Protein 7TWC (pdb70)

Solvent-accessible surface area: 18135 Å² total

Secondary structure (DSSP, 8-state):
------GGGHHHHHHHHHHHHHHH-TTHHHHHHHHHHHHHHH--HHHHHHTT--SS-EEEHHHHHTT---HHHHHHHHHHTEEEEETSS-HHHHHHHHHHHHHHHHHTTHHHHHHHHS-SSHHHHHHHHS-SEE-----HHHHHHHH----HHHHHHHHTSB-EETTEESSEEEEE------EEEE-TT----SPSSEESS-STHHHH-HHHHHHTHHHHTS-GGG--TTB-TTGGG-----STT-----SEEEEE-SS-B-TTBS-EEE---TT--HHHHHTTSTTS-TT-STT-BTTB-EE--TTT-TT----EEPPPB-TT-EEEEETT--EEE-S-B-SSS-EE----B-EE-HHHHHHHHHHHHHHHHTPPPTTS-TT-GGGG-TT---GGG--HHHHHHTT--

Sequence (409 aa):
NAASLHIDDIPAAIKAVKQQQLRQQALPDYQQQVFQAVEENIRQQVEIRRNLAEGKNPVPQLHADDIINGKVTEEQKAQIKQRGCCCAILGVFPQEEKATAWNREIGDYLDRNNFVERLKNAAEDNYFGTLAASKPQIYGIYWSTPQVEARQDKKRQAVQIFLNNLWQTESNGKQHFDANRVVTYADRTRRRPPKSSSSLLGGLLSSPPHVDGGSIERWLDENFRHVYRHVFSGQWQKYDPFAAEGRPEVREFPSPAVCSFRTFQGWTALTPQRTHAGTLNVIPIANAAYILLRALQDDVADDDLCGAAPGRRALSASEQWHPLLEAISPIPDLEAGDTVFWHCDVIHSVENEHNGEFDSNVYYIAAAPWCEKNAAYLPRQLASSFIDGRSPPDFAADDFEVDFIGRATIKNLTEIGKQQLGIT

Nearest PDB structures (foldseek):
  7twe-assembly1_A  TM=9.782E-01  e=2.354E-68  Yersinia pestis CO92
  7twe-assembly2_B  TM=9.770E-01  e=1.922E-66  Yersinia pestis CO92
  2dbi-assembly1_A  TM=9.529E-01  e=2.460E-41  Escherichia coli
  2dbn-assembly1_A  TM=9.485E-01  e=2.741E-40  Escherichia coli
  2csg-assembly1_A  TM=9.355E-01  e=4.896E-39  Salmonella enterica subsp. enterica serovar Typhimurium str. LT2

InterPro domains:
  IPR010856 Gig2-like [PF07350] (8-412)
  IPR010856 Gig2-like [PTHR30613] (7-414)
  IPR027443 Isopenicillin N synthase-like superfamily [G3DSA:2.60.120.330] (1-415)

Structure (mmCIF, N/CA/C/O backbone):
data_7TWC
#
_entry.id   7TWC
#
_cell.length_a   115.964
_cell.length_b   54.699
_cell.length_c   93.163
_cell.angle_alpha   90.000
_cell.angle_beta   124.172
_cell.angle_gamma   90.000
#
_symmetry.space_group_name_H-M   'C 1 2 1'
#
loop_
_entity.id
_entity.type
_entity.pdbx_description
1 polymer 'DUF1479 domain-containing protein'
2 non-polymer '3-CYCLOHEXYL-1-PROPYLSULFONIC ACID'
3 non-polymer 'MAGNESIUM ION'
4 non-polymer 'PHOSPHATE ION'
5 non-polymer 'SULFATE ION'
6 non-polymer GLYCEROL
7 water water
#
loop_
_atom_site.group_PDB
_atom_site.id
_atom_site.type_symbol
_atom_site.label_atom_id
_atom_site.label_alt_id
_atom_site.label_comp_id
_atom_site.label_asym_id
_atom_site.label_entity_id
_atom_site.label_seq_id
_atom_site.pdbx_PDB_ins_code
_atom_site.Cartn_x
_atom_site.Cartn_y
_atom_site.Cartn_z
_atom_site.occupancy
_atom_site.B_iso_or_equiv
_atom_site.auth_seq_id
_atom_site.auth_comp_id
_atom_site.auth_asym_id
_atom_site.auth_atom_id
_atom_site.pdbx_PDB_model_num
ATOM 1 N N . ASN A 1 2 ? 16.04483 14.89190 -2.13559 1.000 59.58707 0 ASN A N 1
ATOM 2 C CA . ASN A 1 2 ? 15.44683 13.65683 -1.64950 1.000 58.51978 0 ASN A CA 1
ATOM 3 C C . ASN A 1 2 ? 14.61885 13.01058 -2.77331 1.000 46.87114 0 ASN A C 1
ATOM 4 O O . ASN A 1 2 ? 13.53226 13.48331 -3.09810 1.000 44.48885 0 ASN A O 1
ATOM 9 N N . ALA A 1 3 ? 15.14778 11.92621 -3.35833 1.000 41.39618 1 ALA A N 1
ATOM 10 C CA . ALA A 1 3 ? 14.41656 11.19324 -4.38769 1.000 33.56290 1 ALA A CA 1
ATOM 11 C C . ALA A 1 3 ? 13.06881 10.66721 -3.88700 1.000 40.03028 1 ALA A C 1
ATOM 12 O O . ALA A 1 3 ? 12.11913 10.60637 -4.66311 1.000 26.55671 1 ALA A O 1
ATOM 22 N N . ALA A 1 5 ? 11.22751 12.19447 -1.89806 1.000 25.77513 3 ALA A N 1
ATOM 23 C CA . ALA A 1 5 ? 10.37874 13.37518 -1.78699 1.000 34.47315 3 ALA A CA 1
ATOM 24 C C . ALA A 1 5 ? 9.73917 13.75830 -3.10998 1.000 42.03563 3 ALA A C 1
ATOM 25 O O . ALA A 1 5 ? 8.75185 14.50195 -3.11550 1.000 41.23569 3 ALA A O 1
ATOM 27 N N . SER A 1 6 ? 10.28095 13.28015 -4.22687 1.000 30.98077 4 SER A N 1
ATOM 28 C CA . SER A 1 6 ? 9.74820 13.61872 -5.53508 1.000 37.46528 4 SER A CA 1
ATOM 29 C C . SER A 1 6 ? 9.04887 12.43663 -6.17888 1.000 27.19669 4 SER A C 1
ATOM 30 O O . SER A 1 6 ? 8.51165 12.56783 -7.28162 1.000 34.44717 4 SER A O 1
ATOM 33 N N . LEU A 1 7 ? 9.01633 11.29146 -5.51584 1.000 23.62467 5 LEU A N 1
ATOM 34 C CA . LEU A 1 7 ? 8.33194 10.12706 -6.06458 1.000 23.22956 5 LEU A CA 1
ATOM 35 C C . LEU A 1 7 ? 6.83160 10.25526 -5.81722 1.000 29.76967 5 LEU A C 1
ATOM 36 O O . LEU A 1 7 ? 6.38849 10.34758 -4.66258 1.000 27.73182 5 LEU A O 1
ATOM 41 N N . HIS A 1 8 ? 6.05174 10.28071 -6.89540 1.000 25.04867 6 HIS A N 1
ATOM 42 C CA . HIS A 1 8 ? 4.60966 10.40799 -6.75311 1.000 26.96171 6 HIS A CA 1
ATOM 43 C C . HIS A 1 8 ? 4.01738 9.10004 -6.24872 1.000 20.71590 6 HIS A C 1
ATOM 44 O O . HIS A 1 8 ? 4.49304 8.00877 -6.59038 1.000 19.98322 6 HIS A O 1
ATOM 51 N N . ILE A 1 9 ? 2.98155 9.22113 -5.41630 1.000 20.82912 7 ILE A N 1
ATOM 52 C CA . ILE A 1 9 ? 2.40726 8.03700 -4.77520 1.000 20.18240 7 ILE A CA 1
ATOM 53 C C . ILE A 1 9 ? 1.92620 7.03113 -5.81498 1.000 20.39141 7 ILE A C 1
ATOM 54 O O . ILE A 1 9 ? 2.04559 5.81491 -5.61469 1.000 22.07288 7 ILE A O 1
ATOM 59 N N . ASP A 1 10 ? 1.43040 7.50550 -6.95979 1.000 21.56375 8 ASP A N 1
ATOM 60 C CA . ASP A 1 10 ? 0.94594 6.57639 -7.96899 1.000 22.34760 8 ASP A CA 1
ATOM 61 C C . ASP A 1 10 ? 2.05719 5.99448 -8.82987 1.000 22.15205 8 ASP A C 1
ATOM 62 O O . ASP A 1 10 ? 1.77809 5.09650 -9.61783 1.000 24.05687 8 ASP A O 1
ATOM 67 N N . ASP A 1 11 ? 3.30739 6.46034 -8.69385 1.000 21.83375 9 ASP A N 1
ATOM 68 C CA . ASP A 1 11 ? 4.42055 5.85184 -9.41371 1.000 23.99191 9 ASP A CA 1
ATOM 69 C C . ASP A 1 11 ? 5.13315 4.79360 -8.59802 1.000 21.47385 9 ASP A C 1
ATOM 70 O O . ASP A 1 11 ? 6.10519 4.19803 -9.08313 1.000 23.43931 9 ASP A O 1
ATOM 75 N N . ILE A 1 12 ? 4.69501 4.55554 -7.36417 1.000 19.88558 10 ILE A N 1
ATOM 76 C CA . ILE A 1 12 ? 5.38984 3.59000 -6.51538 1.000 18.55250 10 ILE A CA 1
ATOM 77 C C . ILE A 1 12 ? 5.41783 2.18979 -7.12944 1.000 18.43220 10 ILE A C 1
ATOM 78 O O . ILE A 1 12 ? 6.48678 1.55313 -7.10370 1.000 18.80563 10 ILE A O 1
ATOM 83 N N . PRO A 1 13 ? 4.30724 1.64459 -7.65483 1.000 19.80310 11 PRO A N 1
ATOM 84 C CA . PRO A 1 13 ? 4.39202 0.29151 -8.22872 1.000 21.60138 11 PRO A CA 1
ATOM 85 C C . PRO A 1 13 ? 5.42393 0.19703 -9.32796 1.000 19.56441 11 PRO A C 1
ATOM 86 O O . PRO A 1 13 ? 6.19163 -0.76522 -9.36703 1.000 20.17661 11 PRO A O 1
ATOM 90 N N . ALA A 1 14 ? 5.47673 1.19434 -10.22248 1.000 21.53622 12 ALA A N 1
ATOM 91 C CA . ALA A 1 14 ? 6.46801 1.15523 -11.29222 1.000 22.97208 12 ALA A CA 1
ATOM 92 C C . ALA A 1 14 ? 7.87791 1.24976 -10.71762 1.000 20.53119 12 ALA A C 1
ATOM 93 O O . ALA A 1 14 ? 8.80137 0.59891 -11.21616 1.000 21.21439 12 ALA A O 1
ATOM 95 N N . ALA A 1 15 ? 8.05029 2.02877 -9.64438 1.000 18.76328 13 ALA A N 1
ATOM 96 C CA . ALA A 1 15 ? 9.34792 2.15823 -9.00626 1.000 19.00324 13 ALA A CA 1
ATOM 97 C C . ALA A 1 15 ? 9.78735 0.82907 -8.40574 1.000 18.33560 13 ALA A C 1
ATOM 98 O O . ALA A 1 15 ? 10.93328 0.39927 -8.57338 1.000 16.92113 13 ALA A O 1
ATOM 100 N N . ILE A 1 16 ? 8.87045 0.15861 -7.72008 1.000 16.45968 14 ILE A N 1
ATOM 101 C CA . ILE A 1 16 ? 9.18152 -1.12844 -7.11350 1.000 17.24285 14 ILE A CA 1
ATOM 102 C C . ILE A 1 16 ? 9.57027 -2.13510 -8.18393 1.000 18.47990 14 ILE A C 1
ATOM 103 O O . ILE A 1 16 ? 10.56838 -2.85483 -8.05416 1.000 19.28554 14 ILE A O 1
ATOM 108 N N . LYS A 1 17 ? 8.78406 -2.20541 -9.25847 1.000 18.88491 15 LYS A N 1
ATOM 109 C CA . LYS A 1 17 ? 9.10974 -3.13450 -10.33237 1.000 19.16389 15 LYS A CA 1
ATOM 110 C C . LYS A 1 17 ? 10.51110 -2.87775 -10.87197 1.000 25.66222 15 LYS A C 1
ATOM 111 O O . LYS A 1 17 ? 11.27860 -3.81949 -11.08629 1.000 21.14058 15 LYS A O 1
ATOM 117 N N . ALA A 1 18 ? 10.86402 -1.60468 -11.12182 1.000 21.64071 16 ALA A N 1
ATOM 118 C CA . ALA A 1 18 ? 12.19839 -1.31903 -11.65950 1.000 21.71831 16 ALA A CA 1
ATOM 119 C C . ALA A 1 18 ? 13.29245 -1.64939 -10.64581 1.000 20.34205 16 ALA A C 1
ATOM 120 O O . ALA A 1 18 ? 14.34395 -2.20310 -11.00765 1.000 21.62849 16 ALA A O 1
ATOM 122 N N . VAL A 1 19 ? 13.07151 -1.33299 -9.37496 1.000 19.60073 17 VAL A N 1
ATOM 123 C CA . VAL A 1 19 ? 14.12286 -1.57054 -8.39641 1.000 17.98384 17 VAL A CA 1
ATOM 124 C C . VAL A 1 19 ? 14.25428 -3.06588 -8.08743 1.000 20.72999 17 VAL A C 1
ATOM 125 O O . VAL A 1 19 ? 15.36818 -3.56545 -7.91841 1.000 19.25351 17 VAL A O 1
ATOM 129 N N . LYS A 1 20 ? 13.13635 -3.80670 -8.01295 1.000 18.42840 18 LYS A N 1
ATOM 130 C CA . LYS A 1 20 ? 13.23714 -5.24994 -7.76058 1.000 21.16274 18 LYS A CA 1
ATOM 131 C C . LYS A 1 20 ? 14.03460 -5.95611 -8.85870 1.000 20.87340 18 LYS A C 1
ATOM 132 O O . LYS A 1 20 ? 14.84326 -6.84750 -8.56556 1.000 21.64103 18 LYS A O 1
ATOM 138 N N A GLN A 1 21 ? 13.79758 -5.58648 -10.12672 0.494 23.25381 19 GLN A N 1
ATOM 139 N N B GLN A 1 21 ? 13.83037 -5.58013 -10.12898 0.506 23.26214 19 GLN A N 1
ATOM 140 C CA A GLN A 1 21 ? 14.58938 -6.11954 -11.23493 0.494 23.60560 19 GLN A CA 1
ATOM 141 C CA B GLN A 1 21 ? 14.61838 -6.20155 -11.19367 0.506 23.55306 19 GLN A CA 1
ATOM 142 C C A GLN A 1 21 ? 16.07208 -5.88745 -10.99828 0.494 24.91686 19 GLN A C 1
ATOM 143 C C B GLN A 1 21 ? 16.10068 -5.88661 -11.03310 0.506 24.92210 19 GLN A C 1
ATOM 144 O O A GLN A 1 21 ? 16.89686 -6.79650 -11.14617 0.494 25.79407 19 GLN A O 1
ATOM 145 O O B GLN A 1 21 ? 16.95831 -6.75102 -11.25378 0.506 25.75517 19 GLN A O 1
ATOM 156 N N . GLN A 1 22 ? 16.42551 -4.65645 -10.63728 1.000 19.33281 20 GLN A N 1
ATOM 157 C CA . GLN A 1 22 ? 17.82412 -4.31014 -10.41583 1.000 20.16964 20 GLN A CA 1
ATOM 158 C C . GLN A 1 22 ? 18.41849 -5.13241 -9.27061 1.000 18.72360 20 GLN A C 1
ATOM 159 O O . GLN A 1 22 ? 19.56389 -5.59990 -9.36198 1.000 22.37927 20 GLN A O 1
ATOM 165 N N . LEU A 1 23 ? 17.65045 -5.32282 -8.18767 1.000 19.43527 21 LEU A N 1
ATOM 166 C CA . LEU A 1 23 ? 18.16712 -6.03738 -7.01191 1.000 16.63657 21 LEU A CA 1
ATOM 167 C C . LEU A 1 23 ? 18.30689 -7.52963 -7.28770 1.000 23.65620 21 LEU A C 1
ATOM 168 O O . LEU A 1 23 ? 19.27141 -8.16231 -6.83425 1.000 19.59253 21 LEU A O 1
ATOM 173 N N . ARG A 1 24 ? 17.33694 -8.11848 -7.99395 1.000 17.28128 22 ARG A N 1
ATOM 174 C CA . ARG A 1 24 ? 17.47827 -9.52705 -8.36613 1.000 18.16266 22 ARG A CA 1
ATOM 175 C C . ARG A 1 24 ? 18.60205 -9.72319 -9.37693 1.000 26.68204 22 ARG A C 1
ATOM 176 O O . ARG A 1 24 ? 19.23419 -10.78772 -9.39331 1.000 24.12001 22 ARG A O 1
ATOM 184 N N A GLN A 1 25 ? 18.88333 -8.70819 -10.20379 0.471 22.42284 23 GLN A N 1
ATOM 185 N N B GLN A 1 25 ? 18.86755 -8.72487 -10.23168 0.529 22.42824 23 GLN A N 1
ATOM 186 C CA A GLN A 1 25 ? 19.97569 -8.80676 -11.17018 0.471 24.88208 23 GLN A CA 1
ATOM 187 C CA B GLN A 1 25 ? 19.99790 -8.83811 -11.15492 0.529 24.84931 23 GLN A CA 1
ATOM 188 C C A GLN A 1 25 ? 21.33990 -8.64918 -10.50598 0.471 26.40060 23 GLN A C 1
ATOM 189 C C B GLN A 1 25 ? 21.31994 -8.77578 -10.39955 0.529 26.45523 23 GLN A C 1
ATOM 190 O O A GLN A 1 25 ? 22.31568 -9.24272 -10.97183 0.471 23.20787 23 GLN A O 1
ATOM 191 O O B GLN A 1 25 ? 22.23742 -9.55444 -10.67932 0.529 22.80967 23 GLN A O 1
ATOM 202 N N . ALA A 1 26 ? 21.42993 -7.87281 -9.41763 1.000 22.73498 24 ALA A N 1
ATOM 203 C CA . ALA A 1 26 ? 22.67612 -7.75942 -8.65970 1.000 26.47996 24 ALA A CA 1
ATOM 204 C C . ALA A 1 26 ? 22.87385 -8.91854 -7.68495 1.000 29.25053 24 ALA A C 1
ATOM 205 O O . ALA A 1 26 ? 24.00301 -9.17224 -7.25969 1.000 25.01262 24 ALA A O 1
ATOM 207 N N . LEU A 1 27 ? 21.80785 -9.62046 -7.30479 1.000 19.25680 25 LEU A N 1
ATOM 208 C CA . LEU A 1 27 ? 21.89478 -10.72220 -6.35013 1.000 20.47650 25 LEU A CA 1
ATOM 209 C C . LEU A 1 27 ? 21.17680 -11.89704 -6.98950 1.000 21.89907 25 LEU A C 1
ATOM 210 O O . LEU A 1 27 ? 20.05544 -12.25818 -6.59758 1.000 20.13274 25 LEU A O 1
ATOM 215 N N . PRO A 1 28 ? 21.76538 -12.47437 -8.03963 1.000 22.04479 26 PRO A N 1
ATOM 216 C CA . PRO A 1 28 ? 21.04727 -13.51944 -8.78020 1.000 23.68836 26 PRO A CA 1
ATOM 217 C C . PRO A 1 28 ? 20.75028 -14.74203 -7.92856 1.000 23.90412 26 PRO A C 1
ATOM 218 O O . PRO A 1 28 ? 19.78923 -15.46431 -8.21473 1.000 23.76616 26 PRO A O 1
ATOM 222 N N . ASP A 1 29 ? 21.52129 -14.98314 -6.87194 1.000 23.88461 27 ASP A N 1
ATOM 223 C CA . ASP A 1 29 ? 21.21251 -16.07855 -5.95978 1.000 21.33990 27 ASP A CA 1
ATOM 224 C C . ASP A 1 29 ? 20.31718 -15.63376 -4.80112 1.000 20.30849 27 ASP A C 1
ATOM 225 O O . ASP A 1 29 ? 20.41853 -16.18062 -3.69112 1.000 20.76474 27 ASP A O 1
ATOM 230 N N . TYR A 1 30 ? 19.39686 -14.69269 -5.05859 1.000 17.56659 28 TYR A N 1
ATOM 231 C CA . TYR A 1 30 ? 18.51678 -14.18389 -4.00572 1.000 15.20201 28 TYR A CA 1
ATOM 232 C C . TYR A 1 30 ? 17.80330 -15.30676 -3.26316 1.000 20.00364 28 TYR A C 1
ATOM 233 O O . TYR A 1 30 ? 17.55338 -15.18807 -2.05768 1.000 19.36488 28 TYR A O 1
ATOM 242 N N . GLN A 1 31 ? 17.51234 -16.43090 -3.93062 1.000 16.22536 29 GLN A N 1
ATOM 243 C CA . GLN A 1 31 ? 16.80548 -17.50400 -3.21834 1.000 19.50142 29 GLN A CA 1
ATOM 244 C C . GLN A 1 31 ? 17.71062 -18.22957 -2.21447 1.000 21.27004 29 GLN A C 1
ATOM 245 O O . GLN A 1 31 ? 17.31511 -18.49050 -1.07577 1.000 20.29955 29 GLN A O 1
ATOM 251 N N A GLN A 1 32 ? 18.92089 -18.57010 -2.63075 0.649 22.17302 30 GLN A N 1
ATOM 252 N N B GLN A 1 32 ? 18.91833 -18.60717 -2.64241 0.351 22.18625 30 GLN A N 1
ATOM 253 C CA A GLN A 1 32 ? 19.83372 -19.30794 -1.76920 0.649 19.65870 30 GLN A CA 1
ATOM 254 C CA B GLN A 1 32 ? 19.84778 -19.30786 -1.75665 0.351 19.78248 30 GLN A CA 1
ATOM 255 C C A GLN A 1 32 ? 20.28116 -18.44050 -0.58822 0.649 21.41192 30 GLN A C 1
ATOM 256 C C B GLN A 1 32 ? 20.23807 -18.42935 -0.57329 0.351 21.42314 30 GLN A C 1
ATOM 257 O O A GLN A 1 32 ? 20.42142 -18.92488 0.54496 0.649 20.36582 30 GLN A O 1
ATOM 258 O O B GLN A 1 32 ? 20.31008 -18.89788 0.57111 0.351 20.35141 30 GLN A O 1
ATOM 269 N N . VAL A 1 33 ? 20.48526 -17.14620 -0.83075 1.000 18.44564 31 VAL A N 1
ATOM 270 C CA . VAL A 1 33 ? 20.82296 -16.21685 0.24496 1.000 19.21659 31 VAL A CA 1
ATOM 271 C C . VAL A 1 33 ? 19.66695 -16.10012 1.23599 1.000 20.47361 31 VAL A C 1
ATOM 272 O O . VAL A 1 33 ? 19.86894 -16.14335 2.45212 1.000 17.51140 31 VAL A O 1
ATOM 276 N N . PHE A 1 34 ? 18.43921 -15.95574 0.72903 1.000 19.03497 32 PHE A N 1
ATOM 277 C CA . PHE A 1 34 ? 17.27016 -15.93243 1.60290 1.000 17.05199 32 PHE A CA 1
ATOM 278 C C . PHE A 1 34 ? 17.19285 -17.18491 2.47696 1.000 19.78399 32 PHE A C 1
ATOM 279 O O . PHE A 1 34 ? 16.90888 -17.09418 3.68137 1.000 16.26170 32 PHE A O 1
ATOM 287 N N . GLN A 1 35 ? 17.40358 -18.37361 1.88233 1.000 15.01876 33 GLN A N 1
ATOM 288 C CA . GLN A 1 35 ? 17.30801 -19.59931 2.67547 1.000 18.90400 33 GLN A CA 1
ATOM 289 C C . GLN A 1 35 ? 18.39181 -19.65871 3.75244 1.000 20.26263 33 GLN A C 1
ATOM 290 O O . GLN A 1 35 ? 18.14460 -20.15500 4.85809 1.000 19.34125 33 GLN A O 1
ATOM 296 N N . ALA A 1 36 ? 19.59841 -19.16864 3.44899 1.000 19.66059 34 ALA A N 1
ATOM 297 C CA . ALA A 1 36 ? 20.64822 -19.07163 4.45904 1.000 15.97759 34 ALA A CA 1
ATOM 298 C C . ALA A 1 36 ? 20.22849 -18.13259 5.59021 1.000 19.99214 34 ALA A C 1
ATOM 299 O O . ALA A 1 36 ? 20.38623 -18.45362 6.77479 1.000 19.99289 34 ALA A O 1
ATOM 301 N N . VAL A 1 37 ? 19.67718 -16.97438 5.24198 1.000 15.91946 35 VAL A N 1
ATOM 302 C CA . VAL A 1 37 ? 19.21485 -16.03888 6.27797 1.000 16.69883 35 VAL A CA 1
ATOM 303 C C . VAL A 1 37 ? 18.06038 -16.64180 7.05820 1.000 15.64478 35 VAL A C 1
ATOM 304 O O . VAL A 1 37 ? 17.98487 -16.50708 8.28602 1.000 17.67426 35 VAL A O 1
ATOM 308 N N . GLU A 1 38 ? 17.18059 -17.37101 6.36813 1.000 15.88718 36 GLU A N 1
ATOM 309 C CA . GLU A 1 38 ? 16.04358 -17.99275 7.03285 1.000 19.46413 36 GLU A CA 1
ATOM 310 C C . GLU A 1 38 ? 16.49604 -18.99211 8.08837 1.000 18.97246 36 GLU A C 1
ATOM 311 O O . GLU A 1 38 ? 15.86126 -19.11456 9.13985 1.000 15.85378 36 GLU A O 1
ATOM 317 N N . GLU A 1 39 ? 17.56397 -19.74938 7.80111 1.000 21.36849 37 GLU A N 1
ATOM 318 C CA . GLU A 1 39 ? 18.08478 -20.70056 8.77728 1.000 18.51756 37 GLU A CA 1
ATOM 319 C C . GLU A 1 39 ? 18.61855 -19.98580 10.02323 1.000 22.92700 37 GLU A C 1
ATOM 320 O O . GLU A 1 39 ? 18.37807 -20.42253 11.16353 1.000 19.77291 37 GLU A O 1
ATOM 326 N N . ASN A 1 40 ? 19.37132 -18.90639 9.82078 1.000 15.31514 38 ASN A N 1
ATOM 327 C CA . ASN A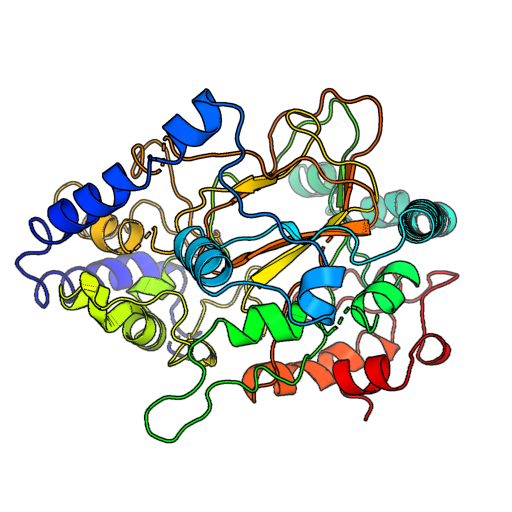 1 40 ? 19.82137 -18.06369 10.93151 1.000 18.71857 38 ASN A CA 1
ATOM 328 C C . ASN A 1 40 ? 18.64246 -17.51683 11.74970 1.000 21.66014 38 ASN A C 1
ATOM 329 O O . ASN A 1 40 ? 18.69419 -17.49365 12.98790 1.000 20.71889 38 ASN A O 1
ATOM 334 N N . ILE A 1 41 ? 17.60071 -17.01765 11.07965 1.000 15.98522 39 ILE A N 1
ATOM 335 C CA . ILE A 1 41 ? 16.39474 -16.56178 11.78375 1.000 12.63751 39 ILE A CA 1
ATOM 336 C C . ILE A 1 41 ? 15.76507 -17.71767 12.55636 1.000 17.08822 39 ILE A C 1
ATOM 337 O O . ILE A 1 41 ? 15.35732 -17.56031 13.70796 1.000 14.07362 39 ILE A O 1
ATOM 342 N N . ARG A 1 42 ? 15.68421 -18.90310 11.94522 1.000 15.59564 40 ARG A N 1
ATOM 343 C CA . ARG A 1 42 ? 14.99947 -20.01807 12.59576 1.000 16.65982 40 ARG A CA 1
ATOM 344 C C . ARG A 1 42 ? 15.69608 -20.41847 13.89264 1.000 16.99297 40 ARG A C 1
ATOM 345 O O . ARG A 1 42 ? 15.04263 -20.75999 14.89111 1.000 17.59861 40 ARG A O 1
ATOM 353 N N . GLN A 1 43 ? 17.02711 -20.38286 13.90449 1.000 17.11495 41 GLN A N 1
ATOM 354 C CA . GLN A 1 43 ? 17.73097 -20.69493 15.14074 1.000 20.53836 41 GLN A CA 1
ATOM 355 C C . GLN A 1 43 ? 17.38621 -19.69494 16.23741 1.000 14.82326 41 GLN A C 1
ATOM 356 O O . GLN A 1 43 ? 17.22026 -20.08442 17.39677 1.000 16.10426 41 GLN A O 1
ATOM 362 N N . GLN A 1 44 ? 17.28841 -18.40048 15.89641 1.000 14.86839 42 GLN A N 1
ATOM 363 C CA . GLN A 1 44 ? 16.93031 -17.40410 16.90304 1.000 13.29357 42 GLN A CA 1
ATOM 364 C C . GLN A 1 44 ? 15.49739 -17.60360 17.37035 1.000 19.13201 42 GLN A C 1
ATOM 365 O O . GLN A 1 44 ? 15.19156 -17.42136 18.55575 1.000 16.58636 42 GLN A O 1
ATOM 371 N N . VAL A 1 45 ? 14.59871 -17.92064 16.43364 1.000 13.72046 43 VAL A N 1
ATOM 372 C CA . VAL A 1 45 ? 13.20607 -18.19778 16.78371 1.000 13.84675 43 VAL A CA 1
ATOM 373 C C . VAL A 1 45 ? 13.11314 -19.34079 17.78049 1.000 16.17213 43 VAL A C 1
ATOM 374 O O . VAL A 1 45 ? 12.35594 -19.26222 18.75232 1.000 15.17998 43 VAL A O 1
ATOM 394 N N . GLU A 1 47 ? 15.32139 -20.42866 19.88525 1.000 16.74411 45 GLU A N 1
ATOM 395 C CA . GLU A 1 47 ? 15.84372 -20.01770 21.18819 1.000 19.91374 45 GLU A CA 1
ATOM 396 C C . GLU A 1 47 ? 14.81791 -19.16694 21.93326 1.000 14.98963 45 GLU A C 1
ATOM 397 O O . GLU A 1 47 ? 14.60553 -19.33935 23.14008 1.000 16.46393 45 GLU A O 1
ATOM 403 N N . ILE A 1 48 ? 14.19538 -18.22002 21.23530 1.000 14.52032 46 ILE A N 1
ATOM 404 C CA . ILE A 1 48 ? 13.17339 -17.38000 21.86092 1.000 13.74560 46 ILE A CA 1
ATOM 405 C C . ILE A 1 48 ? 12.01188 -18.24009 22.35610 1.000 16.91619 46 ILE A C 1
ATOM 406 O O . ILE A 1 48 ? 11.52723 -18.06344 23.48450 1.000 15.90756 46 ILE A O 1
ATOM 411 N N . ARG A 1 49 ? 11.57136 -19.21727 21.55000 1.000 14.67870 47 ARG A N 1
ATOM 412 C CA . ARG A 1 49 ? 10.45322 -20.05046 21.98794 1.000 17.35711 47 ARG A CA 1
ATOM 413 C C . ARG A 1 49 ? 10.85597 -20.92040 23.16803 1.000 21.25501 47 ARG A C 1
ATOM 414 O O . ARG A 1 49 ? 10.05750 -21.15081 24.08331 1.000 17.07432 47 ARG A O 1
ATOM 422 N N . ARG A 1 50 ? 12.08855 -21.40746 23.16611 1.000 16.94252 48 ARG A N 1
ATOM 423 C CA . ARG A 1 50 ? 12.53351 -22.21720 24.30648 1.000 18.26710 48 ARG A CA 1
ATOM 424 C C . ARG A 1 50 ? 12.59144 -21.36333 25.57075 1.000 22.17474 48 ARG A C 1
ATOM 425 O O . ARG A 1 50 ? 12.17920 -21.82231 26.64650 1.000 24.42147 48 ARG A O 1
ATOM 433 N N . ASN A 1 51 ? 13.06824 -20.11240 25.45225 1.000 20.38001 49 ASN A N 1
ATOM 434 C CA . ASN A 1 51 ? 13.08800 -19.18671 26.59761 1.000 18.32216 49 ASN A CA 1
ATOM 435 C C . ASN A 1 51 ? 11.70525 -19.06316 27.18640 1.000 18.52502 49 ASN A C 1
ATOM 436 O O . ASN A 1 51 ? 11.50655 -19.21941 28.39822 1.000 20.08049 49 ASN A O 1
ATOM 441 N N . LEU A 1 52 ? 10.73718 -18.73443 26.32246 1.000 18.35104 50 LEU A N 1
ATOM 442 C CA . LEU A 1 52 ? 9.34990 -18.58410 26.75330 1.000 16.82205 50 LEU A CA 1
ATOM 443 C C . LEU A 1 52 ? 8.84338 -19.86221 27.41133 1.000 20.97191 50 LEU A C 1
ATOM 444 O O . LEU A 1 52 ? 8.22416 -19.80908 28.47445 1.000 23.13388 50 LEU A O 1
ATOM 449 N N . ALA A 1 53 ? 9.14630 -21.02719 26.82455 1.000 21.96205 51 ALA A N 1
ATOM 450 C CA . ALA A 1 53 ? 8.67882 -22.28734 27.39848 1.000 23.12489 51 ALA A CA 1
ATOM 451 C C . ALA A 1 53 ? 9.27203 -22.54517 28.77738 1.000 28.03488 51 ALA A C 1
ATOM 452 O O . ALA A 1 53 ? 8.66736 -23.25589 29.58422 1.000 27.67564 51 ALA A O 1
ATOM 454 N N . GLU A 1 54 ? 10.45287 -22.00427 29.05515 1.000 23.83068 52 GLU A N 1
ATOM 455 C CA . GLU A 1 54 ? 11.10865 -22.13654 30.35372 1.000 25.63234 52 GLU A CA 1
ATOM 456 C C . GLU A 1 54 ? 10.62627 -21.10125 31.35648 1.000 28.05296 52 GLU A C 1
ATOM 457 O O . GLU A 1 54 ? 11.11786 -21.08096 32.48292 1.000 28.34442 52 GLU A O 1
ATOM 463 N N . GLY A 1 55 ? 9.70091 -20.23394 30.97578 1.000 24.51633 53 GLY A N 1
ATOM 464 C CA . GLY A 1 55 ? 9.32304 -19.15332 31.86327 1.000 25.17696 53 GLY A CA 1
ATOM 465 C C . GLY A 1 55 ? 10.27519 -17.97850 31.88832 1.000 30.31975 53 GLY A C 1
ATOM 466 O O . GLY A 1 55 ? 10.14383 -17.12379 32.76692 1.000 28.64631 53 GLY A O 1
ATOM 467 N N . LYS A 1 56 ? 11.21395 -17.88743 30.94114 1.000 22.89790 54 LYS A N 1
ATOM 468 C CA . LYS A 1 56 ? 12.16591 -16.79227 30.88385 1.000 20.27674 54 LYS A CA 1
ATOM 469 C C . LYS A 1 56 ? 11.73372 -15.82343 29.79360 1.000 23.56759 54 LYS A C 1
ATOM 470 O O . LYS A 1 56 ? 11.33279 -16.22639 28.70369 1.000 29.79739 54 LYS A O 1
ATOM 476 N N . ASN A 1 57 ? 11.83883 -14.57462 30.08323 1.000 16.91797 55 ASN A N 1
ATOM 477 C CA . ASN A 1 57 ? 11.47698 -13.67861 29.00625 1.000 14.79797 55 ASN A CA 1
ATOM 478 C C . ASN A 1 57 ? 12.68734 -13.46788 28.09046 1.000 14.27243 55 ASN A C 1
ATOM 479 O O . ASN A 1 57 ? 13.80979 -13.28861 28.57539 1.000 16.81941 55 ASN A O 1
ATOM 484 N N . PRO A 1 58 ? 12.50776 -13.48834 26.76771 1.000 14.52843 56 PRO A N 1
ATOM 485 C CA . PRO A 1 58 ? 13.65916 -13.35757 25.86140 1.000 15.85144 56 PRO A CA 1
ATOM 486 C C . PRO A 1 58 ? 14.21232 -11.95224 25.74332 1.000 13.99242 56 PRO A C 1
ATOM 487 O O . PRO A 1 58 ? 15.28152 -11.77673 25.12884 1.000 15.60251 56 PRO A O 1
ATOM 491 N N . VAL A 1 59 ? 13.53700 -10.96015 26.30373 1.000 12.08107 57 VAL A N 1
ATOM 492 C CA . VAL A 1 59 ? 14.00751 -9.57420 26.26093 1.000 13.09699 57 VAL A CA 1
ATOM 493 C C . VAL A 1 59 ? 14.99908 -9.40102 27.40551 1.000 16.46543 57 VAL A C 1
ATOM 494 O O . VAL A 1 59 ? 14.61589 -9.63362 28.55838 1.000 14.38991 57 VAL A O 1
ATOM 498 N N . PRO A 1 60 ? 16.26390 -9.03826 27.14646 1.000 15.42368 58 PRO A N 1
ATOM 499 C CA . PRO A 1 60 ? 17.22757 -8.87580 28.24699 1.000 15.73023 58 PRO A CA 1
ATOM 500 C C . PRO A 1 60 ? 16.73061 -7.84406 29.24933 1.000 18.40681 58 PRO A C 1
ATOM 501 O O . PRO A 1 60 ? 16.05140 -6.88035 28.89127 1.000 15.02228 58 PRO A O 1
ATOM 505 N N . GLN A 1 61 ? 17.10796 -8.02251 30.51287 1.000 15.60562 59 GLN A N 1
ATOM 506 C CA . GLN A 1 61 ? 16.73960 -7.04869 31.52899 1.000 14.43506 59 GLN A CA 1
ATOM 507 C C . GLN A 1 61 ? 17.99843 -6.60559 32.24340 1.000 20.00928 59 GLN A C 1
ATOM 508 O O . GLN A 1 61 ? 18.85503 -7.43396 32.57283 1.000 18.62387 59 GLN A O 1
ATOM 514 N N . LEU A 1 62 ? 18.09765 -5.30098 32.48863 1.000 14.37048 60 LEU A N 1
ATOM 515 C CA . LEU A 1 62 ? 19.20772 -4.71277 33.22416 1.000 13.27455 60 LEU A CA 1
ATOM 516 C C . LEU A 1 62 ? 18.62856 -3.77659 34.26864 1.000 19.27691 60 LEU A C 1
ATOM 517 O O . LEU A 1 62 ? 17.54142 -3.23823 34.07456 1.000 14.54443 60 LEU A O 1
ATOM 522 N N . HIS A 1 63 ? 19.36245 -3.56851 35.36017 1.000 15.57628 61 HIS A N 1
ATOM 523 C CA . HIS A 1 63 ? 19.02723 -2.53311 36.33679 1.000 16.95610 61 HIS A CA 1
ATOM 524 C C . HIS A 1 63 ? 19.76438 -1.25048 35.98018 1.000 18.30924 61 HIS A C 1
ATOM 525 O O . HIS A 1 63 ? 20.95563 -1.27928 35.65969 1.000 18.29286 61 HIS A O 1
ATOM 532 N N . ALA A 1 64 ? 19.04608 -0.11940 36.04207 1.000 14.41823 62 ALA A N 1
ATOM 533 C CA . ALA A 1 64 ? 19.66157 1.17166 35.76177 1.000 15.39869 62 ALA A CA 1
ATOM 534 C C . ALA A 1 64 ? 20.88567 1.40631 36.65406 1.000 15.55387 62 ALA A C 1
ATOM 535 O O . ALA A 1 64 ? 21.87893 2.00474 36.21762 1.000 19.71209 62 ALA A O 1
ATOM 537 N N . ASP A 1 65 ? 20.81053 0.98351 37.92275 1.000 17.02502 63 ASP A N 1
ATOM 538 C CA . ASP A 1 65 ? 21.94100 1.12580 38.83270 1.000 17.50466 63 ASP A CA 1
ATOM 539 C C . ASP A 1 65 ? 23.18039 0.43345 38.28197 1.000 21.92673 63 ASP A C 1
ATOM 540 O O . ASP A 1 65 ? 24.30746 0.91993 38.46099 1.000 21.60034 63 ASP A O 1
ATOM 545 N N . ASP A 1 66 ? 22.99325 -0.70860 37.60316 1.000 20.10669 64 ASP A N 1
ATOM 546 C CA . ASP A 1 66 ? 24.14767 -1.42976 37.08550 1.000 21.06831 64 ASP A CA 1
ATOM 547 C C . ASP A 1 66 ? 24.73216 -0.71723 35.87734 1.000 23.42799 64 ASP A C 1
ATOM 548 O O . ASP A 1 66 ? 25.94938 -0.68576 35.71297 1.000 22.32846 64 ASP A O 1
ATOM 553 N N . ILE A 1 67 ? 23.88392 -0.10845 35.03834 1.000 15.62832 65 ILE A N 1
ATOM 554 C CA . ILE A 1 67 ? 24.39017 0.75498 33.97336 1.000 19.67404 65 ILE A CA 1
ATOM 555 C C . ILE A 1 67 ? 25.15990 1.93622 34.55776 1.000 24.42135 65 ILE A C 1
ATOM 556 O O . ILE A 1 67 ? 26.31372 2.20891 34.18102 1.000 25.26482 65 ILE A O 1
ATOM 561 N N . ILE A 1 68 ? 24.53468 2.65664 35.49319 1.000 18.18092 66 ILE A N 1
ATOM 562 C CA . ILE A 1 68 ? 25.16823 3.84842 36.07049 1.000 20.81870 66 ILE A CA 1
ATOM 563 C C . ILE A 1 68 ? 26.47917 3.49824 36.75901 1.000 26.00827 66 ILE A C 1
ATOM 564 O O . ILE A 1 68 ? 27.45592 4.25368 36.68885 1.000 25.85661 66 ILE A O 1
ATOM 569 N N . ASN A 1 69 ? 26.53400 2.35855 37.43453 1.000 22.08939 67 ASN A N 1
ATOM 570 C CA . ASN A 1 69 ? 27.74371 1.97886 38.15695 1.000 28.30862 67 ASN A CA 1
ATOM 571 C C . ASN A 1 69 ? 28.73981 1.21585 37.29038 1.000 27.20755 67 ASN A C 1
ATOM 572 O O . ASN A 1 69 ? 29.73841 0.72953 37.81857 1.000 28.04780 67 ASN A O 1
ATOM 577 N N . GLY A 1 70 ? 28.48201 1.06763 35.99532 1.000 26.90714 68 GLY A N 1
ATOM 578 C CA . GLY A 1 70 ? 29.45522 0.42827 35.12132 1.000 24.35663 68 GLY A CA 1
ATOM 579 C C . GLY A 1 70 ? 29.60114 -1.07008 35.26974 1.000 30.12169 68 GLY A C 1
ATOM 580 O O . GLY A 1 70 ? 30.67403 -1.60996 34.97745 1.000 30.22946 68 GLY A O 1
ATOM 581 N N . LYS A 1 71 ? 28.54810 -1.76981 35.69181 1.000 26.19913 69 LYS A N 1
ATOM 582 C CA . LYS A 1 71 ? 28.62706 -3.20499 35.98549 1.000 26.53211 69 LYS A CA 1
ATOM 583 C C . LYS A 1 71 ? 28.15646 -4.09755 34.84227 1.000 23.94035 69 LYS A C 1
ATOM 584 O O . LYS A 1 71 ? 28.11656 -5.31112 35.01091 1.000 26.66472 69 LYS A O 1
ATOM 590 N N . VAL A 1 72 ? 27.72086 -3.54324 33.71864 1.000 17.41744 70 VAL A N 1
ATOM 591 C CA . VAL A 1 72 ? 27.12831 -4.39759 32.69020 1.000 20.82563 70 VAL A CA 1
ATOM 592 C C . VAL A 1 72 ? 28.22925 -5.21065 32.01365 1.000 24.22633 70 VAL A C 1
ATOM 593 O O . VAL A 1 72 ? 29.24938 -4.66001 31.59594 1.000 24.91872 70 VAL A O 1
ATOM 597 N N . THR A 1 73 ? 28.01158 -6.51646 31.86611 1.000 22.59414 71 THR A N 1
ATOM 598 C CA . THR A 1 73 ? 29.01222 -7.39138 31.26724 1.000 28.58462 71 THR A CA 1
ATOM 599 C C . THR A 1 73 ? 28.97577 -7.33470 29.73511 1.000 24.69522 71 THR A C 1
ATOM 600 O O . THR A 1 73 ? 27.98831 -6.93556 29.11251 1.000 19.03469 71 THR A O 1
ATOM 604 N N . GLU A 1 74 ? 30.07439 -7.78320 29.12504 1.000 26.87847 72 GLU A N 1
ATOM 605 C CA . GLU A 1 74 ? 30.12460 -7.89196 27.67046 1.000 25.42184 72 GLU A CA 1
ATOM 606 C C . GLU A 1 74 ? 29.09711 -8.89254 27.14877 1.000 21.61333 72 GLU A C 1
ATOM 607 O O . GLU A 1 74 ? 28.51782 -8.68063 26.07942 1.000 23.94475 72 GLU A O 1
ATOM 613 N N . GLU A 1 75 ? 28.83340 -9.96029 27.90806 1.000 22.68167 73 GLU A N 1
ATOM 614 C CA . GLU A 1 75 ? 27.82349 -10.93433 27.51137 1.000 26.51863 73 GLU A CA 1
ATOM 615 C C . GLU A 1 75 ? 26.43019 -10.31796 27.51092 1.000 23.53817 73 GLU A C 1
ATOM 616 O O . GLU A 1 75 ? 25.62431 -10.57680 26.60124 1.000 21.08154 73 GLU A O 1
ATOM 622 N N . GLN A 1 76 ? 26.12244 -9.50742 28.52602 1.000 19.29552 74 GLN A N 1
ATOM 623 C CA . GLN A 1 76 ? 24.84747 -8.80220 28.53345 1.000 21.08242 74 GLN A CA 1
ATOM 624 C C . GLN A 1 76 ? 24.73660 -7.84388 27.34655 1.000 22.16435 74 GLN A C 1
ATOM 625 O O . GLN A 1 76 ? 23.68270 -7.75932 26.68529 1.000 17.35795 74 GLN A O 1
ATOM 631 N N . LYS A 1 77 ? 25.80475 -7.10026 27.06207 1.000 19.14688 75 LYS A N 1
ATOM 632 C CA . LYS A 1 77 ? 25.76453 -6.23038 25.89129 1.000 16.67574 75 LYS A CA 1
ATOM 633 C C . LYS A 1 77 ? 25.53862 -7.04005 24.62145 1.000 19.67349 75 LYS A C 1
ATOM 634 O O . LYS A 1 77 ? 24.75070 -6.64279 23.74357 1.000 17.29820 75 LYS A O 1
ATOM 640 N N . ALA A 1 78 ? 26.17735 -8.20674 24.52907 1.000 18.56832 76 ALA A N 1
ATOM 641 C CA . ALA A 1 78 ? 26.00198 -9.03369 23.34670 1.000 19.20064 76 ALA A CA 1
ATOM 642 C C . ALA A 1 78 ? 24.55849 -9.50062 23.21356 1.000 20.62210 76 ALA A C 1
ATOM 643 O O . ALA A 1 78 ? 24.02816 -9.58541 22.09858 1.000 17.18388 76 ALA A O 1
ATOM 645 N N . GLN A 1 79 ? 23.94619 -9.89301 24.32632 1.000 15.12835 77 GLN A N 1
ATOM 646 C CA . GLN A 1 79 ? 22.55711 -10.34016 24.28429 1.000 25.05502 77 GLN A CA 1
ATOM 647 C C . GLN A 1 79 ? 21.64977 -9.21768 23.82349 1.000 17.45178 77 GLN A C 1
ATOM 648 O O . GLN A 1 79 ? 20.75110 -9.44107 23.01144 1.000 13.17397 77 GLN A O 1
ATOM 654 N N . ILE A 1 80 ? 21.87663 -8.00035 24.32388 1.000 14.01294 78 ILE A N 1
ATOM 655 C CA . ILE A 1 80 ? 21.05042 -6.87115 23.88996 1.000 13.23985 78 ILE A CA 1
ATOM 656 C C . ILE A 1 80 ? 21.19099 -6.66432 22.39491 1.000 14.16084 78 ILE A C 1
ATOM 657 O O . ILE A 1 80 ? 20.20192 -6.41492 21.69092 1.000 17.39566 78 ILE A O 1
ATOM 662 N N . LYS A 1 81 ? 22.42614 -6.75158 21.87750 1.000 12.05644 79 LYS A N 1
ATOM 663 C CA . LYS A 1 81 ? 22.61298 -6.51884 20.45607 1.000 14.06165 79 LYS A CA 1
ATOM 664 C C . LYS A 1 81 ? 21.97394 -7.62556 19.62051 1.000 17.28950 79 LYS A C 1
ATOM 665 O O . LYS A 1 81 ? 21.50589 -7.36476 18.51131 1.000 15.23623 79 LYS A O 1
ATOM 671 N N . GLN A 1 82 ? 21.96063 -8.86251 20.11762 1.000 15.23103 80 GLN A N 1
ATOM 672 C CA . GLN A 1 82 ? 21.31553 -9.93496 19.36982 1.000 13.59395 80 GLN A CA 1
ATOM 673 C C . GLN A 1 82 ? 19.79308 -9.79417 19.40493 1.000 14.49045 80 GLN A C 1
ATOM 674 O O . GLN A 1 82 ? 19.12155 -9.96596 18.37695 1.000 16.97658 80 GLN A O 1
ATOM 680 N N . ARG A 1 83 ? 19.23219 -9.50118 20.58408 1.000 12.85626 81 ARG A N 1
ATOM 681 C CA . ARG A 1 83 ? 17.78332 -9.46064 20.74256 1.000 12.32771 81 ARG A CA 1
ATOM 682 C C . ARG A 1 83 ? 17.21240 -8.12125 20.28094 1.000 13.69336 81 ARG A C 1
ATOM 683 O O . ARG A 1 83 ? 16.01547 -8.02993 20.00297 1.000 16.33331 81 ARG A O 1
ATOM 691 N N . GLY A 1 84 ? 18.04948 -7.10208 20.18749 1.000 12.43745 82 GLY A N 1
ATOM 692 C CA . GLY A 1 84 ? 17.60368 -5.79316 19.72696 1.000 13.68451 82 GLY A CA 1
ATOM 693 C C . GLY A 1 84 ? 16.76035 -5.02572 20.72416 1.000 14.89440 82 GLY A C 1
ATOM 694 O O . GLY A 1 84 ? 16.08671 -4.06996 20.34732 1.000 14.02764 82 GLY A O 1
ATOM 695 N N . CYS A 1 85 ? 16.77634 -5.39513 21.99963 1.000 11.03154 83 CYS A N 1
ATOM 696 C CA . CYS A 1 85 ? 15.91727 -4.68501 22.93048 1.000 12.80802 83 CYS A CA 1
ATOM 697 C C . CYS A 1 85 ? 16.41752 -4.95381 24.33804 1.000 15.97717 83 CYS A C 1
ATOM 698 O O . CYS A 1 85 ? 17.28820 -5.80651 24.55350 1.000 16.31767 83 CYS A O 1
ATOM 701 N N A CYS A 1 86 ? 15.88675 -4.18812 25.30068 0.746 10.98359 84 CYS A N 1
ATOM 702 N N B CYS A 1 86 ? 15.82875 -4.24920 25.29630 0.254 11.12374 84 CYS A N 1
ATOM 703 C CA A CYS A 1 86 ? 16.31446 -4.31899 26.70130 0.746 13.61666 84 CYS A CA 1
ATOM 704 C CA B CYS A 1 86 ? 16.17814 -4.50221 26.68438 0.254 13.73149 84 CYS A CA 1
ATOM 705 C C A CYS A 1 86 ? 15.29765 -3.63304 27.60136 0.746 13.14095 84 CYS A C 1
ATOM 706 C C B CYS A 1 86 ? 15.26429 -3.69268 27.57646 0.254 13.13208 84 CYS A C 1
ATOM 707 O O A CYS A 1 86 ? 14.89521 -2.50136 27.30832 0.746 13.54229 84 CYS A O 1
ATOM 708 O O B CYS A 1 86 ? 14.91471 -2.55225 27.25731 0.254 13.55507 84 CYS A O 1
ATOM 713 N N . ALA A 1 87 ? 14.90658 -4.28403 28.69663 1.000 11.20540 85 ALA A N 1
ATOM 714 C CA . ALA A 1 87 ? 14.13973 -3.60071 29.71591 1.000 12.23019 85 ALA A CA 1
ATOM 715 C C . ALA A 1 87 ? 15.15854 -3.08263 30.72472 1.000 13.92444 85 ALA A C 1
ATOM 716 O O . ALA A 1 87 ? 16.09341 -3.80045 31.08733 1.000 15.04975 85 ALA A O 1
ATOM 718 N N . ILE A 1 88 ? 15.03082 -1.82465 31.10978 1.000 13.44051 86 ILE A N 1
ATOM 719 C CA . ILE A 1 88 ? 15.94772 -1.21280 32.06989 1.000 11.27175 86 ILE A CA 1
ATOM 720 C C . ILE A 1 88 ? 15.11706 -0.81398 33.28507 1.000 15.00126 86 ILE A C 1
ATOM 721 O O . ILE A 1 88 ? 14.24384 0.05315 33.19313 1.000 14.62023 86 ILE A O 1
ATOM 726 N N . LEU A 1 89 ? 15.34850 -1.50471 34.41007 1.000 15.61380 87 LEU A N 1
ATOM 727 C CA . LEU A 1 89 ? 14.51646 -1.38359 35.58892 1.000 16.23807 87 LEU A CA 1
ATOM 728 C C . LEU A 1 89 ? 15.04619 -0.27932 36.48607 1.000 17.06954 87 LEU A C 1
ATOM 729 O O . LEU A 1 89 ? 16.26488 -0.08922 36.59905 1.000 20.07725 87 LEU A O 1
ATOM 734 N N . GLY A 1 90 ? 14.12442 0.44385 37.13093 1.000 13.32552 88 GLY A N 1
ATOM 735 C CA . GLY A 1 90 ? 14.52501 1.36958 38.16745 1.000 18.75709 88 GLY A CA 1
ATOM 736 C C . GLY A 1 90 ? 15.16497 2.64130 37.66702 1.000 13.49327 88 GLY A C 1
ATOM 737 O O . GLY A 1 90 ? 15.86021 3.31997 38.43532 1.000 17.01824 88 GLY A O 1
ATOM 738 N N . VAL A 1 91 ? 14.92681 3.01670 36.41171 1.000 13.35515 89 VAL A N 1
ATOM 739 C CA . VAL A 1 91 ? 15.37579 4.32761 35.94909 1.000 10.13922 89 VAL A CA 1
ATOM 740 C C . VAL A 1 91 ? 14.83293 5.42979 36.86330 1.000 19.00116 89 VAL A C 1
ATOM 741 O O . VAL A 1 91 ? 15.56376 6.34318 37.26636 1.000 14.58366 89 VAL A O 1
ATOM 745 N N . PHE A 1 92 ? 13.52441 5.38382 37.16948 1.000 12.20921 90 PHE A N 1
ATOM 746 C CA . PHE A 1 92 ? 12.89044 6.38584 38.02810 1.000 14.47999 90 PHE A CA 1
ATOM 747 C C . PHE A 1 92 ? 12.36867 5.71308 39.28104 1.000 16.15524 90 PHE A C 1
ATOM 748 O O . PHE A 1 92 ? 11.93461 4.55412 39.20112 1.000 16.76049 90 PHE A O 1
ATOM 756 N N . PRO A 1 93 ? 12.41130 6.38554 40.44452 1.000 16.51079 91 PRO A N 1
ATOM 757 C CA . PRO A 1 93 ? 11.83602 5.78971 41.65986 1.000 17.46611 91 PRO A CA 1
ATOM 758 C C . PRO A 1 93 ? 10.36984 5.50227 41.41340 1.000 15.29093 91 PRO A C 1
ATOM 759 O O . PRO A 1 93 ? 9.68146 6.28906 40.77813 1.000 15.99367 91 PRO A O 1
ATOM 763 N N . GLN A 1 94 ? 9.89065 4.38325 41.96394 1.000 15.09603 92 GLN A N 1
ATOM 764 C CA . GLN A 1 94 ? 8.50780 3.98157 41.72151 1.000 16.95859 92 GLN A CA 1
ATOM 765 C C . GLN A 1 94 ? 7.53062 5.05805 42.19160 1.000 18.05383 92 GLN A C 1
ATOM 766 O O . GLN A 1 94 ? 6.51408 5.33112 41.53358 1.000 17.64420 92 GLN A O 1
ATOM 772 N N A GLU A 1 95 ? 7.83363 5.69654 43.31571 0.445 16.69130 93 GLU A N 1
ATOM 773 N N B GLU A 1 95 ? 7.82360 5.68552 43.33152 0.555 16.66236 93 GLU A N 1
ATOM 774 C CA A GLU A 1 95 ? 6.92363 6.69035 43.87013 0.445 18.13596 93 GLU A CA 1
ATOM 775 C CA B GLU A 1 95 ? 6.92452 6.70323 43.87110 0.555 18.12968 93 GLU A CA 1
ATOM 776 C C A GLU A 1 95 ? 6.87303 7.95518 43.00655 0.445 16.45982 93 GLU A C 1
ATOM 777 C C B GLU A 1 95 ? 6.85896 7.93514 42.96575 0.555 16.42281 93 GLU A C 1
ATOM 778 O O A GLU A 1 95 ? 5.83387 8.62540 42.93221 0.445 16.39885 93 GLU A O 1
ATOM 779 O O B GLU A 1 95 ? 5.80557 8.57508 42.83699 0.555 16.36338 93 GLU A O 1
ATOM 790 N N . LYS A 1 96 ? 7.97802 8.29685 42.34780 1.000 15.43372 94 LYS A N 1
ATOM 791 C CA . LYS A 1 96 ? 7.97089 9.43349 41.43722 1.000 16.19063 94 LYS A CA 1
ATOM 792 C C . LYS A 1 96 ? 7.12851 9.13284 40.19823 1.000 13.88871 94 LYS A C 1
ATOM 793 O O . LYS A 1 96 ? 6.33784 9.98016 39.73503 1.000 15.63234 94 LYS A O 1
ATOM 799 N N . ALA A 1 97 ? 7.28723 7.93046 39.65197 1.000 11.34883 95 ALA A N 1
ATOM 800 C CA . ALA A 1 97 ? 6.56416 7.55972 38.44286 1.000 14.69975 95 ALA A CA 1
ATOM 801 C C . ALA A 1 97 ? 5.07812 7.45342 38.72849 1.000 15.44427 95 ALA A C 1
ATOM 802 O O . ALA A 1 97 ? 4.23873 7.79305 37.88203 1.000 14.63601 95 ALA A O 1
ATOM 804 N N . THR A 1 98 ? 4.72620 6.97055 39.91832 1.000 15.10202 96 THR A N 1
ATOM 805 C CA . THR A 1 98 ? 3.31766 6.88543 40.26415 1.000 15.33991 96 THR A CA 1
ATOM 806 C C . THR A 1 98 ? 2.70167 8.28345 40.43023 1.000 13.79932 96 THR A C 1
ATOM 807 O O . THR A 1 98 ? 1.54713 8.51621 40.02842 1.000 14.00565 96 THR A O 1
ATOM 811 N N . ALA A 1 99 ? 3.44718 9.21324 41.04856 1.000 12.10443 97 ALA A N 1
ATOM 812 C CA . ALA A 1 99 ? 3.00248 10.60997 41.10253 1.000 11.35064 97 ALA A CA 1
ATOM 813 C C . ALA A 1 99 ? 2.88740 11.20566 39.69859 1.000 18.01200 97 ALA A C 1
ATOM 814 O O . ALA A 1 99 ? 1.90239 11.88506 39.39489 1.000 12.23902 97 ALA A O 1
ATOM 816 N N . TRP A 1 100 ? 3.87931 10.95814 38.82169 1.000 10.36838 98 TRP A N 1
ATOM 817 C CA . TRP A 1 100 ? 3.76716 11.38633 37.42536 1.000 12.94148 98 TRP A CA 1
ATOM 818 C C . TRP A 1 100 ? 2.48604 10.87300 36.77278 1.000 16.90081 98 TRP A C 1
ATOM 819 O O . TRP A 1 100 ? 1.80253 11.59819 36.04049 1.000 13.85468 98 TRP A O 1
ATOM 830 N N . ASN A 1 101 ? 2.18073 9.59432 36.98230 1.000 10.54707 99 ASN A N 1
ATOM 831 C CA . ASN A 1 101 ? 0.96375 9.02608 36.40388 1.000 12.10758 99 ASN A CA 1
ATOM 832 C C . ASN A 1 101 ? -0.25787 9.84496 36.80722 1.000 15.02369 99 ASN A C 1
ATOM 833 O O . ASN A 1 101 ? -1.10384 10.19868 35.96537 1.000 13.57011 99 ASN A O 1
ATOM 838 N N . ARG A 1 102 ? -0.38009 10.13525 38.11060 1.000 13.13532 100 ARG A N 1
ATOM 839 C CA . ARG A 1 102 ? -1.54902 10.87450 38.58158 1.000 14.06267 100 ARG A CA 1
ATOM 840 C C . ARG A 1 102 ? -1.54018 12.30012 38.02266 1.000 16.71801 100 ARG A C 1
ATOM 841 O O . ARG A 1 102 ? -2.59139 12.84907 37.66455 1.000 14.97857 100 ARG A O 1
ATOM 849 N N . GLU A 1 103 ? -0.35567 12.88601 37.87964 1.000 11.45496 101 GLU A N 1
ATOM 850 C CA . GLU A 1 103 ? -0.24975 14.27365 37.42861 1.000 13.35550 101 GLU A CA 1
ATOM 851 C C . GLU A 1 103 ? -0.63270 14.41626 35.95074 1.000 13.77229 101 GLU A C 1
ATOM 852 O O . GLU A 1 103 ? -1.24723 15.41556 35.55648 1.000 14.73042 101 GLU A O 1
ATOM 858 N N . ILE A 1 104 ? -0.27479 13.43083 35.12671 1.000 13.59736 102 ILE A N 1
ATOM 859 C CA . ILE A 1 104 ? -0.71867 13.43657 33.73705 1.000 14.20648 102 ILE A CA 1
ATOM 860 C C . ILE A 1 104 ? -2.23555 13.30345 33.67917 1.000 13.34065 102 ILE A C 1
ATOM 861 O O . ILE A 1 104 ? -2.91566 14.03785 32.93870 1.000 15.60269 102 ILE A O 1
ATOM 866 N N . GLY A 1 105 ? -2.79755 12.38954 34.48093 1.000 11.98693 103 GLY A N 1
ATOM 867 C CA . GLY A 1 105 ? -4.24969 12.29070 34.57125 1.000 14.80010 103 GLY A CA 1
ATOM 868 C C . GLY A 1 105 ? -4.92103 13.60429 34.92873 1.000 18.45148 103 GLY A C 1
ATOM 869 O O . GLY A 1 105 ? -5.93734 13.98361 34.33725 1.000 15.19344 103 GLY A O 1
ATOM 870 N N . ASP A 1 106 ? -4.38026 14.30934 35.92744 1.000 15.10755 104 ASP A N 1
ATOM 871 C CA . ASP A 1 106 ? -4.95511 15.58814 36.36024 1.000 15.21336 104 ASP A CA 1
ATOM 872 C C . ASP A 1 106 ? -4.86225 16.63453 35.25754 1.000 15.85849 104 ASP A C 1
ATOM 873 O O . ASP A 1 106 ? -5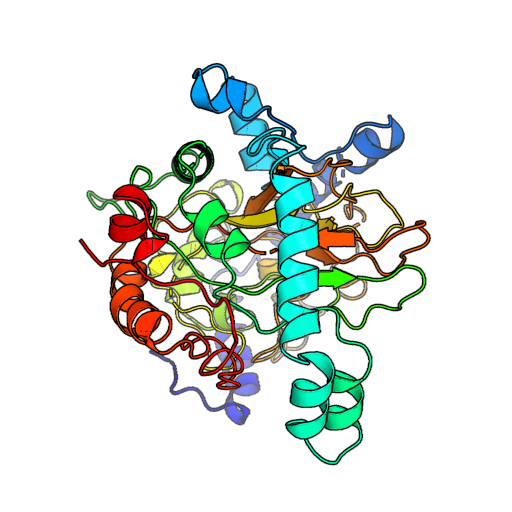.79094 17.42457 35.05869 1.000 16.22808 104 ASP A O 1
ATOM 878 N N . TYR A 1 107 ? -3.70247 16.69471 34.59356 1.000 14.13741 105 TYR A N 1
ATOM 879 C CA . TYR A 1 107 ? -3.45981 17.61564 33.49266 1.000 15.63031 105 TYR A CA 1
ATOM 880 C C . TYR A 1 107 ? -4.46691 17.39325 32.36678 1.000 17.61796 105 TYR A C 1
ATOM 881 O O . TYR A 1 107 ? -5.05299 18.34605 31.83712 1.000 16.04206 105 TYR A O 1
ATOM 890 N N . LEU A 1 108 ? -4.66002 16.13224 31.97720 1.000 16.47987 106 LEU A N 1
ATOM 891 C CA . LEU A 1 108 ? -5.66094 15.79788 30.96933 1.000 17.20116 106 LEU A CA 1
ATOM 892 C C . LEU A 1 108 ? -7.06665 16.15622 31.43850 1.000 21.25504 106 LEU A C 1
ATOM 893 O O . LEU A 1 108 ? -7.85379 16.75925 30.69452 1.000 19.62648 106 LEU A O 1
ATOM 898 N N . ASP A 1 109 ? -7.39775 15.80452 32.68630 1.000 14.97585 107 ASP A N 1
ATOM 899 C CA . ASP A 1 109 ? -8.75033 16.03794 33.20318 1.000 21.17717 107 ASP A CA 1
ATOM 900 C C . ASP A 1 109 ? -9.05953 17.52405 33.35251 1.000 24.91534 107 ASP A C 1
ATOM 901 O O . ASP A 1 109 ? -10.10812 18.00920 32.90108 1.000 19.16341 107 ASP A O 1
ATOM 906 N N . ARG A 1 110 ? -8.17901 18.25093 34.03917 1.000 15.85495 108 ARG A N 1
ATOM 907 C CA . ARG A 1 110 ? -8.42222 19.65597 34.31781 1.000 21.01516 108 ARG A CA 1
ATOM 908 C C . ARG A 1 110 ? -8.60649 20.46741 33.04136 1.000 16.83193 108 ARG A C 1
ATOM 909 O O . ARG A 1 110 ? -9.40807 21.40889 33.00694 1.000 20.03811 108 ARG A O 1
ATOM 917 N N . ASN A 1 111 ? -7.91184 20.08661 31.97067 1.000 15.95440 109 ASN A N 1
ATOM 918 C CA . ASN A 1 111 ? -7.94854 20.83272 30.73029 1.000 16.20407 109 ASN A CA 1
ATOM 919 C C . ASN A 1 111 ? -8.93359 20.24513 29.72654 1.000 23.58274 109 ASN A C 1
ATOM 920 O O . ASN A 1 111 ? -8.91031 20.63557 28.55345 1.000 20.52250 109 ASN A O 1
ATOM 925 N N . ASN A 1 112 ? -9.80966 19.33047 30.16419 1.000 19.27559 110 ASN A N 1
ATOM 926 C CA . ASN A 1 112 ? -10.89778 18.81319 29.31237 1.000 20.46563 110 ASN A CA 1
ATOM 927 C C . ASN A 1 112 ? -10.37294 18.22793 28.00188 1.000 21.43092 110 ASN A C 1
ATOM 928 O O . ASN A 1 112 ? -10.90193 18.49819 26.91884 1.000 22.42821 110 ASN A O 1
ATOM 933 N N . PHE A 1 113 ? -9.31368 17.42719 28.10020 1.000 17.09892 111 PHE A N 1
ATOM 934 C CA . PHE A 1 113 ? -8.67642 16.91607 26.88562 1.000 16.61032 111 PHE A CA 1
ATOM 935 C C . PHE A 1 113 ? -9.67566 16.17480 26.00169 1.000 28.77815 111 PHE A C 1
ATOM 936 O O . PHE A 1 113 ? -9.73388 16.39457 24.78574 1.000 24.85018 111 PHE A O 1
ATOM 944 N N . VAL A 1 114 ? -10.48940 15.30079 26.59218 1.000 21.59589 112 VAL A N 1
ATOM 945 C CA . VAL A 1 114 ? -11.35512 14.48081 25.74430 1.000 26.53693 112 VAL A CA 1
ATOM 946 C C . VAL A 1 114 ? -12.40816 15.34022 25.03989 1.000 31.83349 112 VAL A C 1
ATOM 947 O O . VAL A 1 114 ? -12.69082 15.13954 23.84717 1.000 27.93731 112 VAL A O 1
ATOM 951 N N . GLU A 1 115 ? -12.98128 16.33093 25.73475 1.000 24.57311 113 GLU A N 1
ATOM 952 C CA . GLU A 1 115 ? -13.92865 17.22671 25.06905 1.000 30.27434 113 GLU A CA 1
ATOM 953 C C . GLU A 1 115 ? -13.27026 18.01066 23.93580 1.000 34.58795 113 GLU A C 1
ATOM 954 O O . GLU A 1 115 ? -13.87525 18.20000 22.87022 1.000 28.74569 113 GLU A O 1
ATOM 960 N N . ARG A 1 116 ? -12.05461 18.51055 24.15479 1.000 25.02720 114 ARG A N 1
ATOM 961 C CA . ARG A 1 116 ? -11.33398 19.20246 23.08320 1.000 24.91373 114 ARG A CA 1
ATOM 962 C C . ARG A 1 116 ? -11.06368 18.27994 21.89412 1.000 31.32656 114 ARG A C 1
ATOM 963 O O . ARG A 1 116 ? -11.20147 18.69144 20.73297 1.000 29.75537 114 ARG A O 1
ATOM 971 N N . LEU A 1 117 ? -10.62950 17.04580 22.16065 1.000 22.01048 115 LEU A N 1
ATOM 972 C CA . LEU A 1 117 ? -10.41173 16.08477 21.07744 1.000 24.28341 115 LEU A CA 1
ATOM 973 C C . LEU A 1 117 ? -11.69418 15.85657 20.28197 1.000 31.60792 115 LEU A C 1
ATOM 974 O O . LEU A 1 117 ? -11.69499 15.91349 19.04469 1.000 35.74479 115 LEU A O 1
ATOM 979 N N . LYS A 1 118 ? -12.80173 15.59756 20.98266 1.000 28.98681 116 LYS A N 1
ATOM 980 C CA . LYS A 1 118 ? -14.09222 15.43791 20.31719 1.000 35.62081 116 LYS A CA 1
ATOM 981 C C . LYS A 1 118 ? -14.45502 16.67058 19.49462 1.000 37.59851 116 LYS A C 1
ATOM 982 O O . LYS A 1 118 ? -14.97862 16.55653 18.37636 1.000 30.07721 116 LYS A O 1
ATOM 988 N N . ASN A 1 119 ? -14.21551 17.85927 20.04263 1.000 36.89511 117 ASN A N 1
ATOM 989 C CA . ASN A 1 119 ? -14.62025 19.07216 19.33910 1.000 43.52922 117 ASN A CA 1
ATOM 990 C C . ASN A 1 119 ? -13.80364 19.28209 18.07406 1.000 44.74334 117 ASN A C 1
ATOM 991 O O . ASN A 1 119 ? -14.33407 19.78215 17.07946 1.000 42.98059 117 ASN A O 1
ATOM 996 N N . ALA A 1 120 ? -12.53171 18.88603 18.08023 1.000 37.79901 118 ALA A N 1
ATOM 997 C CA . ALA A 1 120 ? -11.67842 19.05927 16.91195 1.000 44.10266 118 ALA A CA 1
ATOM 998 C C . ALA A 1 120 ? -11.80417 17.93542 15.90256 1.000 49.25457 118 ALA A C 1
ATOM 999 O O . ALA A 1 120 ? -11.26532 18.06314 14.79693 1.000 47.15395 118 ALA A O 1
ATOM 1001 N N . ALA A 1 121 ? -12.45681 16.83506 16.25843 1.000 46.06140 119 ALA A N 1
ATOM 1002 C CA . ALA A 1 121 ? -12.51480 15.69713 15.35730 1.000 44.79635 119 ALA A CA 1
ATOM 1003 C C . ALA A 1 121 ? -13.33521 16.03347 14.11809 1.000 57.29026 119 ALA A C 1
ATOM 1004 O O . ALA A 1 121 ? -14.28938 16.82195 14.16895 1.000 43.85098 119 ALA A O 1
ATOM 1006 N N . GLU A 1 122 ? -12.94121 15.42412 12.99410 1.000 51.29411 120 GLU A N 1
ATOM 1007 C CA . GLU A 1 122 ? -13.74120 15.46443 11.77225 1.000 66.21171 120 GLU A CA 1
ATOM 1008 C C . GLU A 1 122 ? -15.16805 15.00524 12.04983 1.000 52.61573 120 GLU A C 1
ATOM 1009 O O . GLU A 1 122 ? -15.41416 14.16112 12.91637 1.000 66.58021 120 GLU A O 1
ATOM 1015 N N . ASP A 1 123 ? -16.12224 15.54990 11.29591 1.000 59.85926 121 ASP A N 1
ATOM 1016 C CA . ASP A 1 123 ? -17.50844 15.08888 11.40567 1.000 71.06847 121 ASP A CA 1
ATOM 1017 C C . ASP A 1 123 ? -17.76010 13.97607 10.38425 1.000 69.59797 121 ASP A C 1
ATOM 1018 O O . ASP A 1 123 ? -18.49433 14.12070 9.40458 1.000 72.80081 121 ASP A O 1
ATOM 1023 N N . ASN A 1 124 ? -17.11377 12.83844 10.63841 1.000 67.86498 122 ASN A N 1
ATOM 1024 C CA . ASN A 1 124 ? -17.34267 11.61952 9.87386 1.000 62.99610 122 ASN A CA 1
ATOM 1025 C C . ASN A 1 124 ? -16.99648 10.42265 10.75526 1.000 62.05414 122 ASN A C 1
ATOM 1026 O O . ASN A 1 124 ? -16.49992 10.56933 11.87806 1.000 49.54764 122 ASN A O 1
ATOM 1031 N N . TYR A 1 125 ? -17.24035 9.22489 10.21442 1.000 59.48689 123 TYR A N 1
ATOM 1032 C CA . TYR A 1 125 ? -17.05948 8.00104 10.98531 1.000 44.85714 123 TYR A CA 1
ATOM 1033 C C . TYR A 1 125 ? -15.61108 7.83402 11.45297 1.000 52.86326 123 TYR A C 1
ATOM 1034 O O . TYR A 1 125 ? -15.37227 7.43725 12.60082 1.000 48.43654 123 TYR A O 1
ATOM 1043 N N . PHE A 1 126 ? -14.62604 8.13241 10.59060 1.000 39.35517 124 PHE A N 1
ATOM 1044 C CA . PHE A 1 126 ? -13.23309 7.99048 11.02328 1.000 40.88810 124 PHE A CA 1
ATOM 1045 C C . PHE A 1 126 ? -12.85314 9.07672 12.01976 1.000 43.04089 124 PHE A C 1
ATOM 1046 O O . PHE A 1 126 ? -12.11137 8.81340 12.97430 1.000 43.03087 124 PHE A O 1
ATOM 1054 N N . GLY A 1 127 ? -13.37159 10.29439 11.83447 1.000 48.60767 125 GLY A N 1
ATOM 1055 C CA . GLY A 1 127 ? -13.12076 11.34285 12.81062 1.000 44.95217 125 GLY A CA 1
ATOM 1056 C C . GLY A 1 127 ? -13.68405 11.00189 14.17872 1.000 53.10880 125 GLY A C 1
ATOM 1057 O O . GLY A 1 127 ? -12.98042 11.06061 15.19188 1.000 50.22344 125 GLY A O 1
ATOM 1058 N N . THR A 1 128 ? -14.96475 10.62891 14.22397 1.000 52.10604 126 THR A N 1
ATOM 1059 C CA . THR A 1 128 ? -15.58397 10.24284 15.48942 1.000 51.20768 126 THR A CA 1
ATOM 1060 C C . THR A 1 128 ? -14.89232 9.03323 16.09789 1.000 53.94031 126 THR A C 1
ATOM 1061 O O . THR A 1 128 ? -14.61141 9.00885 17.30346 1.000 47.29867 126 THR A O 1
ATOM 1065 N N . LEU A 1 129 ? -14.60919 8.01808 15.27555 1.000 46.58843 127 LEU A N 1
ATOM 1066 C CA . LEU A 1 129 ? -13.92750 6.82505 15.76523 1.000 46.35245 127 LEU A CA 1
ATOM 1067 C C . LEU A 1 129 ? -12.64718 7.18578 16.51952 1.000 53.29353 127 LEU A C 1
ATOM 1068 O O . LEU A 1 129 ? -12.42659 6.72635 17.64786 1.000 58.33825 127 LEU A O 1
ATOM 1073 N N . ALA A 1 130 ? -11.80792 8.04772 15.92623 1.000 50.05266 128 ALA A N 1
ATOM 1074 C CA . ALA A 1 130 ? -10.50883 8.36027 16.52848 1.000 53.62960 128 ALA A CA 1
ATOM 1075 C C . ALA A 1 130 ? -10.64702 9.13344 17.83819 1.000 52.81740 128 ALA A C 1
ATOM 1076 O O . ALA A 1 130 ? -9.78727 9.01530 18.72266 1.000 50.42275 128 ALA A O 1
ATOM 1078 N N . ALA A 1 131 ? -11.71549 9.91056 17.99478 1.000 47.65267 129 ALA A N 1
ATOM 1079 C CA . ALA A 1 131 ? -11.87470 10.74902 19.17387 1.000 55.23103 129 ALA A CA 1
ATOM 1080 C C . ALA A 1 131 ? -12.71215 10.10801 20.27676 1.000 54.94469 129 ALA A C 1
ATOM 1081 O O . ALA A 1 131 ? -12.84975 10.70576 21.34955 1.000 53.20003 129 ALA A O 1
ATOM 1083 N N . SER A 1 132 ? -13.25887 8.90941 20.06251 1.000 41.66396 130 SER A N 1
ATOM 1084 C CA . SER A 1 132 ? -14.26005 8.40345 21.00145 1.000 58.29216 130 SER A CA 1
ATOM 1085 C C . SER A 1 132 ? -13.65053 8.05148 22.36211 1.000 64.50713 130 SER A C 1
ATOM 1086 O O . SER A 1 132 ? -13.97425 8.69469 23.36821 1.000 70.79809 130 SER A O 1
ATOM 1089 N N . LYS A 1 133 ? -12.77182 7.04858 22.41964 1.000 42.03525 131 LYS A N 1
ATOM 1090 C CA . LYS A 1 133 ? -12.11969 6.63937 23.66877 1.000 37.64025 131 LYS A CA 1
ATOM 1091 C C . LYS A 1 133 ? -10.61950 6.61008 23.42822 1.000 32.50162 131 LYS A C 1
ATOM 1092 O O . LYS A 1 133 ? -10.05076 5.54981 23.13455 1.000 32.26073 131 LYS A O 1
ATOM 1098 N N . PRO A 1 134 ? -9.95044 7.75882 23.50689 1.000 32.51338 132 PRO A N 1
ATOM 1099 C CA . PRO A 1 134 ? -8.54900 7.81142 23.07350 1.000 29.39690 132 PRO A CA 1
ATOM 1100 C C . PRO A 1 134 ? -7.66438 6.97462 23.98456 1.000 28.36219 132 PRO A C 1
ATOM 1101 O O . PRO A 1 134 ? -7.87083 6.89605 25.19630 1.000 27.71942 132 PRO A O 1
ATOM 1105 N N . GLN A 1 135 ? -6.69147 6.32558 23.37679 1.000 18.52880 133 GLN A N 1
ATOM 1106 C CA . GLN A 1 135 ? -5.62746 5.67719 24.10977 1.000 17.60255 133 GLN A CA 1
ATOM 1107 C C . GLN A 1 135 ? -4.29727 6.37921 23.95133 1.000 23.08654 133 GLN A C 1
ATOM 1108 O O . GLN A 1 135 ? -3.50264 6.37178 24.89467 1.000 20.22020 133 GLN A O 1
ATOM 1114 N N . ILE A 1 136 ? -4.03380 6.99660 22.79701 1.000 17.07698 134 ILE A N 1
ATOM 1115 C CA . ILE A 1 136 ? -2.79413 7.74122 22.60126 1.000 19.17261 134 ILE A CA 1
ATOM 1116 C C . ILE A 1 136 ? -3.13762 9.22248 22.66470 1.000 22.06147 134 ILE A C 1
ATOM 1117 O O . ILE A 1 136 ? -4.03134 9.69076 21.95563 1.000 24.87017 134 ILE A O 1
ATOM 1122 N N . TYR A 1 137 ? -2.46406 9.95225 23.54390 1.000 16.94384 135 TYR A N 1
ATOM 1123 C CA . TYR A 1 137 ? -2.82751 11.33533 23.83490 1.000 20.35684 135 TYR A CA 1
ATOM 1124 C C . TYR A 1 137 ? -1.80937 12.26322 23.19148 1.000 19.23034 135 TYR A C 1
ATOM 1125 O O . TYR A 1 137 ? -0.61085 12.16728 23.47000 1.000 18.78005 135 TYR A O 1
ATOM 1134 N N . GLY A 1 138 ? -2.30868 13.17475 22.36482 1.000 17.57848 136 GLY A N 1
ATOM 1135 C CA . GLY A 1 138 ? -1.50053 14.19971 21.74639 1.000 17.81236 136 GLY A CA 1
ATOM 1136 C C . GLY A 1 138 ? -1.15177 15.31953 22.70231 1.000 15.28134 136 GLY A C 1
ATOM 1137 O O . GLY A 1 138 ? -1.46408 16.47974 22.41845 1.000 16.10559 136 GLY A O 1
ATOM 1138 N N . ILE A 1 139 ? -0.52079 14.99461 23.83359 1.000 15.27794 137 ILE A N 1
ATOM 1139 C CA . ILE A 1 139 ? 0.09394 15.99138 24.71310 1.000 15.05222 137 ILE A CA 1
ATOM 1140 C C . ILE A 1 139 ? 1.57907 15.70333 24.77615 1.000 13.89451 137 ILE A C 1
ATOM 1141 O O . ILE A 1 139 ? 2.00584 14.53707 24.78002 1.000 14.52849 137 ILE A O 1
ATOM 1146 N N . TYR A 1 140 ? 2.36690 16.78050 24.80162 1.000 13.74040 138 TYR A N 1
ATOM 1147 C CA . TYR A 1 140 ? 3.81251 16.72098 24.66914 1.000 11.31980 138 TYR A CA 1
ATOM 1148 C C . TYR A 1 140 ? 4.54181 17.37904 25.81363 1.000 10.94642 138 TYR A C 1
ATOM 1149 O O . TYR A 1 140 ? 5.69985 17.03188 26.05795 1.000 13.29985 138 TYR A O 1
ATOM 1158 N N . TRP A 1 141 ? 3.88012 18.27570 26.55057 1.000 11.38062 139 TRP A N 1
ATOM 1159 C CA . TRP A 1 141 ? 4.55486 19.24280 27.39261 1.000 12.92891 139 TRP A CA 1
ATOM 1160 C C . TRP A 1 141 ? 4.00070 19.22216 28.81111 1.000 12.61088 139 TRP A C 1
ATOM 1161 O O . TRP A 1 141 ? 4.07370 20.24205 29.50827 1.000 14.30590 139 TRP A O 1
ATOM 1172 N N . SER A 1 142 ? 3.51547 18.06751 29.29427 1.000 11.70876 140 SER A N 1
ATOM 1173 C CA . SER A 1 142 ? 3.17580 17.95543 30.70268 1.000 11.42821 140 SER A CA 1
ATOM 1174 C C . SER A 1 142 ? 4.45822 17.98355 31.52882 1.000 15.61790 140 SER A C 1
ATOM 1175 O O . SER A 1 142 ? 5.54679 17.66707 31.04132 1.000 11.84515 140 SER A O 1
ATOM 1178 N N . THR A 1 143 ? 4.34744 18.44147 32.76977 1.000 11.13709 141 THR A N 1
ATOM 1179 C CA . THR A 1 143 ? 5.53572 18.43601 33.62555 1.000 10.00570 141 THR A CA 1
ATOM 1180 C C . THR A 1 143 ? 6.14161 17.04182 33.78248 1.000 15.39427 141 THR A C 1
ATOM 1181 O O . THR A 1 143 ? 7.37504 16.92415 33.69596 1.000 12.59636 141 THR A O 1
ATOM 1185 N N . PRO A 1 144 ? 5.37351 15.96433 33.91699 1.000 15.32092 142 PRO A N 1
ATOM 1186 C CA . PRO A 1 144 ? 6.02425 14.64531 34.00375 1.000 11.36873 142 PRO A CA 1
ATOM 1187 C C . PRO A 1 144 ? 6.82500 14.28749 32.76684 1.000 16.26565 142 PRO A C 1
ATOM 1188 O O . PRO A 1 144 ? 7.93042 13.73518 32.89774 1.000 12.55076 142 PRO A O 1
ATOM 1192 N N . GLN A 1 145 ? 6.31072 14.58744 31.56180 1.000 9.96350 143 GLN A N 1
ATOM 1193 C CA . GLN A 1 145 ? 7.08632 14.30960 30.35777 1.000 11.34834 143 GLN A CA 1
ATOM 1194 C C . GLN A 1 145 ? 8.38604 15.09486 30.35764 1.000 12.22882 143 GLN A C 1
ATOM 1195 O O . GLN A 1 145 ? 9.47142 14.56539 30.08262 1.000 12.78216 143 GLN A O 1
ATOM 1201 N N . VAL A 1 146 ? 8.29556 16.38664 30.64840 1.000 12.20927 144 VAL A N 1
ATOM 1202 C CA . VAL A 1 146 ? 9.49859 17.20569 30.56364 1.000 12.27804 144 VAL A CA 1
ATOM 1203 C C . VAL A 1 146 ? 10.51234 16.76399 31.61246 1.000 10.99129 144 VAL A C 1
ATOM 1204 O O . VAL A 1 146 ? 11.72115 16.73025 31.34415 1.000 14.77945 144 VAL A O 1
ATOM 1208 N N . GLU A 1 147 ? 10.04399 16.39016 32.80271 1.000 13.12548 145 GLU A N 1
ATOM 1209 C CA . GLU A 1 147 ? 10.98242 15.99279 33.86424 1.000 11.75069 145 GLU A CA 1
ATOM 1210 C C . GLU A 1 147 ? 11.61616 14.64079 33.56317 1.000 14.76578 145 GLU A C 1
ATOM 1211 O O . GLU A 1 147 ? 12.80931 14.43906 33.81717 1.000 17.75249 145 GLU A O 1
ATOM 1217 N N . ALA A 1 148 ? 10.83883 13.71730 33.00730 1.000 13.18867 146 ALA A N 1
ATOM 1218 C CA . ALA A 1 148 ? 11.36490 12.38272 32.73106 1.000 12.50383 146 ALA A CA 1
ATOM 1219 C C . ALA A 1 148 ? 12.42427 12.44265 31.64508 1.000 15.13611 146 ALA A C 1
ATOM 1220 O O . ALA A 1 148 ? 13.45342 11.75630 31.72453 1.000 14.78169 146 ALA A O 1
ATOM 1222 N N . ARG A 1 149 ? 12.19248 13.26297 30.62139 1.000 12.12612 147 ARG A N 1
ATOM 1223 C CA . ARG A 1 149 ? 13.14148 13.33332 29.51087 1.000 17.28792 147 ARG A CA 1
ATOM 1224 C C . ARG A 1 149 ? 14.50462 13.86161 29.94809 1.000 15.98665 147 ARG A C 1
ATOM 1225 O O . ARG A 1 149 ? 15.52225 13.52659 29.32671 1.000 16.86253 147 ARG A O 1
ATOM 1233 N N . GLN A 1 150 ? 14.55044 14.77193 30.92760 1.000 13.95119 148 GLN A N 1
ATOM 1234 C CA . GLN A 1 150 ? 15.81407 15.41048 31.31755 1.000 14.61442 148 GLN A CA 1
ATOM 1235 C C . GLN A 1 150 ? 16.49130 14.73102 32.49584 1.000 16.62236 148 GLN A C 1
ATOM 1236 O O . GLN A 1 150 ? 17.55721 15.17398 32.93410 1.000 17.24830 148 GLN A O 1
ATOM 1242 N N . ASP A 1 151 ? 15.90369 13.68342 33.02745 1.000 14.97066 149 ASP A N 1
ATOM 1243 C CA . ASP A 1 151 ? 16.43160 13.07618 34.23547 1.000 14.55030 149 ASP A CA 1
ATOM 1244 C C . ASP A 1 151 ? 17.84720 12.54476 33.98849 1.000 16.58693 149 ASP A C 1
ATOM 1245 O O . ASP A 1 151 ? 18.14762 12.02923 32.91088 1.000 14.21682 149 ASP A O 1
ATOM 1250 N N A LYS A 1 152 ? 18.71485 12.66295 34.98822 0.526 14.21909 150 LYS A N 1
ATOM 1251 N N B LYS A 1 152 ? 18.70671 12.67833 35.00630 0.474 14.23818 150 LYS A N 1
ATOM 1252 C CA A LYS A 1 152 ? 20.11298 12.29752 34.77266 0.526 18.44786 150 LYS A CA 1
ATOM 1253 C CA B LYS A 1 152 ? 20.11547 12.30029 34.87013 0.474 18.51866 150 LYS A CA 1
ATOM 1254 C C A LYS A 1 152 ? 20.33479 10.79304 34.75026 0.526 19.83602 150 LYS A C 1
ATOM 1255 C C B LYS A 1 152 ? 20.27470 10.79992 34.68839 0.474 19.79736 150 LYS A C 1
ATOM 1256 O O A LYS A 1 152 ? 21.32932 10.34115 34.17469 0.526 14.97297 150 LYS A O 1
ATOM 1257 O O B LYS A 1 152 ? 21.16403 10.34804 33.95830 0.474 15.45794 150 LYS A O 1
ATOM 1268 N N . ARG A 1 153 ? 19.46218 10.01011 35.39079 1.000 12.17977 151 ARG A N 1
ATOM 1269 C CA . ARG A 1 153 ? 19.54165 8.55628 35.23755 1.000 12.07307 151 ARG A CA 1
ATOM 1270 C C . ARG A 1 153 ? 19.05996 8.12643 33.85442 1.000 16.45496 151 ARG A C 1
ATOM 1271 O O . ARG A 1 153 ? 19.63786 7.22070 33.23529 1.000 15.77640 151 ARG A O 1
ATOM 1287 N N . GLN A 1 155 ? 19.27888 9.95466 31.18887 1.000 11.76971 153 GLN A N 1
ATOM 1288 C CA . GLN A 1 155 ? 20.38224 10.31700 30.29089 1.000 14.25764 153 GLN A CA 1
ATOM 1289 C C . GLN A 1 155 ? 21.47583 9.24419 30.27842 1.000 16.23138 153 GLN A C 1
ATOM 1290 O O . GLN A 1 155 ? 21.98323 8.86610 29.20710 1.000 13.32118 153 GLN A O 1
ATOM 1296 N N . ALA A 1 156 ? 21.85215 8.73474 31.46169 1.000 14.54092 154 ALA A N 1
ATOM 1297 C CA . ALA A 1 156 ? 22.92455 7.73790 31.51146 1.000 17.57902 154 ALA A CA 1
ATOM 1298 C C . ALA A 1 156 ? 22.49170 6.45204 30.81886 1.000 15.76314 154 ALA A C 1
ATOM 1299 O O . ALA A 1 156 ? 23.28437 5.81229 30.11619 1.000 16.29271 154 ALA A O 1
ATOM 1301 N N . VAL A 1 157 ? 21.21933 6.09658 30.95377 1.000 14.83502 155 VAL A N 1
ATOM 1302 C CA . VAL A 1 157 ? 20.69289 4.92112 30.27724 1.000 15.24010 155 VAL A CA 1
ATOM 1303 C C . VAL A 1 157 ? 20.73214 5.11567 28.77347 1.000 18.99626 155 VAL A C 1
ATOM 1304 O O . VAL A 1 157 ? 21.12703 4.21221 28.03222 1.000 16.30294 155 VAL A O 1
ATOM 1308 N N . GLN A 1 158 ? 20.35988 6.30603 28.29443 1.000 14.44635 156 GLN A N 1
ATOM 1309 C CA . GLN A 1 158 ? 20.37940 6.52389 26.84625 1.000 18.79479 156 GLN A CA 1
ATOM 1310 C C . GLN A 1 158 ? 21.79950 6.51867 26.30409 1.000 15.47382 156 GLN A C 1
ATOM 1311 O O . GLN A 1 158 ? 22.03768 6.00687 25.20769 1.000 14.95324 156 GLN A O 1
ATOM 1317 N N . ILE A 1 159 ? 22.74899 7.07566 27.06220 1.000 13.72683 157 ILE A N 1
ATOM 1318 C CA . ILE A 1 159 ? 24.13889 7.06611 26.62484 1.000 14.87501 157 ILE A CA 1
ATOM 1319 C C . ILE A 1 159 ? 24.64946 5.62840 26.55919 1.000 16.30791 157 ILE A C 1
ATOM 1320 O O . ILE A 1 159 ? 25.38319 5.24750 25.64100 1.000 16.36734 157 ILE A O 1
ATOM 1325 N N . PHE A 1 160 ? 24.25358 4.80493 27.53288 1.000 17.34532 158 PHE A N 1
ATOM 1326 C CA . PHE A 1 160 ? 24.62404 3.39249 27.50187 1.000 17.90932 158 PHE A CA 1
ATOM 1327 C C . PHE A 1 160 ? 24.07254 2.71979 26.24473 1.000 14.91466 158 PHE A C 1
ATOM 1328 O O . PHE A 1 160 ? 24.80557 2.02886 25.51776 1.000 17.67763 158 PHE A O 1
ATOM 1336 N N . LEU A 1 161 ? 22.77977 2.90190 25.97068 1.000 12.33092 159 LEU A N 1
ATOM 1337 C CA . LEU A 1 161 ? 22.18814 2.26475 24.78507 1.000 14.77444 159 LEU A CA 1
ATOM 1338 C C . LEU A 1 161 ? 22.87498 2.73722 23.51038 1.000 17.01339 159 LEU A C 1
ATOM 1339 O O . LEU A 1 161 ? 23.24186 1.92808 22.65535 1.000 15.70844 159 LEU A O 1
ATOM 1344 N N . ASN A 1 162 ? 23.11710 4.03630 23.39183 1.000 13.29386 160 ASN A N 1
ATOM 1345 C CA . ASN A 1 162 ? 23.70338 4.53661 22.15792 1.000 15.58293 160 ASN A CA 1
ATOM 1346 C C . ASN A 1 162 ? 25.12490 4.03981 21.96769 1.000 13.67999 160 ASN A C 1
ATOM 1347 O O . ASN A 1 162 ? 25.54674 3.84288 20.82224 1.000 14.31790 160 ASN A O 1
ATOM 1352 N N . ASN A 1 163 ? 25.86418 3.79407 23.06535 1.000 14.19894 161 ASN A N 1
ATOM 1353 C CA . ASN A 1 163 ? 27.23009 3.27378 22.95413 1.000 13.64071 161 ASN A CA 1
ATOM 1354 C C . ASN A 1 163 ? 27.28161 1.81026 22.52496 1.000 16.19250 161 ASN A C 1
ATOM 1355 O O . ASN A 1 163 ? 28.35863 1.31761 22.16547 1.000 15.46929 161 ASN A O 1
ATOM 1360 N N . LEU A 1 164 ? 26.15975 1.11962 22.49262 1.000 13.40134 162 LEU A N 1
ATOM 1361 C CA . LEU A 1 164 ? 26.15713 -0.22655 21.91107 1.000 13.36978 162 LEU A CA 1
ATOM 1362 C C . LEU A 1 164 ? 26.36000 -0.18694 20.40717 1.000 15.19360 162 LEU A C 1
ATOM 1363 O O . LEU A 1 164 ? 26.66606 -1.21479 19.80267 1.000 14.44608 162 LEU A O 1
ATOM 1368 N N . TRP A 1 165 ? 26.13887 0.95558 19.78239 1.000 13.11052 163 TRP A N 1
ATOM 1369 C CA . TRP A 1 165 ? 26.29218 1.07780 18.33849 1.000 15.27861 163 TRP A CA 1
ATOM 1370 C C . TRP A 1 165 ? 27.75668 1.25346 17.95026 1.000 17.83656 163 TRP A C 1
ATOM 1371 O O . TRP A 1 165 ? 28.57817 1.74679 18.72497 1.000 18.65773 163 TRP A O 1
ATOM 1382 N N . GLN A 1 166 ? 28.07586 0.88631 16.71227 1.000 14.89143 164 GLN A N 1
ATOM 1383 C CA . GLN A 1 166 ? 29.38414 1.21068 16.13975 1.000 15.95932 164 GLN A CA 1
ATOM 1384 C C . GLN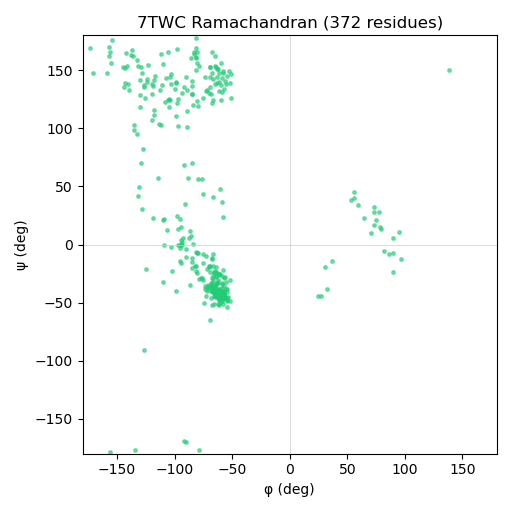 A 1 166 ? 29.20366 2.57476 15.49098 1.000 19.26282 164 GLN A C 1
ATOM 1385 O O . GLN A 1 166 ? 28.61655 2.67970 14.41360 1.000 19.11045 164 GLN A O 1
ATOM 1391 N N . THR A 1 167 ? 29.65312 3.63129 16.16494 1.000 16.33993 165 THR A N 1
ATOM 1392 C CA . THR A 1 167 ? 29.26610 4.97781 15.73746 1.000 17.07118 165 THR A CA 1
ATOM 1393 C C . THR A 1 167 ? 30.21544 5.57847 14.73417 1.000 20.59235 165 THR A C 1
ATOM 1394 O O . THR A 1 167 ? 29.88427 6.62229 14.15716 1.000 30.28110 165 THR A O 1
ATOM 1398 N N . GLU A 1 168 ? 31.36623 4.96494 14.51910 1.000 19.79662 166 GLU A N 1
ATOM 1399 C CA . GLU A 1 168 ? 32.40160 5.57104 13.69552 1.000 22.70323 166 GLU A CA 1
ATOM 1400 C C . GLU A 1 168 ? 32.82546 4.61584 12.60020 1.000 28.56292 166 GLU A C 1
ATOM 1401 O O . GLU A 1 168 ? 33.00022 3.41787 12.82985 1.000 25.66855 166 GLU A O 1
ATOM 1407 N N . SER A 1 169 ? 32.96036 5.15562 11.39623 1.000 22.67262 167 SER A N 1
ATOM 1408 C CA . SER A 1 169 ? 33.51922 4.39238 10.30425 1.000 22.00748 167 SER A CA 1
ATOM 1409 C C . SER A 1 169 ? 34.03108 5.40019 9.28180 1.000 28.13083 167 SER A C 1
ATOM 1410 O O . SER A 1 169 ? 33.49919 6.50907 9.17487 1.000 29.32321 167 SER A O 1
ATOM 1413 N N . ASN A 1 170 ? 35.10794 5.02195 8.58816 1.000 29.39837 168 ASN A N 1
ATOM 1414 C CA . ASN A 1 170 ? 35.72268 5.85288 7.54864 1.000 27.09107 168 ASN A CA 1
ATOM 1415 C C . ASN A 1 170 ? 36.19735 7.20791 8.06628 1.000 35.87055 168 ASN A C 1
ATOM 1416 O O . ASN A 1 170 ? 36.17588 8.19926 7.33940 1.000 37.84802 168 ASN A O 1
ATOM 1421 N N . GLY A 1 171 ? 36.67141 7.27526 9.30446 1.000 30.84782 169 GLY A N 1
ATOM 1422 C CA . GLY A 1 171 ? 37.12637 8.53673 9.85119 1.000 30.16640 169 GLY A CA 1
ATOM 1423 C C . GLY A 1 171 ? 36.02072 9.41365 10.37831 1.000 42.25790 169 GLY A C 1
ATOM 1424 O O . GLY A 1 171 ? 36.30978 10.44141 11.00589 1.000 37.99845 169 GLY A O 1
ATOM 1425 N N . LYS A 1 172 ? 34.76845 9.00786 10.19964 1.000 28.39079 170 LYS A N 1
ATOM 1426 C CA . LYS A 1 172 ? 33.60594 9.84097 10.44057 1.000 27.93031 170 LYS A CA 1
ATOM 1427 C C . LYS A 1 172 ? 32.82421 9.28980 11.62563 1.000 30.69587 170 LYS A C 1
ATOM 1428 O O . LYS A 1 172 ? 32.55336 8.08567 11.67729 1.000 27.24552 170 LYS A O 1
ATOM 1434 N N . GLN A 1 173 ? 32.43979 10.17437 12.55394 1.000 23.95517 171 GLN A N 1
ATOM 1435 C CA . GLN A 1 173 ? 31.53724 9.83267 13.65395 1.000 23.41964 171 GLN A CA 1
ATOM 1436 C C . GLN A 1 173 ? 30.11777 10.07720 13.15869 1.000 25.84614 171 GLN A C 1
ATOM 1437 O O . GLN A 1 173 ? 29.75146 11.21775 12.87007 1.000 26.41764 171 GLN A O 1
ATOM 1443 N N . HIS A 1 174 ? 29.31411 9.01711 13.04260 1.000 18.63910 172 HIS A N 1
ATOM 1444 C CA . HIS A 1 174 ? 27.97493 9.19834 12.46580 1.000 21.40020 172 HIS A CA 1
ATOM 1445 C C . HIS A 1 174 ? 26.98471 9.75352 13.48161 1.000 27.52783 172 HIS A C 1
ATOM 1446 O O . HIS A 1 174 ? 25.98160 10.37633 13.09807 1.000 20.22894 172 HIS A O 1
ATOM 1453 N N . PHE A 1 175 ? 27.23695 9.53680 14.76711 1.000 19.96569 173 PHE A N 1
ATOM 1454 C CA . PHE A 1 175 ? 26.54421 10.27612 15.81820 1.000 17.10034 173 PHE A CA 1
ATOM 1455 C C . PHE A 1 175 ? 27.42460 10.21440 17.05436 1.000 19.42856 173 PHE A C 1
ATOM 1456 O O . PHE A 1 175 ? 28.38578 9.44322 17.11265 1.000 21.80467 173 PHE A O 1
ATOM 1464 N N . ASP A 1 176 ? 27.15307 11.10841 17.99098 1.000 22.96904 174 ASP A N 1
ATOM 1465 C CA . ASP A 1 176 ? 27.92361 11.21034 19.23104 1.000 22.86535 174 ASP A CA 1
ATOM 1466 C C . ASP A 1 176 ? 27.12937 10.43836 20.28406 1.000 22.25601 174 ASP A C 1
ATOM 1467 O O . ASP A 1 176 ? 26.12145 10.92975 20.80064 1.000 22.31249 174 ASP A O 1
ATOM 1472 N N . ALA A 1 177 ? 27.56710 9.20355 20.58224 1.000 19.17376 175 ALA A N 1
ATOM 1473 C CA . ALA A 1 177 ? 26.82209 8.37819 21.52453 1.000 20.30088 175 ALA A CA 1
ATOM 1474 C C . ALA A 1 177 ? 26.80401 8.97194 22.92053 1.000 20.51453 175 ALA A C 1
ATOM 1475 O O . ALA A 1 177 ? 25.94184 8.60337 23.72071 1.000 21.37083 175 ALA A O 1
ATOM 1477 N N . ASN A 1 178 ? 27.72483 9.87677 23.22703 1.000 19.21920 176 ASN A N 1
ATOM 1478 C CA . ASN A 1 178 ? 27.84284 10.43103 24.57256 1.000 22.38996 176 ASN A CA 1
ATOM 1479 C C . ASN A 1 178 ? 27.05050 11.71045 24.76559 1.000 22.79778 176 ASN A C 1
ATOM 1480 O O . ASN A 1 178 ? 27.14600 12.32487 25.83453 1.000 20.78708 176 ASN A O 1
ATOM 1485 N N . ARG A 1 179 ? 26.26689 12.12106 23.77674 1.000 22.90690 177 ARG A N 1
ATOM 1486 C CA . ARG A 1 179 ? 25.44470 13.31656 23.88414 1.000 20.25498 177 ARG A CA 1
ATOM 1487 C C . ARG A 1 179 ? 24.02671 12.95656 23.46068 1.000 25.53747 177 ARG A C 1
ATOM 1488 O O . ARG A 1 179 ? 23.82488 12.36118 22.39932 1.000 24.20408 177 ARG A O 1
ATOM 1496 N N . VAL A 1 180 ? 23.06133 13.29308 24.30327 1.000 15.65750 178 VAL A N 1
ATOM 1497 C CA . VAL A 1 180 ? 21.64913 12.96123 24.09834 1.000 17.95160 178 VAL A CA 1
ATOM 1498 C C . VAL A 1 180 ? 20.92300 14.21727 23.64529 1.000 17.24209 178 VAL A C 1
ATOM 1499 O O . VAL A 1 180 ? 21.25387 15.32188 24.10385 1.000 16.21347 178 VAL A O 1
ATOM 1503 N N . VAL A 1 181 ? 19.94167 14.07347 22.74976 1.000 14.34874 179 VAL A N 1
ATOM 1504 C CA . VAL A 1 181 ? 19.00207 15.16641 22.50553 1.000 15.13456 179 VAL A CA 1
ATOM 1505 C C . VAL A 1 181 ? 17.58839 14.64185 22.75794 1.000 20.25747 179 VAL A C 1
ATOM 1506 O O . VAL A 1 181 ? 17.30877 13.44179 22.63864 1.000 16.78104 179 VAL A O 1
ATOM 1510 N N . THR A 1 182 ? 16.69213 15.55309 23.10370 1.000 12.51972 180 THR A N 1
ATOM 1511 C CA . THR A 1 182 ? 15.33350 15.17213 23.49758 1.000 13.21949 180 THR A CA 1
ATOM 1512 C C . THR A 1 182 ? 14.43149 15.12086 22.27405 1.000 15.90726 180 THR A C 1
ATOM 1513 O O . THR A 1 182 ? 14.44902 16.03922 21.44299 1.000 14.97348 180 THR A O 1
ATOM 1517 N N . TYR A 1 183 ? 13.64882 14.04727 22.15274 1.000 11.91607 181 TYR A N 1
ATOM 1518 C CA . TYR A 1 183 ? 12.61436 13.95893 21.10997 1.000 14.70414 181 TYR A CA 1
ATOM 1519 C C . TYR A 1 183 ? 11.23419 13.94952 21.77754 1.000 15.55174 181 TYR A C 1
ATOM 1520 O O . TYR A 1 183 ? 10.82247 12.93981 22.36689 1.000 13.97974 181 TYR A O 1
ATOM 1529 N N . ALA A 1 184 ? 10.52290 15.07499 21.72312 1.000 11.37204 182 ALA A N 1
ATOM 1530 C CA . ALA A 1 184 ? 9.23599 15.12105 22.41239 1.000 10.47512 182 ALA A CA 1
ATOM 1531 C C . ALA A 1 184 ? 8.25350 14.20836 21.69278 1.000 12.96354 182 ALA A C 1
ATOM 1532 O O . ALA A 1 184 ? 8.21610 14.15875 20.45775 1.000 13.49500 182 ALA A O 1
ATOM 1534 N N . ASP A 1 185 ? 7.39917 13.55738 22.46974 1.000 9.76744 183 ASP A N 1
ATOM 1535 C CA . ASP A 1 185 ? 6.49819 12.53205 21.95333 1.000 10.44939 183 ASP A CA 1
ATOM 1536 C C . ASP A 1 185 ? 5.29457 12.43482 22.90304 1.000 13.41931 183 ASP A C 1
ATOM 1537 O O . ASP A 1 185 ? 5.19488 13.16011 23.90080 1.000 13.41330 183 ASP A O 1
ATOM 1542 N N . ARG A 1 186 ? 4.37950 11.50531 22.58704 1.000 10.20467 184 ARG A N 1
ATOM 1543 C CA . ARG A 1 186 ? 3.05651 11.44322 23.20121 1.000 10.97639 184 ARG A CA 1
ATOM 1544 C C . ARG A 1 186 ? 3.07936 10.55655 24.44159 1.000 13.99234 184 ARG A C 1
ATOM 1545 O O . ARG A 1 186 ? 4.13531 10.16149 24.93964 1.000 13.57407 184 ARG A O 1
ATOM 1553 N N . THR A 1 187 ? 1.89296 10.26116 24.96716 1.000 11.81174 185 THR A N 1
ATOM 1554 C CA . THR A 1 187 ? 1.75790 9.38089 26.11371 1.000 12.05576 185 THR A CA 1
ATOM 1555 C C . THR A 1 187 ? 0.51302 8.53531 25.87983 1.000 14.79035 185 THR A C 1
ATOM 1556 O O . THR A 1 187 ? -0.40414 8.94644 25.15417 1.000 14.81965 185 THR A O 1
ATOM 1560 N N . ARG A 1 188 ? 0.48214 7.34440 26.48004 1.000 11.50081 186 ARG A N 1
ATOM 1561 C CA . ARG A 1 188 ? -0.59005 6.37943 26.24036 1.000 11.79372 186 ARG A CA 1
ATOM 1562 C C . ARG A 1 188 ? -1.24567 6.00069 27.56256 1.000 15.14199 186 ARG A C 1
ATOM 1563 O O . ARG A 1 188 ? -0.55904 5.85236 28.58337 1.000 18.55378 186 ARG A O 1
ATOM 1571 N N . ARG A 1 189 ? -2.57334 5.87086 27.55450 1.000 13.36483 187 ARG A N 1
ATOM 1572 C CA . ARG A 1 189 ? -3.34873 5.41356 28.70153 1.000 14.73856 187 ARG A CA 1
ATOM 1573 C C . ARG A 1 189 ? -4.35314 4.39495 28.18343 1.000 20.55812 187 ARG A C 1
ATOM 1574 O O . ARG A 1 189 ? -5.34501 4.76651 27.54920 1.000 19.84225 187 ARG A O 1
ATOM 1582 N N . ARG A 1 190 ? -4.09159 3.11088 28.40061 1.000 15.01990 188 ARG A N 1
ATOM 1583 C CA . ARG A 1 190 ? -4.98919 2.10774 27.84889 1.000 15.51717 188 ARG A CA 1
ATOM 1584 C C . ARG A 1 190 ? -5.87331 1.51976 28.93312 1.000 19.86567 188 ARG A C 1
ATOM 1585 O O . ARG A 1 190 ? -5.33978 0.87824 29.85131 1.000 17.28021 188 ARG A O 1
ATOM 1593 N N . PRO A 1 191 ? -7.19643 1.66058 28.85762 1.000 19.06262 189 PRO A N 1
ATOM 1594 C CA . PRO A 1 191 ? -8.07485 1.12916 29.92268 1.000 18.94788 189 PRO A CA 1
ATOM 1595 C C . PRO A 1 191 ? -8.27642 -0.36996 29.78665 1.000 18.42502 189 PRO A C 1
ATOM 1596 O O . PRO A 1 191 ? -8.19829 -0.93946 28.68534 1.000 19.76454 189 PRO A O 1
ATOM 1600 N N . PRO A 1 192 ? -8.55060 -1.04349 30.89381 1.000 18.72846 190 PRO A N 1
ATOM 1601 C CA . PRO A 1 192 ? -8.94217 -2.45517 30.82930 1.000 15.91949 190 PRO A CA 1
ATOM 1602 C C . PRO A 1 192 ? -10.13102 -2.65448 29.89952 1.000 26.97363 190 PRO A C 1
ATOM 1603 O O . PRO A 1 192 ? -11.02224 -1.80439 29.81056 1.000 19.25273 190 PRO A O 1
ATOM 1607 N N . LYS A 1 193 ? -10.13422 -3.79984 29.21106 1.000 21.96148 191 LYS A N 1
ATOM 1608 C CA . LYS A 1 193 ? -11.22728 -4.28539 28.36667 1.000 25.65411 191 LYS A CA 1
ATOM 1609 C C . LYS A 1 193 ? -11.37089 -3.46193 27.10302 1.000 32.63142 191 LYS A C 1
ATOM 1610 O O . LYS A 1 193 ? -12.35493 -3.61407 26.38554 1.000 34.65534 191 LYS A O 1
ATOM 1616 N N . SER A 1 194 ? -10.42066 -2.57967 26.82113 1.000 25.20709 192 SER A N 1
ATOM 1617 C CA . SER A 1 194 ? -10.44953 -1.83504 25.58416 1.000 28.77396 192 SER A CA 1
ATOM 1618 C C . SER A 1 194 ? -9.87563 -2.71090 24.49192 1.000 33.63648 192 SER A C 1
ATOM 1619 O O . SER A 1 194 ? -9.02727 -3.57101 24.74180 1.000 41.13475 192 SER A O 1
ATOM 1622 N N . SER A 1 195 ? -10.35842 -2.49955 23.27919 1.000 42.08162 193 SER A N 1
ATOM 1623 C CA . SER A 1 195 ? -9.74912 -3.15007 22.13535 1.000 39.80061 193 SER A CA 1
ATOM 1624 C C . SER A 1 195 ? -8.58938 -2.29706 21.66430 1.000 39.73601 193 SER A C 1
ATOM 1625 O O . SER A 1 195 ? -8.41315 -1.15674 22.09151 1.000 37.07508 193 SER A O 1
ATOM 1628 N N A SER A 1 196 ? -7.77477 -2.86366 20.79448 0.508 42.26124 194 SER A N 1
ATOM 1629 N N B SER A 1 196 ? -7.77564 -2.86754 20.77883 0.492 42.26003 194 SER A N 1
ATOM 1630 C CA A SER A 1 196 ? -6.71695 -2.10699 20.15773 0.508 36.30807 194 SER A CA 1
ATOM 1631 C CA B SER A 1 196 ? -6.56742 -2.24440 20.25172 0.492 35.93085 194 SER A CA 1
ATOM 1632 C C A SER A 1 196 ? -7.02597 -1.98291 18.67373 0.508 34.26000 194 SER A C 1
ATOM 1633 C C B SER A 1 196 ? -6.76704 -1.86771 18.77952 0.492 34.54748 194 SER A C 1
ATOM 1634 O O A SER A 1 196 ? -7.40601 -2.96669 18.02742 0.508 29.90601 194 SER A O 1
ATOM 1635 O O B SER A 1 196 ? -7.85352 -2.03269 18.21248 0.492 33.10601 194 SER A O 1
ATOM 1640 N N A LEU A 1 197 ? -6.92829 -0.75970 18.16359 0.508 32.88218 195 LEU A N 1
ATOM 1641 N N B LEU A 1 197 ? -5.69928 -1.35257 18.15093 0.492 32.88112 195 LEU A N 1
ATOM 1642 C CA A LEU A 1 197 ? -6.73421 -0.50317 16.74498 0.508 31.15562 195 LEU A CA 1
ATOM 1643 C CA B LEU A 1 197 ? -5.78762 -0.99141 16.73718 0.492 31.87600 195 LEU A CA 1
ATOM 1644 C C A LEU A 1 197 ? -5.28706 -0.13318 16.46224 0.508 34.17254 195 LEU A C 1
ATOM 1645 C C B LEU A 1 197 ? -5.65878 -2.19681 15.80828 0.492 32.08510 195 LEU A C 1
ATOM 1646 O O A LEU A 1 197 ? -4.98372 0.38797 15.37963 0.508 27.92472 195 LEU A O 1
ATOM 1647 O O B LEU A 1 197 ? -6.02914 -2.08714 14.63249 0.492 28.76596 195 LEU A O 1
ATOM 1656 N N A GLY A 1 198 ? -4.39949 -0.35694 17.44131 0.508 32.11128 196 GLY A N 1
ATOM 1657 N N B GLY A 1 198 ? -5.12868 -3.32221 16.29871 0.492 30.45586 196 GLY A N 1
ATOM 1658 C CA A GLY A 1 198 ? -2.97597 -0.19850 17.21312 0.508 28.82646 196 GLY A CA 1
ATOM 1659 C CA B GLY A 1 198 ? -5.10074 -4.57166 15.55119 0.492 29.40436 196 GLY A CA 1
ATOM 1660 C C A GLY A 1 198 ? -2.48632 -1.12844 16.12359 0.508 30.64407 196 GLY A C 1
ATOM 1661 C C B GLY A 1 198 ? -4.16894 -4.62539 14.36527 0.492 26.55995 196 GLY A C 1
ATOM 1662 O O A GLY A 1 198 ? -3.10650 -2.13689 15.80588 0.508 24.59001 196 GLY A O 1
ATOM 1663 O O B GLY A 1 198 ? -4.35548 -5.46332 13.46805 0.492 16.24331 196 GLY A O 1
ATOM 1664 N N A LEU A 1 199 ? -1.35844 -0.77257 15.52572 0.508 30.56173 197 LEU A N 1
ATOM 1665 N N B LEU A 1 199 ? -3.16715 -3.75576 14.32785 0.492 26.62788 197 LEU A N 1
ATOM 1666 C CA A LEU A 1 199 ? -0.95947 -1.46605 14.31488 0.508 24.08966 197 LEU A CA 1
ATOM 1667 C CA B LEU A 1 199 ? -2.19511 -3.79278 13.24518 0.492 27.53407 197 LEU A CA 1
ATOM 1668 C C A LEU A 1 199 ? -0.35800 -2.83588 14.62131 0.508 22.30444 197 LEU A C 1
ATOM 1669 C C B LEU A 1 199 ? -1.23676 -4.97141 13.40974 0.492 21.67662 197 LEU A C 1
ATOM 1670 O O A LEU A 1 199 ? 0.29491 -3.05336 15.65283 0.508 20.74635 197 LEU A O 1
ATOM 1671 O O B LEU A 1 199 ? -0.84761 -5.32874 14.52717 0.492 20.88415 197 LEU A O 1
ATOM 1680 N N A SER A 1 200 ? -0.57981 -3.76652 13.69537 0.508 19.82199 198 SER A N 1
ATOM 1681 N N B SER A 1 200 ? -0.85509 -5.57535 12.27691 0.492 22.20769 198 SER A N 1
ATOM 1682 C CA A SER A 1 200 ? -0.04974 -5.12452 13.75656 0.508 21.66067 198 SER A CA 1
ATOM 1683 C CA B SER A 1 200 ? 0.28328 -6.48996 12.20321 0.492 21.97067 198 SER A CA 1
ATOM 1684 C C A SER A 1 200 ? 1.48696 -5.10172 13.78091 0.508 17.73624 198 SER A C 1
ATOM 1685 C C B SER A 1 200 ? 1.48751 -5.88217 12.91614 0.492 16.80613 198 SER A C 1
ATOM 1686 O O A SER A 1 200 ? 2.07955 -4.02020 13.64929 0.508 17.65166 198 SER A O 1
ATOM 1687 O O B SER A 1 200 ? 1.66753 -4.65972 12.90240 0.492 14.95097 198 SER A O 1
ATOM 1692 N N A PRO A 1 201 ? 2.18342 -6.25908 13.99111 0.508 16.55647 199 PRO A N 1
ATOM 1693 N N B PRO A 1 201 ? 2.33182 -6.69236 13.54414 0.492 15.71581 199 PRO A N 1
ATOM 1694 C CA A PRO A 1 201 ? 3.65004 -6.21927 14.07722 0.508 14.31506 199 PRO A CA 1
ATOM 1695 C CA B PRO A 1 201 ? 3.57772 -6.15979 14.10920 0.492 14.28837 199 PRO A CA 1
ATOM 1696 C C A PRO A 1 201 ? 4.26477 -5.37812 12.98025 0.508 15.20489 199 PRO A C 1
ATOM 1697 C C B PRO A 1 201 ? 4.42857 -5.50589 13.02789 0.492 14.96235 199 PRO A C 1
ATOM 1698 O O A PRO A 1 201 ? 3.98608 -5.57890 11.79118 0.508 13.22654 199 PRO A O 1
ATOM 1699 O O B PRO A 1 201 ? 4.53161 -6.00566 11.90685 0.492 16.26226 199 PRO A O 1
ATOM 1706 N N . HIS A 1 202 ? 5.04199 -4.37396 13.37204 1.000 11.80495 200 HIS A N 1
ATOM 1707 C CA . HIS A 1 202 ? 5.59222 -3.45792 12.38158 1.000 13.38825 200 HIS A CA 1
ATOM 1708 C C . HIS A 1 202 ? 6.89730 -2.85499 12.87245 1.000 14.69727 200 HIS A C 1
ATOM 1709 O O . HIS A 1 202 ? 7.29491 -2.98682 14.04350 1.000 14.62851 200 HIS A O 1
ATOM 1716 N N . VAL A 1 203 ? 7.57242 -2.17618 11.94614 1.000 17.17730 201 VAL A N 1
ATOM 1717 C CA . VAL A 1 203 ? 8.82307 -1.46666 12.20086 1.000 14.41745 201 VAL A CA 1
ATOM 1718 C C . VAL A 1 203 ? 8.61413 -0.03192 11.72438 1.000 20.07049 201 VAL A C 1
ATOM 1719 O O . VAL A 1 203 ? 8.22015 0.17729 10.56995 1.000 19.18059 201 VAL A O 1
ATOM 1723 N N . ASP A 1 204 ? 8.86735 0.94118 12.58955 1.000 14.93421 202 ASP A N 1
ATOM 1724 C CA . ASP A 1 204 ? 8.76771 2.33024 12.16933 1.000 18.13269 202 ASP A CA 1
ATOM 1725 C C . ASP A 1 204 ? 10.03460 2.75372 11.43201 1.000 17.08416 202 ASP A C 1
ATOM 1726 O O . ASP A 1 204 ? 11.08086 2.09696 11.50657 1.000 19.58883 202 ASP A O 1
ATOM 1731 N N . GLY A 1 205 ? 9.96634 3.93114 10.80648 1.000 14.31223 203 GLY A N 1
ATOM 1732 C CA . GLY A 1 205 ? 11.14213 4.50922 10.18772 1.000 22.55818 203 GLY A CA 1
ATOM 1733 C C . GLY A 1 205 ? 11.30372 4.21139 8.70999 1.000 25.77845 203 GLY A C 1
ATOM 1734 O O . GLY A 1 205 ? 12.37811 4.46609 8.15745 1.000 19.31950 203 GLY A O 1
ATOM 1735 N N . GLY A 1 206 ? 10.29272 3.65899 8.05710 1.000 18.59399 204 GLY A N 1
ATOM 1736 C CA . GLY A 1 206 ? 10.30918 3.50983 6.61178 1.000 18.51107 204 GLY A CA 1
ATOM 1737 C C . GLY A 1 206 ? 9.76758 2.14992 6.22692 1.000 19.35520 204 GLY A C 1
ATOM 1738 O O . GLY A 1 206 ? 9.88953 1.16992 6.96147 1.000 16.17239 204 GLY A O 1
ATOM 1739 N N . SER A 1 207 ? 9.16130 2.08653 5.04368 1.000 16.51000 205 SER A N 1
ATOM 1740 C CA . SER A 1 207 ? 8.61865 0.83728 4.52925 1.000 17.69769 205 SER A CA 1
ATOM 1741 C C . SER A 1 207 ? 9.19804 0.60279 3.13810 1.000 17.78719 205 SER A C 1
ATOM 1742 O O . SER A 1 207 ? 10.28237 0.03430 3.01894 1.000 16.77900 205 SER A O 1
ATOM 1745 N N . ILE A 1 208 ? 8.52808 1.07497 2.08166 1.000 14.20673 206 ILE A N 1
ATOM 1746 C CA . ILE A 1 208 ? 9.06430 0.82199 0.72783 1.000 14.34937 206 ILE A CA 1
ATOM 1747 C C . ILE A 1 208 ? 10.45181 1.43417 0.54986 1.000 16.18392 206 ILE A C 1
ATOM 1748 O O . ILE A 1 208 ? 11.23530 0.96803 -0.28587 1.000 15.81831 206 ILE A O 1
ATOM 1753 N N . GLU A 1 209 ? 10.77698 2.48423 1.31108 1.000 13.44587 207 GLU A N 1
ATOM 1754 C CA . GLU A 1 209 ? 12.04712 3.18637 1.12793 1.000 16.55395 207 GLU A CA 1
ATOM 1755 C C . GLU A 1 209 ? 13.25559 2.31638 1.45954 1.000 14.37839 207 GLU A C 1
ATOM 1756 O O . GLU A 1 209 ? 14.34668 2.58050 0.93208 1.000 14.51994 207 GLU A O 1
ATOM 1762 N N . ARG A 1 210 ? 13.08670 1.27240 2.28269 1.000 12.69788 208 ARG A N 1
ATOM 1763 C CA . ARG A 1 210 ? 14.22183 0.39461 2.59971 1.000 14.94045 208 ARG A CA 1
ATOM 1764 C C . ARG A 1 210 ? 14.75255 -0.33734 1.37917 1.000 17.96745 208 ARG A C 1
ATOM 1765 O O . ARG A 1 210 ? 15.90944 -0.77955 1.38397 1.000 14.48202 208 ARG A O 1
ATOM 1773 N N . TRP A 1 211 ? 13.91800 -0.50603 0.35139 1.000 14.41379 209 TRP A N 1
ATOM 1774 C CA . TRP A 1 211 ? 14.34183 -0.98861 -0.95832 1.000 16.90021 209 TRP A CA 1
ATOM 1775 C C . TRP A 1 211 ? 14.54094 0.14152 -1.96811 1.000 15.08209 209 TRP A C 1
ATOM 1776 O O . TRP A 1 211 ? 15.46827 0.07792 -2.78204 1.000 15.90670 209 TRP A O 1
ATOM 1787 N N . LEU A 1 212 ? 13.66548 1.16433 -1.96737 1.000 14.96170 210 LEU A N 1
ATOM 1788 C CA . LEU A 1 212 ? 13.67806 2.12476 -3.07827 1.000 16.76235 210 LEU A CA 1
ATOM 1789 C C . LEU A 1 212 ? 14.69050 3.24842 -2.91167 1.000 22.88665 210 LEU A C 1
ATOM 1790 O O . LEU A 1 212 ? 15.05596 3.87618 -3.90918 1.000 21.30303 210 LEU A O 1
ATOM 1795 N N . ASP A 1 213 ? 15.14650 3.52216 -1.69221 1.000 19.44699 211 ASP A N 1
ATOM 1796 C CA . ASP A 1 213 ? 16.05247 4.64727 -1.42243 1.000 20.84640 211 ASP A CA 1
ATOM 1797 C C . ASP A 1 213 ? 17.49219 4.14418 -1.37825 1.000 18.18900 211 ASP A C 1
ATOM 1798 O O . ASP A 1 213 ? 17.80612 3.21260 -0.63208 1.000 17.18775 211 ASP A O 1
ATOM 1803 N N . GLU A 1 214 ? 18.36836 4.74574 -2.18951 1.000 19.33188 212 GLU A N 1
ATOM 1804 C CA . GLU A 1 214 ? 19.73932 4.24038 -2.24052 1.000 21.94692 212 GLU A CA 1
ATOM 1805 C C . GLU A 1 214 ? 20.46855 4.40917 -0.90121 1.000 16.40706 212 GLU A C 1
ATOM 1806 O O . GLU A 1 214 ? 21.37496 3.62640 -0.58899 1.000 19.15110 212 GLU A O 1
ATOM 1812 N N . ASN A 1 215 ? 20.09080 5.41255 -0.09892 1.000 16.43495 213 ASN A N 1
ATOM 1813 C CA . ASN A 1 215 ? 20.69062 5.58298 1.22130 1.000 23.86129 213 ASN A CA 1
ATOM 1814 C C . ASN A 1 215 ? 20.28110 4.46082 2.16480 1.000 23.15082 213 ASN A C 1
ATOM 1815 O O . ASN A 1 215 ? 21.12143 3.90532 2.87827 1.000 16.74164 213 ASN A O 1
ATOM 1820 N N . PHE A 1 216 ? 18.98404 4.12198 2.20623 1.000 15.88680 214 PHE A N 1
ATOM 1821 C CA . PHE A 1 216 ? 18.58580 2.92349 2.94784 1.000 15.44696 214 PHE A CA 1
ATOM 1822 C C . PHE A 1 216 ? 19.31780 1.69004 2.43195 1.000 21.81852 214 PHE A C 1
ATOM 1823 O O . PHE A 1 216 ? 19.73964 0.82246 3.21181 1.000 17.66921 214 PHE A O 1
ATOM 1831 N N . ARG A 1 217 ? 19.46913 1.57283 1.11799 1.000 15.62954 215 ARG A N 1
ATOM 1832 C CA . ARG A 1 217 ? 20.11894 0.36092 0.63122 1.000 18.36182 215 ARG A CA 1
ATOM 1833 C C . ARG A 1 217 ? 21.58102 0.31087 1.04593 1.000 21.46345 215 ARG A C 1
ATOM 1834 O O . ARG A 1 217 ? 22.14307 -0.78411 1.17043 1.000 21.34134 215 ARG A O 1
ATOM 1842 N N . HIS A 1 218 ? 22.21401 1.47277 1.24546 1.000 15.68829 216 HIS A N 1
ATOM 1843 C CA . HIS A 1 218 ? 23.58426 1.48378 1.76685 1.000 18.85616 216 HIS A CA 1
ATOM 1844 C C . HIS A 1 218 ? 23.62164 0.92793 3.19216 1.000 18.97697 216 HIS A C 1
ATOM 1845 O O . HIS A 1 218 ? 24.49189 0.11156 3.51929 1.000 17.43642 216 HIS A O 1
ATOM 1852 N N . VAL A 1 219 ? 22.66131 1.33685 4.03954 1.000 15.04053 217 VAL A N 1
ATOM 1853 C CA . VAL A 1 219 ? 22.55076 0.74414 5.37932 1.000 16.90263 217 VAL A CA 1
ATOM 1854 C C . VAL A 1 219 ? 22.44387 -0.76866 5.27722 1.000 14.61054 217 VAL A C 1
ATOM 1855 O O . VAL A 1 219 ? 23.05171 -1.51479 6.06481 1.000 14.91712 217 VAL A O 1
ATOM 1859 N N . TYR A 1 220 ? 21.67497 -1.24913 4.30541 1.000 14.75060 218 TYR A N 1
ATOM 1860 C CA . TYR A 1 220 ? 21.48824 -2.68376 4.13973 1.000 13.21763 218 TYR A CA 1
ATOM 1861 C C . TYR A 1 220 ? 22.39141 -3.29181 3.05987 1.000 15.91266 218 TYR A C 1
ATOM 1862 O O . TYR A 1 220 ? 22.08210 -4.36450 2.52654 1.000 15.69125 218 TYR A O 1
ATOM 1871 N N . ARG A 1 221 ? 23.52713 -2.65980 2.76557 1.000 13.84869 219 ARG A N 1
ATOM 1872 C CA . ARG A 1 221 ? 24.32976 -3.11639 1.63109 1.000 15.08724 219 ARG A CA 1
ATOM 1873 C C . ARG A 1 221 ? 24.76817 -4.56811 1.78040 1.000 17.04548 219 ARG A C 1
ATOM 1874 O O . ARG A 1 221 ? 24.84578 -5.28959 0.78443 1.000 16.61274 219 ARG A O 1
ATOM 1882 N N . HIS A 1 222 ? 25.09477 -5.01561 3.00341 1.000 13.36300 220 HIS A N 1
ATOM 1883 C CA . HIS A 1 222 ? 25.55756 -6.40448 3.12935 1.000 16.21850 220 HIS A CA 1
ATOM 1884 C C . HIS A 1 222 ? 24.41711 -7.39126 2.93945 1.000 21.50523 220 HIS A C 1
ATOM 1885 O O . HIS A 1 222 ? 24.65697 -8.56463 2.60391 1.000 17.69992 220 HIS A O 1
ATOM 1892 N N . VAL A 1 223 ? 23.17757 -6.94288 3.12122 1.000 18.82911 221 VAL A N 1
ATOM 1893 C CA . VAL A 1 223 ? 22.05335 -7.81815 2.83356 1.000 15.98321 221 VAL A CA 1
ATOM 1894 C C . VAL A 1 223 ? 21.85486 -7.94943 1.32035 1.000 15.44777 221 VAL A C 1
ATOM 1895 O O . VAL A 1 223 ? 21.78968 -9.06294 0.77539 1.000 18.05455 221 VAL A O 1
ATOM 1899 N N . PHE A 1 224 ? 21.79462 -6.81016 0.61730 1.000 15.06935 222 PHE A N 1
ATOM 1900 C CA . PHE A 1 224 ? 21.52532 -6.81215 -0.81061 1.000 13.58871 222 PHE A CA 1
ATOM 1901 C C . PHE A 1 224 ? 22.68566 -7.37137 -1.62066 1.000 19.19629 222 PHE A C 1
ATOM 1902 O O . PHE A 1 224 ? 22.47470 -7.74599 -2.76671 1.000 15.41410 222 PHE A O 1
ATOM 1910 N N . SER A 1 225 ? 23.89359 -7.43546 -1.06250 1.000 16.76372 223 SER A N 1
ATOM 1911 C CA . SER A 1 225 ? 25.02531 -8.02022 -1.77240 1.000 21.10769 223 SER A CA 1
ATOM 1912 C C . SER A 1 225 ? 25.15384 -9.50933 -1.50415 1.000 20.74465 223 SER A C 1
ATOM 1913 O O . SER A 1 225 ? 26.03455 -10.14676 -2.08133 1.000 20.87855 223 SER A O 1
ATOM 1916 N N . GLY A 1 226 ? 24.31653 -10.07014 -0.62970 1.000 18.44062 224 GLY A N 1
ATOM 1917 C CA . GLY A 1 226 ? 24.40595 -11.46849 -0.25748 1.000 19.83368 224 GLY A CA 1
ATOM 1918 C C . GLY A 1 226 ? 25.37398 -11.76212 0.87213 1.000 23.00883 224 GLY A C 1
ATOM 1919 O O . GLY A 1 226 ? 25.39666 -12.89075 1.37969 1.000 19.05188 224 GLY A O 1
ATOM 1920 N N . GLN A 1 227 ? 26.16503 -10.78635 1.30873 1.000 18.05631 225 GLN A N 1
ATOM 1921 C CA . GLN A 1 227 ? 27.10835 -11.03893 2.39648 1.000 19.57630 225 GLN A CA 1
ATOM 1922 C C . GLN A 1 227 ? 26.42478 -10.78218 3.74055 1.000 22.00184 225 GLN A C 1
ATOM 1923 O O . GLN A 1 227 ? 26.87067 -9.96663 4.55750 1.000 19.14916 225 GLN A O 1
ATOM 1929 N N . TRP A 1 228 ? 25.31286 -11.50558 3.95121 1.000 17.18917 226 TRP A N 1
ATOM 1930 C CA . TRP A 1 228 ? 24.39362 -11.19171 5.04962 1.000 17.49343 226 TRP A CA 1
ATOM 1931 C C . TRP A 1 228 ? 25.01478 -11.40410 6.42400 1.000 17.38815 226 TRP A C 1
ATOM 1932 O O . TRP A 1 228 ? 24.57443 -10.77190 7.39763 1.000 18.14376 226 TRP A O 1
ATOM 1943 N N . GLN A 1 229 ? 26.03363 -12.27437 6.54313 1.000 15.97571 227 GLN A N 1
ATOM 1944 C CA . GLN A 1 229 ? 26.67904 -12.44186 7.83858 1.000 15.84172 227 GLN A CA 1
ATOM 1945 C C . GLN A 1 229 ? 27.42671 -11.18978 8.26865 1.000 22.10156 227 GLN A C 1
ATOM 1946 O O . GLN A 1 229 ? 27.73161 -11.05121 9.45077 1.000 22.44712 227 GLN A O 1
ATOM 1952 N N . LYS A 1 230 ? 27.74044 -10.28342 7.33884 1.000 19.75019 228 LYS A N 1
ATOM 1953 C CA . LYS A 1 230 ? 28.36740 -9.01133 7.69399 1.000 20.40373 228 LYS A CA 1
ATOM 1954 C C . LYS A 1 230 ? 27.36766 -7.93858 8.09266 1.000 19.01258 228 LYS A C 1
ATOM 1955 O O . LYS A 1 230 ? 27.77599 -6.90988 8.66600 1.000 18.98886 228 LYS A O 1
ATOM 1961 N N . TYR A 1 231 ? 26.09367 -8.13146 7.79853 1.000 17.06284 229 TYR A N 1
ATOM 1962 C CA . TYR A 1 231 ? 25.08726 -7.14025 8.16997 1.000 17.55579 229 TYR A CA 1
ATOM 1963 C C . TYR A 1 231 ? 25.06066 -6.94068 9.68621 1.000 20.60982 229 TYR A C 1
ATOM 1964 O O . TYR A 1 231 ? 24.88693 -7.89050 10.45249 1.000 15.61360 229 TYR A O 1
ATOM 1973 N N . ASP A 1 232 ? 25.23956 -5.69985 10.11692 1.000 16.20930 230 ASP A N 1
ATOM 1974 C CA . ASP A 1 232 ? 25.25236 -5.34359 11.53818 1.000 13.27920 230 ASP A CA 1
ATOM 1975 C C . ASP A 1 232 ? 24.15070 -4.35309 11.86819 1.000 11.56896 230 ASP A C 1
ATOM 1976 O O . ASP A 1 232 ? 24.27422 -3.15897 11.52620 1.000 14.89432 230 ASP A O 1
ATOM 1981 N N . PRO A 1 233 ? 23.07464 -4.77167 12.55232 1.000 13.92763 231 PRO A N 1
ATOM 1982 C CA . PRO A 1 233 ? 22.00663 -3.81102 12.91435 1.000 12.92524 231 PRO A CA 1
ATOM 1983 C C . PRO A 1 233 ? 22.51702 -2.61350 13.71370 1.000 12.68548 231 PRO A C 1
ATOM 1984 O O . PRO A 1 233 ? 21.93022 -1.52837 13.63699 1.000 15.95484 231 PRO A O 1
ATOM 1988 N N . PHE A 1 234 ? 23.59829 -2.78142 14.47010 1.000 11.20680 232 PHE A N 1
ATOM 1989 C CA . PHE A 1 234 ? 24.13306 -1.71553 15.30990 1.000 14.35889 232 PHE A CA 1
ATOM 1990 C C . PHE A 1 234 ? 25.24576 -0.89750 14.64006 1.000 16.85824 232 PHE A C 1
ATOM 1991 O O . PHE A 1 234 ? 25.95107 -0.15593 15.32781 1.000 14.45581 232 PHE A O 1
ATOM 1999 N N . ALA A 1 235 ? 25.40586 -1.00396 13.31995 1.000 14.44258 233 ALA A N 1
ATOM 2000 C CA . ALA A 1 235 ? 26.29001 -0.09659 12.57796 1.000 14.49073 233 ALA A CA 1
ATOM 2001 C C . ALA A 1 235 ? 25.55690 1.22000 12.30878 1.000 14.46080 233 ALA A C 1
ATOM 2002 O O . ALA A 1 235 ? 24.47106 1.21989 11.71577 1.000 14.74953 233 ALA A O 1
ATOM 2004 N N . ALA A 1 236 ? 26.13696 2.34043 12.73654 1.000 17.65879 234 ALA A N 1
ATOM 2005 C CA . ALA A 1 236 ? 25.44616 3.61328 12.55094 1.000 18.68263 234 ALA A CA 1
ATOM 2006 C C . ALA A 1 236 ? 25.51652 4.11484 11.10584 1.000 20.74810 234 ALA A C 1
ATOM 2007 O O . ALA A 1 236 ? 24.60880 4.82981 10.64669 1.000 16.47717 234 ALA A O 1
ATOM 2009 N N . GLU A 1 237 ? 26.58209 3.75266 10.39792 1.000 18.47512 235 GLU A N 1
ATOM 2010 C CA . GLU A 1 237 ? 26.92385 4.34279 9.10966 1.000 19.42015 235 GLU A CA 1
ATOM 2011 C C . GLU A 1 237 ? 25.72543 4.32247 8.17609 1.000 16.24408 235 GLU A C 1
ATOM 2012 O O . GLU A 1 237 ? 25.13835 3.26394 7.92409 1.000 16.58347 235 GLU A O 1
ATOM 2018 N N . GLY A 1 238 ? 25.37939 5.49659 7.64371 1.000 18.13174 236 GLY A N 1
ATOM 2019 C CA . GLY A 1 238 ? 24.27313 5.60629 6.71166 1.000 16.97494 236 GLY A CA 1
ATOM 2020 C C . GLY A 1 238 ? 22.92333 5.87734 7.35652 1.000 20.68168 236 GLY A C 1
ATOM 2021 O O . GLY A 1 238 ? 22.01606 6.40805 6.69076 1.000 18.59293 236 GLY A O 1
ATOM 2022 N N . ARG A 1 239 ? 22.75152 5.53529 8.62102 1.000 16.09872 237 ARG A N 1
ATOM 2023 C CA . ARG A 1 239 ? 21.38134 5.61870 9.12796 1.000 16.40135 237 ARG A CA 1
ATOM 2024 C C . ARG A 1 239 ? 20.86117 7.05571 9.23679 1.000 18.37327 237 ARG A C 1
ATOM 2025 O O . ARG A 1 239 ? 19.66915 7.27095 8.94704 1.000 14.81016 237 ARG A O 1
ATOM 2033 N N . PRO A 1 240 ? 21.67655 8.05937 9.59526 1.000 19.38458 238 PRO A N 1
ATOM 2034 C CA . PRO A 1 240 ? 21.15660 9.44394 9.61843 1.000 20.59999 238 PRO A CA 1
ATOM 2035 C C . PRO A 1 240 ? 20.81176 10.01404 8.25101 1.000 23.35589 238 PRO A C 1
ATOM 2036 O O . PRO A 1 240 ? 20.20276 11.09071 8.19680 1.000 25.88363 238 PRO A O 1
ATOM 2040 N N . GLU A 1 241 ? 21.20604 9.35667 7.16064 1.000 21.22529 239 GLU A N 1
ATOM 2041 C CA . GLU A 1 241 ? 21.04781 9.87131 5.80145 1.000 26.32254 239 GLU A CA 1
ATOM 2042 C C . GLU A 1 241 ? 19.89612 9.22896 5.03322 1.000 24.70941 239 GLU A C 1
ATOM 2043 O O . GLU A 1 241 ? 19.65049 9.60218 3.88091 1.000 25.36706 239 GLU A O 1
ATOM 2049 N N . VAL A 1 242 ? 19.19803 8.25997 5.62287 1.000 16.56794 240 VAL A N 1
ATOM 2050 C CA . VAL A 1 242 ? 18.13159 7.58438 4.88754 1.000 22.09317 240 VAL A CA 1
ATOM 2051 C C . VAL A 1 242 ? 17.02670 8.58534 4.55500 1.000 26.40395 240 VAL A C 1
ATOM 2052 O O . VAL A 1 242 ? 16.81448 9.57232 5.27060 1.000 24.45226 240 VAL A O 1
ATOM 2056 N N . ARG A 1 243 ? 16.30478 8.32265 3.46291 1.000 23.59792 241 ARG A N 1
ATOM 2057 C CA . ARG A 1 243 ? 15.29865 9.24876 2.95229 1.000 29.17682 241 ARG A CA 1
ATOM 2058 C C . ARG A 1 243 ? 13.94564 8.55347 2.95243 1.000 28.22949 241 ARG A C 1
ATOM 2059 O O . ARG A 1 243 ? 13.84149 7.41159 2.49274 1.000 24.21392 241 ARG A O 1
ATOM 2067 N N . GLU A 1 244 ? 12.92709 9.21026 3.52095 1.000 23.84498 242 GLU A N 1
ATOM 2068 C CA . GLU A 1 244 ? 11.58622 8.64474 3.59927 1.000 20.85748 242 GLU A CA 1
ATOM 2069 C C . GLU A 1 244 ? 10.59881 9.37758 2.69381 1.000 25.38871 242 GLU A C 1
ATOM 2070 O O . GLU A 1 244 ? 10.76259 10.56523 2.35682 1.000 23.23604 242 GLU A O 1
ATOM 2076 N N . PHE A 1 245 ? 9.56021 8.64856 2.31936 1.000 20.56386 243 PHE A N 1
ATOM 2077 C CA . PHE A 1 245 ? 8.42497 9.21092 1.59905 1.000 22.45464 243 PHE A CA 1
ATOM 2078 C C . PHE A 1 245 ? 7.68970 10.15204 2.55437 1.000 23.42969 243 PHE A C 1
ATOM 2079 O O . PHE A 1 245 ? 7.32845 9.72610 3.66433 1.000 19.78324 243 PHE A O 1
ATOM 2087 N N . PRO A 1 246 ? 7.52711 11.43325 2.22245 1.000 24.38981 244 PRO A N 1
ATOM 2088 C CA . PRO A 1 246 ? 6.93118 12.37215 3.19552 1.000 23.71979 244 PRO A CA 1
ATOM 2089 C C . PRO A 1 246 ? 5.52151 11.94911 3.55780 1.000 24.94186 244 PRO A C 1
ATOM 2090 O O . PRO A 1 246 ? 4.70056 11.68123 2.69140 1.000 24.66718 244 PRO A O 1
ATOM 2094 N N . SER A 1 247 ? 5.24188 11.91966 4.84307 1.000 21.81154 245 SER A N 1
ATOM 2095 C CA . SER A 1 247 ? 3.94724 11.49206 5.34305 1.000 25.20467 245 SER A CA 1
ATOM 2096 C C . SER A 1 247 ? 3.93879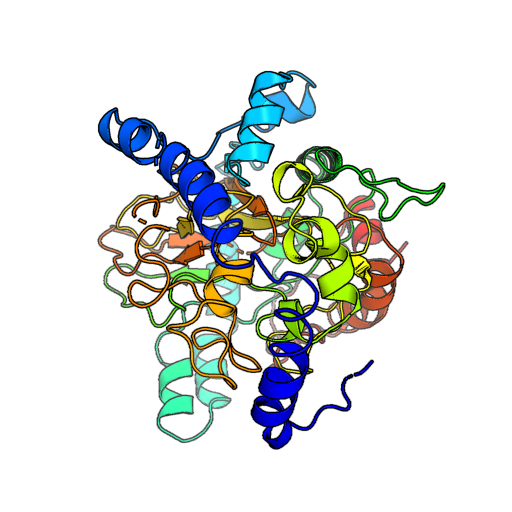 11.74659 6.85097 1.000 19.97458 245 SER A C 1
ATOM 2097 O O . SER A 1 247 ? 5.00575 11.99530 7.43170 1.000 21.23013 245 SER A O 1
ATOM 2100 N N . PRO A 1 248 ? 2.78649 11.64199 7.52115 1.000 25.04933 246 PRO A N 1
ATOM 2101 C CA . PRO A 1 248 ? 2.76804 11.81504 8.98745 1.000 22.13029 246 PRO A CA 1
ATOM 2102 C C . PRO A 1 248 ? 3.50176 10.72177 9.73526 1.000 24.33511 246 PRO A C 1
ATOM 2103 O O . PRO A 1 248 ? 3.66548 10.82144 10.96550 1.000 22.53895 246 PRO A O 1
ATOM 2107 N N . ALA A 1 249 ? 3.92728 9.66391 9.04914 1.000 23.22859 247 ALA A N 1
ATOM 2108 C CA . ALA A 1 249 ? 4.69147 8.61271 9.70100 1.000 20.49645 247 ALA A CA 1
ATOM 2109 C C . ALA A 1 249 ? 6.15904 8.95919 9.86341 1.000 24.82472 247 ALA A C 1
ATOM 2110 O O . ALA A 1 249 ? 6.88974 8.19133 10.49927 1.000 22.65832 247 ALA A O 1
ATOM 2112 N N . VAL A 1 250 ? 6.62278 10.06085 9.29120 1.000 16.19186 248 VAL A N 1
ATOM 2113 C CA . VAL A 1 250 ? 8.05785 10.32485 9.21498 1.000 17.18340 248 VAL A CA 1
ATOM 2114 C C . VAL A 1 250 ? 8.52348 10.98151 10.50365 1.000 20.24638 248 VAL A C 1
ATOM 2115 O O . VAL A 1 250 ? 7.94328 11.97540 10.94107 1.000 20.45655 248 VAL A O 1
ATOM 2119 N N . CYS A 1 251 ? 9.58647 10.43997 11.09273 1.000 17.87304 249 CYS A N 1
ATOM 2120 C CA . CYS A 1 251 ? 10.23697 11.07173 12.23151 1.000 19.60275 249 CYS A CA 1
ATOM 2121 C C . CYS A 1 251 ? 11.39452 11.95035 11.74500 1.000 15.70917 249 CYS A C 1
ATOM 2122 O O . CYS A 1 251 ? 12.23572 11.50207 10.96298 1.000 21.30805 249 CYS A O 1
ATOM 2125 N N . SER A 1 252 ? 11.44884 13.19818 12.21334 1.000 15.17251 250 SER A N 1
ATOM 2126 C CA . SER A 1 252 ? 12.55777 14.06427 11.81060 1.000 19.99673 250 SER A CA 1
ATOM 2127 C C . SER A 1 252 ? 13.87077 13.72219 12.50342 1.000 20.61848 250 SER A C 1
ATOM 2128 O O . SER A 1 252 ? 14.91210 14.27007 12.11168 1.000 19.60245 250 SER A O 1
ATOM 2139 N N . PHE A 1 254 ? 16.73180 10.74902 13.88598 1.000 17.15545 252 PHE A N 1
ATOM 2140 C CA . PHE A 1 254 ? 17.15381 9.36343 13.92183 1.000 19.51542 252 PHE A CA 1
ATOM 2141 C C . PHE A 1 254 ? 17.12187 8.90823 15.37469 1.000 15.58634 252 PHE A C 1
ATOM 2142 O O . PHE A 1 254 ? 17.81966 9.47006 16.22436 1.000 14.77340 252 PHE A O 1
ATOM 2150 N N . ARG A 1 255 ? 16.25907 7.94095 15.68391 1.000 17.31051 253 ARG A N 1
ATOM 2151 C CA . ARG A 1 255 ? 16.20500 7.37761 17.02298 1.000 16.60253 253 ARG A CA 1
ATOM 2152 C C . ARG A 1 255 ? 16.88417 6.01251 16.98781 1.000 18.22295 253 ARG A C 1
ATOM 2153 O O . ARG A 1 255 ? 16.51763 5.15799 16.18541 1.000 19.17662 253 ARG A O 1
ATOM 2161 N N . THR A 1 256 ? 17.88374 5.82486 17.83800 1.000 14.31973 254 THR A N 1
ATOM 2162 C CA . THR A 1 256 ? 18.58605 4.54886 17.88008 1.000 15.41926 254 THR A CA 1
ATOM 2163 C C . THR A 1 256 ? 17.69255 3.47006 18.46556 1.000 16.68090 254 THR A C 1
ATOM 2164 O O . THR A 1 256 ? 17.74181 2.30934 18.04672 1.000 14.56036 254 THR A O 1
ATOM 2168 N N . PHE A 1 257 ? 16.88645 3.84663 19.4448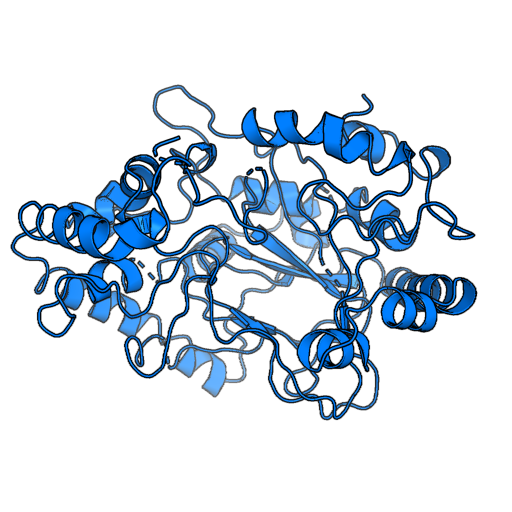6 1.000 12.52779 255 PHE A N 1
ATOM 2169 C CA . PHE A 1 257 ? 15.99211 2.94721 20.16612 1.000 16.09551 255 PHE A CA 1
ATOM 2170 C C . PHE A 1 257 ? 14.70860 3.73376 20.35213 1.000 11.63237 255 PHE A C 1
ATOM 2171 O O . PHE A 1 257 ? 14.76456 4.88679 20.78745 1.000 17.29167 255 PHE A O 1
ATOM 2179 N N . GLN A 1 258 ? 13.57619 3.12052 20.06993 1.000 9.60014 256 GLN A N 1
ATOM 2180 C CA . GLN A 1 258 ? 12.34078 3.64017 20.63900 1.000 9.70200 256 GLN A CA 1
ATOM 2181 C C . GLN A 1 258 ? 12.19446 3.13431 22.06463 1.000 10.66938 256 GLN A C 1
ATOM 2182 O O . GLN A 1 258 ? 12.80929 2.13804 22.43580 1.000 13.54013 256 GLN A O 1
ATOM 2188 N N . GLY A 1 259 ? 11.35952 3.80843 22.86029 1.000 13.22534 257 GLY A N 1
ATOM 2189 C CA . GLY A 1 259 ? 11.24029 3.38172 24.25106 1.000 13.61889 257 GLY A CA 1
ATOM 2190 C C . GLY A 1 259 ? 9.91601 3.77326 24.87498 1.000 10.94076 257 GLY A C 1
ATOM 2191 O O . GLY A 1 259 ? 9.22994 4.70862 24.43164 1.000 10.77542 257 GLY A O 1
ATOM 2192 N N . TRP A 1 260 ? 9.55591 3.01895 25.91891 1.000 10.42885 258 TRP A N 1
ATOM 2193 C CA . TRP A 1 260 ? 8.41235 3.28150 26.77549 1.000 16.67895 258 TRP A CA 1
ATOM 2194 C C . TRP A 1 260 ? 8.93547 3.47581 28.19127 1.000 11.84870 258 TRP A C 1
ATOM 2195 O O . TRP A 1 260 ? 9.81353 2.72273 28.63703 1.000 16.94421 258 TRP A O 1
ATOM 2206 N N . THR A 1 261 ? 8.39136 4.46111 28.90809 1.000 12.37681 259 THR A N 1
ATOM 2207 C CA . THR A 1 261 ? 8.58599 4.58401 30.35156 1.000 11.97015 259 THR A CA 1
ATOM 2208 C C . THR A 1 261 ? 7.25934 4.23074 31.03076 1.000 12.31050 259 THR A C 1
ATOM 2209 O O . THR A 1 261 ? 6.23083 4.84389 30.74777 1.000 12.57093 259 THR A O 1
ATOM 2213 N N . ALA A 1 262 ? 7.27966 3.23896 31.92304 1.000 10.40886 260 ALA A N 1
ATOM 2214 C CA . ALA A 1 262 ? 6.05062 2.77482 32.56006 1.000 9.40204 260 ALA A CA 1
ATOM 2215 C C . ALA A 1 262 ? 5.60075 3.77416 33.62394 1.000 12.86845 260 ALA A C 1
ATOM 2216 O O . ALA A 1 262 ? 6.37085 4.12282 34.52734 1.000 14.02072 260 ALA A O 1
ATOM 2218 N N . LEU A 1 263 ? 4.36921 4.22413 33.52126 1.000 12.39485 261 LEU A N 1
ATOM 2219 C CA . LEU A 1 263 ? 3.74477 5.02791 34.57162 1.000 12.17083 261 LEU A CA 1
ATOM 2220 C C . LEU A 1 263 ? 2.93885 4.16226 35.50753 1.000 17.21492 261 LEU A C 1
ATOM 2221 O O . LEU A 1 263 ? 2.55975 4.61396 36.59547 1.000 13.56551 261 LEU A O 1
ATOM 2226 N N . THR A 1 264 ? 2.65018 2.92204 35.07481 1.000 14.62496 262 THR A N 1
ATOM 2227 C CA . THR A 1 264 ? 1.91590 1.94585 35.87368 1.000 13.32517 262 THR A CA 1
ATOM 2228 C C . THR A 1 264 ? 2.62582 0.60265 35.71959 1.000 11.34247 262 THR A C 1
ATOM 2229 O O . THR A 1 264 ? 3.44640 0.44126 34.79965 1.000 13.86267 262 THR A O 1
ATOM 2233 N N . PRO A 1 265 ? 2.30758 -0.40200 36.55040 1.000 16.00526 263 PRO A N 1
ATOM 2234 C CA . PRO A 1 265 ? 2.82575 -1.74166 36.27839 1.000 15.85961 263 PRO A CA 1
ATOM 2235 C C . PRO A 1 265 ? 2.37475 -2.19248 34.89135 1.000 15.85381 263 PRO A C 1
ATOM 2236 O O . PRO A 1 265 ? 1.31961 -1.78543 34.41515 1.000 16.90174 263 PRO A O 1
ATOM 2240 N N . GLN A 1 266 ? 3.22535 -2.98199 34.22379 1.000 12.83053 264 GLN A N 1
ATOM 2241 C CA . GLN A 1 266 ? 2.93696 -3.53481 32.90289 1.000 13.42821 264 GLN A CA 1
ATOM 2242 C C . GLN A 1 266 ? 2.95112 -5.04810 33.03103 1.000 15.29447 264 GLN A C 1
ATOM 2243 O O . GLN A 1 266 ? 3.84167 -5.60580 33.68170 1.000 16.53580 264 GLN A O 1
ATOM 2249 N N . ARG A 1 267 ? 1.97114 -5.71044 32.41790 1.000 13.07540 265 ARG A N 1
ATOM 2250 C CA . ARG A 1 267 ? 1.84813 -7.15957 32.52929 1.000 12.72106 265 ARG A CA 1
ATOM 2251 C C . ARG A 1 267 ? 1.34490 -7.71858 31.21351 1.000 19.42965 265 ARG A C 1
ATOM 2252 O O . ARG A 1 267 ? 0.59538 -7.05505 30.49642 1.000 13.18312 265 ARG A O 1
ATOM 2260 N N . THR A 1 268 ? 1.69974 -8.97131 30.94930 1.000 17.52842 266 THR A N 1
ATOM 2261 C CA . THR A 1 268 ? 1.14475 -9.68650 29.80909 1.000 18.08586 266 THR A CA 1
ATOM 2262 C C . THR A 1 268 ? -0.37810 -9.81777 29.92706 1.000 17.09943 266 THR A C 1
ATOM 2263 O O . THR A 1 268 ? -0.90823 -10.06560 31.01031 1.000 15.71897 266 THR A O 1
ATOM 2267 N N . HIS A 1 269 ? -1.07845 -9.64748 28.79661 1.000 19.41660 267 HIS A N 1
ATOM 2268 C CA . HIS A 1 269 ? -2.54894 -9.61997 28.72555 1.000 22.08524 267 HIS A CA 1
ATOM 2269 C C . HIS A 1 269 ? -3.15197 -8.44145 29.47191 1.000 19.86262 267 HIS A C 1
ATOM 2270 O O . HIS A 1 269 ? -4.33024 -8.48464 29.87167 1.000 20.19221 267 HIS A O 1
ATOM 2277 N N . ALA A 1 270 ? -2.36959 -7.38100 29.67437 1.000 19.17934 268 ALA A N 1
ATOM 2278 C CA . ALA A 1 270 ? -2.90019 -6.16666 30.27336 1.000 17.63222 268 ALA A CA 1
ATOM 2279 C C . ALA A 1 270 ? -2.48402 -4.96352 29.44844 1.000 16.42320 268 ALA A C 1
ATOM 2280 O O . ALA A 1 270 ? -2.09092 -3.91165 29.97018 1.000 18.95038 268 ALA A O 1
ATOM 2282 N N . GLY A 1 271 ? -2.55239 -5.10319 28.13636 1.000 17.77712 269 GLY A N 1
ATOM 2283 C CA . GLY A 1 271 ? -2.20686 -3.98705 27.28285 1.000 21.93646 269 GLY A CA 1
ATOM 2284 C C . GLY A 1 271 ? -0.73053 -3.65698 27.18555 1.000 20.64509 269 GLY A C 1
ATOM 2285 O O . GLY A 1 271 ? -0.38700 -2.48920 27.00515 1.000 19.98963 269 GLY A O 1
ATOM 2286 N N . THR A 1 272 ? 0.15858 -4.64517 27.27770 1.000 17.76134 270 THR A N 1
ATOM 2287 C CA . THR A 1 272 ? 1.57932 -4.33014 27.23989 1.000 17.52527 270 THR A CA 1
ATOM 2288 C C . THR A 1 272 ? 2.05671 -4.40206 25.78815 1.000 17.64955 270 THR A C 1
ATOM 2289 O O . THR A 1 272 ? 1.25606 -4.43182 24.84464 1.000 18.35888 270 THR A O 1
ATOM 2293 N N . LEU A 1 273 ? 3.37112 -4.35793 25.59730 1.000 15.28429 271 LEU A N 1
ATOM 2294 C CA . LEU A 1 273 ? 3.98442 -4.33992 24.28135 1.000 13.22980 271 LEU A CA 1
ATOM 2295 C C . LEU A 1 273 ? 4.44463 -5.74426 23.90563 1.000 14.23409 271 LEU A C 1
ATOM 2296 O O . LEU A 1 273 ? 4.92875 -6.48778 24.75883 1.000 14.69516 271 LEU A O 1
ATOM 2301 N N . ASN A 1 274 ? 4.24553 -6.12766 22.63752 1.000 10.63294 272 ASN A N 1
ATOM 2302 C CA . ASN A 1 274 ? 4.86946 -7.32886 22.08692 1.000 14.19194 272 ASN A CA 1
ATOM 2303 C C . ASN A 1 274 ? 6.03712 -6.89899 21.20860 1.000 13.70799 272 ASN A C 1
ATOM 2304 O O . ASN A 1 274 ? 5.94922 -5.88620 20.51344 1.000 13.73937 272 ASN A O 1
ATOM 2309 N N . VAL A 1 275 ? 7.09083 -7.72055 21.17157 1.000 10.54380 273 VAL A N 1
ATOM 2310 C CA . VAL A 1 275 ? 8.21541 -7.48770 20.26550 1.000 10.16512 273 VAL A CA 1
ATOM 2311 C C . VAL A 1 275 ? 8.61674 -8.82938 19.67070 1.000 14.19834 273 VAL A C 1
ATOM 2312 O O . VAL A 1 275 ? 8.25171 -9.88959 20.16886 1.000 12.20155 273 VAL A O 1
ATOM 2316 N N . ILE A 1 276 ? 9.36321 -8.76895 18.58431 1.000 12.03876 274 ILE A N 1
ATOM 2317 C CA . ILE A 1 276 ? 10.03138 -9.95567 18.05260 1.000 10.61724 274 ILE A CA 1
ATOM 2318 C C . ILE A 1 276 ? 11.49895 -9.66144 18.28602 1.000 9.19579 274 ILE A C 1
ATOM 2319 O O . ILE A 1 276 ? 12.07315 -8.81364 17.58267 1.000 13.61785 274 ILE A O 1
ATOM 2324 N N . PRO A 1 277 ? 12.11529 -10.26242 19.29458 1.000 11.84885 275 PRO A N 1
ATOM 2325 C CA . PRO A 1 277 ? 13.44454 -9.80663 19.73088 1.000 14.34736 275 PRO A CA 1
ATOM 2326 C C . PRO A 1 277 ? 14.54912 -10.45442 18.90030 1.000 11.57376 275 PRO A C 1
ATOM 2327 O O . PRO A 1 277 ? 15.34673 -11.28122 19.37108 1.000 11.35628 275 PRO A O 1
ATOM 2331 N N . ILE A 1 278 ? 14.60177 -10.01421 17.64703 1.000 12.79522 276 ILE A N 1
ATOM 2332 C CA . ILE A 1 278 ? 15.51505 -10.51059 16.62154 1.000 13.24562 276 ILE A CA 1
ATOM 2333 C C . ILE A 1 278 ? 16.05575 -9.26421 15.92524 1.000 14.24037 276 ILE A C 1
ATOM 2334 O O . ILE A 1 278 ? 15.37197 -8.67838 15.07651 1.000 11.97199 276 ILE A O 1
ATOM 2339 N N . ALA A 1 279 ? 17.26248 -8.82786 16.31488 1.000 11.74739 277 ALA A N 1
ATOM 2340 C CA . ALA A 1 279 ? 17.75002 -7.55207 15.78967 1.000 16.09977 277 ALA A CA 1
ATOM 2341 C C . ALA A 1 279 ? 17.93791 -7.59044 14.27574 1.000 15.58855 277 ALA A C 1
ATOM 2342 O O . ALA A 1 279 ? 17.70703 -6.56875 13.61248 1.000 14.48634 277 ALA A O 1
ATOM 2344 N N . ASN A 1 280 ? 18.32476 -8.74157 13.68903 1.000 12.09227 278 ASN A N 1
ATOM 2345 C CA . ASN A 1 280 ? 18.53256 -8.79706 12.23765 1.000 17.98828 278 ASN A CA 1
ATOM 2346 C C . ASN A 1 280 ? 17.31182 -9.31785 11.45761 1.000 17.07214 278 ASN A C 1
ATOM 2347 O O . ASN A 1 280 ? 17.44947 -9.73007 10.30037 1.000 12.63455 278 ASN A O 1
ATOM 2352 N N . ALA A 1 281 ? 16.10571 -9.24311 12.02748 1.000 14.19868 279 ALA A N 1
ATOM 2353 C CA . ALA A 1 281 ? 14.92865 -9.70811 11.29357 1.000 13.61443 279 ALA A CA 1
ATOM 2354 C C . ALA A 1 281 ? 14.73673 -8.92549 10.00202 1.000 15.24822 279 ALA A C 1
ATOM 2355 O O . ALA A 1 281 ? 14.20899 -9.45802 9.01834 1.000 15.80141 279 ALA A O 1
ATOM 2365 N N . ALA A 1 283 ? 16.84348 -8.24590 7.81777 1.000 14.65894 281 ALA A N 1
ATOM 2366 C CA . ALA A 1 283 ? 17.53013 -8.90343 6.69944 1.000 17.00299 281 ALA A CA 1
ATOM 2367 C C . ALA A 1 283 ? 16.62875 -9.94782 6.05740 1.000 16.08314 281 ALA A C 1
ATOM 2368 O O . ALA A 1 283 ? 16.56180 -10.06947 4.81397 1.000 15.58515 281 ALA A O 1
ATOM 2370 N N . TYR A 1 284 ? 15.85813 -10.65941 6.88953 1.000 12.88978 282 TYR A N 1
ATOM 2371 C CA . TYR A 1 284 ? 14.87223 -11.60729 6.36702 1.000 15.40341 282 TYR A CA 1
ATOM 2372 C C . TYR A 1 284 ? 13.75142 -10.88648 5.60301 1.000 15.75346 282 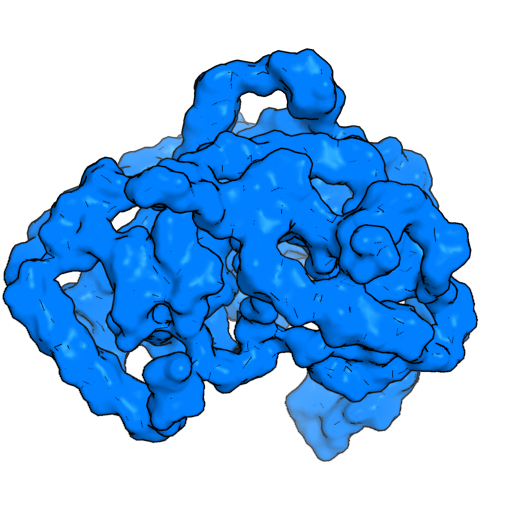TYR A C 1
ATOM 2373 O O . TYR A 1 284 ? 13.31788 -11.33615 4.53553 1.000 14.60597 282 TYR A O 1
ATOM 2382 N N . ILE A 1 285 ? 13.23433 -9.78570 6.14763 1.000 14.76500 283 ILE A N 1
ATOM 2383 C CA . ILE A 1 285 ? 12.13802 -9.07554 5.48252 1.000 13.29058 283 ILE A CA 1
ATOM 2384 C C . ILE A 1 285 ? 12.59172 -8.52403 4.12709 1.000 13.32639 283 ILE A C 1
ATOM 2385 O O . ILE A 1 285 ? 11.86322 -8.61043 3.12958 1.000 13.02936 283 ILE A O 1
ATOM 2390 N N . LEU A 1 286 ? 13.79547 -7.95480 4.07284 1.000 11.36223 284 LEU A N 1
ATOM 2391 C CA . LEU A 1 286 ? 14.29782 -7.39306 2.81944 1.000 15.76300 284 LEU A CA 1
ATOM 2392 C C . LEU A 1 286 ? 14.40918 -8.45835 1.73261 1.000 13.66168 284 LEU A C 1
ATOM 2393 O O . LEU A 1 286 ? 14.00455 -8.23890 0.58456 1.000 13.51581 284 LEU A O 1
ATOM 2398 N N . LEU A 1 287 ? 14.97254 -9.61605 2.07789 1.000 13.22664 285 LEU A N 1
ATOM 2399 C CA . LEU A 1 287 ? 15.20523 -10.66401 1.08586 1.000 13.82096 285 LEU A CA 1
ATOM 2400 C C . LEU A 1 287 ? 13.93098 -11.40687 0.75569 1.000 15.61763 285 LEU A C 1
ATOM 2401 O O . LEU A 1 287 ? 13.78542 -11.89269 -0.37110 1.000 16.30794 285 LEU A O 1
ATOM 2406 N N . ARG A 1 288 ? 12.98885 -11.48657 1.70878 1.000 14.82873 286 ARG A N 1
ATOM 2407 C CA . ARG A 1 288 ? 11.72366 -12.18837 1.45583 1.000 14.99857 286 ARG A CA 1
ATOM 2408 C C . ARG A 1 288 ? 10.97410 -11.58681 0.27385 1.000 14.46490 286 ARG A C 1
ATOM 2409 O O . ARG A 1 288 ? 10.34987 -12.31417 -0.51443 1.000 14.63472 286 ARG A O 1
ATOM 2417 N N . ALA A 1 289 ? 10.95475 -10.25104 0.18278 1.000 14.58300 287 ALA A N 1
ATOM 2418 C CA . ALA A 1 289 ? 10.25957 -9.52468 -0.88071 1.000 14.53353 287 ALA A CA 1
ATOM 2419 C C . ALA A 1 289 ? 10.89068 -9.72352 -2.24516 1.000 17.62849 287 ALA A C 1
ATOM 2420 O O . ALA A 1 289 ? 10.26340 -9.36416 -3.23941 1.000 19.98857 287 ALA A O 1
ATOM 2422 N N . LEU A 1 290 ? 12.09764 -10.28854 -2.33064 1.000 16.63878 288 LEU A N 1
ATOM 2423 C CA . LEU A 1 290 ? 12.72304 -10.50183 -3.63368 1.000 18.89930 288 LEU A CA 1
ATOM 2424 C C . LEU A 1 290 ? 12.45196 -11.89002 -4.18889 1.000 18.09064 288 LEU A C 1
ATOM 2425 O O . LEU A 1 290 ? 12.94235 -12.21485 -5.27302 1.000 20.82512 288 LEU A O 1
ATOM 2430 N N . GLN A 1 291 ? 11.67818 -12.70630 -3.48592 1.000 16.07534 289 GLN A N 1
ATOM 2431 C CA . GLN A 1 291 ? 11.55766 -14.10811 -3.87552 1.000 15.19191 289 GLN A CA 1
ATOM 2432 C C . GLN A 1 291 ? 10.56239 -14.27222 -5.02788 1.000 21.06803 289 GLN A C 1
ATOM 2433 O O . GLN A 1 291 ? 9.77196 -13.37563 -5.34306 1.000 19.24954 289 GLN A O 1
ATOM 2439 N N . ASP A 1 292 ? 10.59721 -15.45724 -5.65810 1.000 15.44565 290 ASP A N 1
ATOM 2440 C CA . ASP A 1 292 ? 9.82617 -15.67230 -6.87969 1.000 17.23291 290 ASP A CA 1
ATOM 2441 C C . ASP A 1 292 ? 8.31555 -15.73794 -6.63938 1.000 23.70201 290 ASP A C 1
ATOM 2442 O O . ASP A 1 292 ? 7.55694 -15.58543 -7.59313 1.000 25.39284 290 ASP A O 1
ATOM 2447 N N . ASP A 1 293 ? 7.85406 -15.99090 -5.41169 1.000 20.94192 291 ASP A N 1
ATOM 2448 C CA . ASP A 1 293 ? 6.42100 -16.02650 -5.14128 1.000 23.44027 291 ASP A CA 1
ATOM 2449 C C . ASP A 1 293 ? 5.84189 -14.65457 -4.81237 1.000 22.28929 291 ASP A C 1
ATOM 2450 O O . ASP A 1 293 ? 4.71896 -14.58047 -4.31610 1.000 23.65288 291 ASP A O 1
ATOM 2455 N N . VAL A 1 294 ? 6.59263 -13.58127 -5.03825 1.000 17.82722 292 VAL A N 1
ATOM 2456 C CA . VAL A 1 294 ? 6.15454 -12.20936 -4.75992 1.000 20.37670 292 VAL A CA 1
ATOM 2457 C C . VAL A 1 294 ? 5.97324 -11.52269 -6.10176 1.000 18.08936 292 VAL A C 1
ATOM 2458 O O . VAL A 1 294 ? 6.78915 -11.72085 -7.00460 1.000 19.37180 292 VAL A O 1
ATOM 2462 N N . ALA A 1 295 ? 4.89373 -10.75403 -6.25215 1.000 20.59217 293 ALA A N 1
ATOM 2463 C CA . ALA A 1 295 ? 4.64479 -10.09012 -7.52594 1.000 22.44082 293 ALA A CA 1
ATOM 2464 C C . ALA A 1 295 ? 5.75625 -9.08204 -7.84711 1.000 21.15951 293 ALA A C 1
ATOM 2465 O O . ALA A 1 295 ? 6.38671 -8.52246 -6.96012 1.000 17.17390 293 ALA A O 1
ATOM 2467 N N . ASP A 1 296 ? 5.98515 -8.86349 -9.14929 1.000 21.89133 294 ASP A N 1
ATOM 2468 C CA . ASP A 1 296 ? 7.06434 -7.99642 -9.63061 1.000 19.82875 294 ASP A CA 1
ATOM 2469 C C . ASP A 1 296 ? 7.00237 -6.59659 -9.06252 1.000 18.49750 294 ASP A C 1
ATOM 2470 O O . ASP A 1 296 ? 8.03558 -5.94731 -8.91747 1.000 26.85317 294 ASP A O 1
ATOM 2475 N N . ASP A 1 297 ? 5.80372 -6.09870 -8.79063 1.000 22.76778 295 ASP A N 1
ATOM 2476 C CA . ASP A 1 297 ? 5.61200 -4.72139 -8.37161 1.000 19.11318 295 ASP A CA 1
ATOM 2477 C C . ASP A 1 297 ? 5.21745 -4.62803 -6.90390 1.000 23.24291 295 ASP A C 1
ATOM 2478 O O . ASP A 1 297 ? 4.62816 -3.62788 -6.48282 1.000 23.41478 295 ASP A O 1
ATOM 2483 N N . ASP A 1 298 ? 5.53529 -5.65183 -6.12212 1.000 18.80338 296 ASP A N 1
ATOM 2484 C CA . ASP A 1 298 ? 5.10862 -5.72788 -4.73448 1.000 17.28187 296 ASP A CA 1
ATOM 2485 C C . ASP A 1 298 ? 6.27795 -6.03533 -3.80904 1.000 19.49646 296 ASP A C 1
ATOM 2486 O O . ASP A 1 298 ? 7.15635 -6.84568 -4.12960 1.000 16.03375 296 ASP A O 1
ATOM 2491 N N . LEU A 1 299 ? 6.27350 -5.39556 -2.63991 1.000 15.91535 297 LEU A N 1
ATOM 2492 C CA . LEU A 1 299 ? 7.26443 -5.72403 -1.61811 1.000 15.72457 297 LEU A CA 1
ATOM 2493 C C . LEU A 1 299 ? 6.57317 -6.32924 -0.40400 1.000 20.11275 297 LEU A C 1
ATOM 2494 O O . LEU A 1 299 ? 6.68788 -5.79571 0.70125 1.000 17.85406 297 LEU A O 1
ATOM 2499 N N . CYS A 1 300 ? 5.83316 -7.42956 -0.61500 1.000 20.83979 298 CYS A N 1
ATOM 2500 C CA . CYS A 1 300 ? 5.13872 -8.12283 0.46804 1.000 21.72858 298 CYS A CA 1
ATOM 2501 C C . CYS A 1 300 ? 4.20441 -7.18698 1.21685 1.000 27.87332 298 CYS A C 1
ATOM 2502 O O . CYS A 1 300 ? 4.12680 -7.21519 2.43827 1.000 24.88527 298 CYS A O 1
ATOM 2505 N N . GLY A 1 301 ? 3.52097 -6.32906 0.49142 1.000 22.95971 299 GLY A N 1
ATOM 2506 C CA . GLY A 1 301 ? 2.54304 -5.46807 1.10809 1.000 24.70026 299 GLY A CA 1
ATOM 2507 C C . GLY A 1 301 ? 3.05685 -4.13662 1.59692 1.000 25.44381 299 GLY A C 1
ATOM 2508 O O . GLY A 1 301 ? 2.23970 -3.30064 2.00696 1.000 23.97114 299 GLY A O 1
ATOM 2509 N N . ALA A 1 302 ? 4.36739 -3.89977 1.56984 1.000 19.77651 300 ALA A N 1
ATOM 2510 C CA . ALA A 1 302 ? 4.89333 -2.61410 2.02803 1.000 21.66093 300 ALA A CA 1
ATOM 2511 C C . ALA A 1 302 ? 4.23219 -1.47030 1.26744 1.000 19.45814 300 ALA A C 1
ATOM 2512 O O . ALA A 1 302 ? 4.02476 -1.55924 0.05488 1.000 17.72527 300 ALA A O 1
ATOM 2514 N N . ALA A 1 303 ? 3.87696 -0.39404 1.98345 1.000 17.53640 301 ALA A N 1
ATOM 2515 C CA . ALA A 1 303 ? 3.06685 0.66479 1.39204 1.000 17.84940 301 ALA A CA 1
ATOM 2516 C C . ALA A 1 303 ? 3.49299 2.04133 1.89706 1.000 15.28252 301 ALA A C 1
ATOM 2517 O O . ALA A 1 303 ? 3.99539 2.15849 3.02062 1.000 18.31064 301 ALA A O 1
ATOM 2519 N N . PRO A 1 304 ? 3.29339 3.09783 1.09918 1.000 19.23796 302 PRO A N 1
ATOM 2520 C CA . PRO A 1 304 ? 3.67647 4.44415 1.55992 1.000 21.87614 302 PRO A CA 1
ATOM 2521 C C . PRO A 1 304 ? 2.86270 4.83133 2.78072 1.000 20.61950 302 PRO A C 1
ATOM 2522 O O . PRO A 1 304 ? 1.66082 4.56906 2.85160 1.000 20.30906 302 PRO A O 1
ATOM 2526 N N . GLY A 1 305 ? 3.52107 5.46632 3.74737 1.000 23.93793 303 GLY A N 1
ATOM 2527 C CA . GLY A 1 305 ? 2.84949 5.89740 4.97366 1.000 25.41729 303 GLY A CA 1
ATOM 2528 C C . GLY A 1 305 ? 2.42099 4.81171 5.94720 1.000 37.82842 303 GLY A C 1
ATOM 2529 O O . GLY A 1 305 ? 1.95929 5.15467 7.03949 1.000 45.96210 303 GLY A O 1
ATOM 2530 N N A ARG A 1 306 ? 2.58264 3.51957 5.61224 0.536 30.53545 304 ARG A N 1
ATOM 2531 N N B ARG A 1 306 ? 2.45855 3.53494 5.55416 0.464 30.65312 304 ARG A N 1
ATOM 2532 C CA A ARG A 1 306 ? 2.19418 2.37629 6.44988 0.536 24.51183 304 ARG A CA 1
ATOM 2533 C CA B ARG A 1 306 ? 2.24147 2.43452 6.48096 0.464 24.61239 304 ARG A CA 1
ATOM 2534 C C A ARG A 1 306 ? 3.47439 1.74961 7.00256 0.536 35.62068 304 ARG A C 1
ATOM 2535 C C B ARG A 1 306 ? 3.61429 2.06042 7.03775 0.464 37.28158 304 ARG A C 1
ATOM 2536 O O A ARG A 1 306 ? 4.29193 1.25747 6.21717 0.536 28.01763 304 ARG A O 1
ATOM 2537 O O B ARG A 1 306 ? 4.62193 2.11813 6.31930 0.464 28.49260 304 ARG A O 1
ATOM 2552 N N . ALA A 1 307 ? 3.67250 1.79401 8.33844 1.000 25.63204 305 ALA A N 1
ATOM 2553 C CA . ALA A 1 307 ? 4.89351 1.22787 8.91769 1.000 25.47240 305 ALA A CA 1
ATOM 2554 C C . ALA A 1 307 ? 5.11156 -0.15634 8.32129 1.000 17.05785 305 ALA A C 1
ATOM 2555 O O . ALA A 1 307 ? 4.15681 -0.88423 8.04070 1.000 29.06331 305 ALA A O 1
ATOM 2557 N N . LEU A 1 308 ? 6.36621 -0.55608 8.17318 1.000 18.63438 306 LEU A N 1
ATOM 2558 C CA . LEU A 1 308 ? 6.62553 -1.84268 7.53078 1.000 12.75550 306 LEU A CA 1
ATOM 2559 C C . LEU A 1 308 ? 6.11184 -2.98301 8.40070 1.000 16.81245 306 LEU A C 1
ATOM 2560 O O . LEU A 1 308 ? 6.52688 -3.10854 9.55404 1.000 17.48225 306 LEU A O 1
ATOM 2565 N N . SER A 1 309 ? 5.24109 -3.84108 7.86498 1.000 17.18720 307 SER A N 1
ATOM 2566 C CA . SER A 1 309 ? 4.63095 -4.85301 8.71222 1.000 21.94134 307 SER A CA 1
ATOM 2567 C C . SER A 1 309 ? 5.19504 -6.22737 8.40828 1.000 22.91965 307 SER A C 1
ATOM 2568 O O . SER A 1 309 ? 5.53366 -6.54072 7.26289 1.000 27.58253 307 SER A O 1
ATOM 2571 N N . ALA A 1 310 ? 5.34671 -7.02396 9.44902 1.000 20.27680 308 ALA A N 1
ATOM 2572 C CA . ALA A 1 310 ? 5.62524 -8.44117 9.29138 1.000 22.89943 308 ALA A CA 1
ATOM 2573 C C . ALA A 1 310 ? 4.30399 -9.16539 9.46648 1.000 24.92725 308 ALA A C 1
ATOM 2574 O O . ALA A 1 310 ? 3.50014 -8.79590 10.32700 1.000 26.11931 308 ALA A O 1
ATOM 2576 N N . SER A 1 311 ? 4.04757 -10.17036 8.64454 1.000 22.32511 309 SER A N 1
ATOM 2577 C CA . SER A 1 311 ? 2.72057 -10.75402 8.65644 1.000 21.60103 309 SER A CA 1
ATOM 2578 C C . SER A 1 311 ? 2.80779 -12.26054 8.70970 1.000 22.67343 309 SER A C 1
ATOM 2579 O O . SER A 1 311 ? 3.81804 -12.86721 8.34657 1.000 21.88485 309 SER A O 1
ATOM 2582 N N . GLU A 1 312 ? 1.70828 -12.85454 9.15380 1.000 19.43002 310 GLU A N 1
ATOM 2583 C CA . GLU A 1 312 ? 1.57887 -14.29740 9.04890 1.000 22.43340 310 GLU A CA 1
ATOM 2584 C C . GLU A 1 312 ? 1.58859 -14.72904 7.58383 1.000 30.17767 310 GLU A C 1
ATOM 2585 O O . GLU A 1 312 ? 2.08128 -15.81730 7.25066 1.000 25.27411 310 GLU A O 1
ATOM 2591 N N . GLN A 1 313 ? 1.09679 -13.86828 6.68540 1.000 23.20317 311 GLN A N 1
ATOM 2592 C CA . GLN A 1 313 ? 1.05082 -14.23039 5.26868 1.000 26.16925 311 GLN A CA 1
ATOM 2593 C C . GLN A 1 313 ? 2.45266 -14.38049 4.67400 1.000 22.81506 311 GLN A C 1
ATOM 2594 O O . GLN A 1 313 ? 2.75729 -15.39240 4.02691 1.000 22.71517 311 GLN A O 1
ATOM 2600 N N . TRP A 1 314 ? 3.32485 -13.38097 4.86614 1.000 19.20089 312 TRP A N 1
ATOM 2601 C CA . TRP A 1 314 ? 4.62496 -13.41292 4.22974 1.000 16.50606 312 TRP A CA 1
ATOM 2602 C C . TRP A 1 314 ? 5.76620 -13.81297 5.14606 1.000 22.06403 312 TRP A C 1
ATOM 2603 O O . TRP A 1 314 ? 6.83338 -14.22149 4.64703 1.000 16.69515 312 TRP A O 1
ATOM 2614 N N . HIS A 1 315 ? 5.61085 -13.64783 6.45539 1.000 16.47840 313 HIS A N 1
ATOM 2615 C CA . HIS A 1 315 ? 6.70743 -13.91546 7.38385 1.000 15.15892 313 HIS A CA 1
ATOM 2616 C C . HIS A 1 315 ? 6.25832 -14.79466 8.55026 1.000 13.03895 313 HIS A C 1
ATOM 2617 O O . HIS A 1 315 ? 6.52820 -14.47740 9.70958 1.000 16.29793 313 HIS A O 1
ATOM 2624 N N . PRO A 1 316 ? 5.57920 -15.90551 8.28292 1.000 19.25438 314 PRO A N 1
ATOM 2625 C CA . PRO A 1 316 ? 5.09316 -16.71647 9.40910 1.000 17.98461 314 PRO A CA 1
ATOM 2626 C C . PRO A 1 316 ? 6.20108 -17.17159 10.36171 1.000 20.75030 314 PRO A C 1
ATOM 2627 O O . PRO A 1 316 ? 5.93493 -17.33120 11.56029 1.000 18.73466 314 PRO A O 1
ATOM 2631 N N . LEU A 1 317 ? 7.43725 -17.35485 9.88524 1.000 15.65834 315 LEU A N 1
ATOM 2632 C CA . LEU A 1 317 ? 8.52592 -17.73827 10.79666 1.000 18.65528 315 LEU A CA 1
ATOM 2633 C C . LEU A 1 317 ? 8.78920 -16.64843 11.83575 1.000 16.06508 315 LEU A C 1
ATOM 2634 O O . LEU A 1 317 ? 8.99415 -16.94551 13.01691 1.000 16.23606 315 LEU A O 1
ATOM 2639 N N . LEU A 1 318 ? 8.76256 -15.37058 11.42614 1.000 15.18371 316 LEU A N 1
ATOM 2640 C CA . LEU A 1 318 ? 8.97927 -14.31482 12.41211 1.000 10.88510 316 LEU A CA 1
ATOM 2641 C C . LEU A 1 318 ? 7.83457 -14.24730 13.41669 1.000 12.61564 316 LEU A C 1
ATOM 2642 O O . LEU A 1 318 ? 8.06056 -13.95068 14.60510 1.000 14.05573 316 LEU A O 1
ATOM 2655 N N . GLU A 1 320 ? 6.35961 -16.54134 14.74409 1.000 13.91184 318 GLU A N 1
ATOM 2656 C CA . GLU A 1 320 ? 6.58498 -17.56414 15.76190 1.000 16.68870 318 GLU A CA 1
ATOM 2657 C C . GLU A 1 320 ? 7.42675 -17.06004 16.92188 1.000 21.13190 318 GLU A C 1
ATOM 2658 O O . GLU A 1 320 ? 7.47883 -17.72301 17.96663 1.000 18.08383 318 GLU A O 1
ATOM 2664 N N . ALA A 1 321 ? 8.09130 -15.91518 16.75615 1.000 13.02384 319 ALA A N 1
ATOM 2665 C CA . ALA A 1 321 ? 9.00310 -15.36273 17.75345 1.000 13.54896 319 ALA A CA 1
ATOM 2666 C C . ALA A 1 321 ? 8.40953 -14.15638 18.47489 1.000 17.65986 319 ALA A C 1
ATOM 2667 O O . ALA A 1 321 ? 9.13872 -13.45192 19.18522 1.000 14.09565 319 ALA A O 1
ATOM 2669 N N . ILE A 1 322 ? 7.09908 -13.90287 18.32808 1.000 15.38094 320 ILE A N 1
ATOM 2670 C CA . ILE A 1 322 ? 6.49340 -12.80246 19.07780 1.000 16.30495 320 ILE A CA 1
ATOM 2671 C C . ILE A 1 322 ? 6.54505 -13.10812 20.57163 1.000 14.49272 320 ILE A C 1
ATOM 2672 O O . ILE A 1 322 ? 6.23670 -14.23291 21.02042 1.000 16.46322 320 ILE A O 1
ATOM 2677 N N . SER A 1 323 ? 6.87353 -12.07661 21.36124 1.000 14.17699 321 SER A N 1
ATOM 2678 C CA . SER A 1 323 ? 7.04031 -12.20117 22.81109 1.000 14.37857 321 SER A CA 1
ATOM 2679 C C . SER A 1 323 ? 6.52995 -10.94499 23.50107 1.000 17.06041 321 SER A C 1
ATOM 2680 O O . SER A 1 323 ? 6.86639 -9.84189 23.07662 1.000 14.65774 321 SER A O 1
ATOM 2683 N N . PRO A 1 324 ? 5.76407 -11.07144 24.58674 1.000 19.65790 322 PRO A N 1
ATOM 2684 C CA . PRO A 1 324 ? 5.51951 -9.89754 25.43816 1.000 15.10348 322 PRO A CA 1
ATOM 2685 C C . PRO A 1 324 ? 6.84719 -9.41432 26.01361 1.000 13.80938 322 PRO A C 1
ATOM 2686 O O . PRO A 1 324 ? 7.77922 -10.19744 26.20055 1.000 14.13851 322 PRO A O 1
ATOM 2690 N N . ILE A 1 325 ? 6.93600 -8.11357 26.27543 1.000 13.86921 323 ILE A N 1
ATOM 2691 C CA . ILE A 1 325 ? 8.07154 -7.58685 27.03009 1.000 12.42097 323 ILE A CA 1
ATOM 2692 C C . ILE A 1 325 ? 8.02426 -8.08952 28.47042 1.000 15.09232 323 ILE A C 1
ATOM 2693 O O . ILE A 1 325 ? 6.98644 -8.60535 28.91639 1.000 13.30039 323 ILE A O 1
ATOM 2698 N N . PRO A 1 326 ? 9.11615 -7.96153 29.23591 1.000 18.53794 324 PRO A N 1
ATOM 2699 C CA . PRO A 1 326 ? 9.07192 -8.36060 30.64445 1.000 14.29178 324 PRO A CA 1
ATOM 2700 C C . PRO A 1 326 ? 8.02396 -7.57125 31.42607 1.000 16.52404 324 PRO A C 1
ATOM 2701 O O . PRO A 1 326 ? 7.62103 -6.46947 31.04204 1.000 16.29032 324 PRO A O 1
ATOM 2705 N N . ASP A 1 327 ? 7.56718 -8.16374 32.53049 1.000 15.33393 325 ASP A N 1
ATOM 2706 C CA . ASP A 1 327 ? 6.76911 -7.39251 33.47666 1.000 18.57933 325 ASP A CA 1
ATOM 2707 C C . ASP A 1 327 ? 7.57457 -6.17264 33.90153 1.000 19.73229 325 ASP A C 1
ATOM 2708 O O . ASP A 1 327 ? 8.78638 -6.26178 34.08426 1.000 18.43896 325 ASP A O 1
ATOM 2713 N N . LEU A 1 328 ? 6.90210 -5.02924 34.05052 1.000 14.98584 326 LEU A N 1
ATOM 2714 C CA . LEU A 1 328 ? 7.55704 -3.79269 34.48558 1.000 13.28191 326 LEU A CA 1
ATOM 2715 C C . LEU A 1 328 ? 6.77511 -3.19346 35.63912 1.000 16.73618 326 LEU A C 1
ATOM 2716 O O . LEU A 1 328 ? 5.56075 -3.38013 35.74225 1.000 15.48166 326 LEU A O 1
ATOM 2721 N N . GLU A 1 329 ? 7.47682 -2.45072 36.49431 1.000 1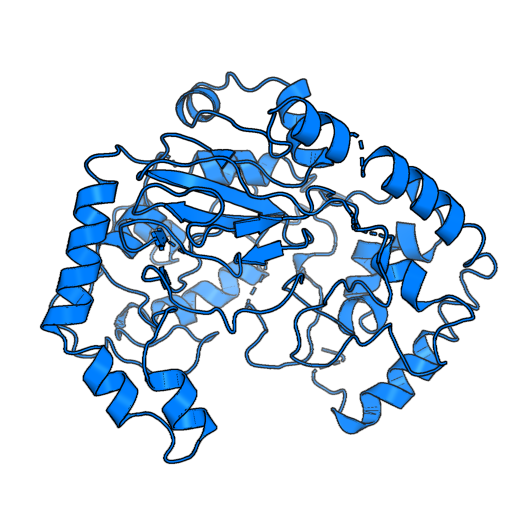2.06132 327 GLU A N 1
ATOM 2722 C CA . GLU A 1 329 ? 6.83924 -1.61380 37.49873 1.000 11.56939 327 GLU A CA 1
ATOM 2723 C C . GLU A 1 329 ? 6.95098 -0.15393 37.08422 1.000 12.84398 327 GLU A C 1
ATOM 2724 O O . GLU A 1 329 ? 7.72909 0.21191 36.19035 1.000 14.27666 327 GLU A O 1
ATOM 2730 N N . ALA A 1 330 ? 6.16636 0.68631 37.74362 1.000 12.64268 328 ALA A N 1
ATOM 2731 C CA . ALA A 1 330 ? 6.21285 2.10899 37.44121 1.000 14.85813 328 ALA A CA 1
ATOM 2732 C C . ALA A 1 330 ? 7.63035 2.62212 37.67749 1.000 14.04408 328 ALA A C 1
ATOM 2733 O O . ALA A 1 330 ? 8.25051 2.31610 38.71070 1.000 13.27554 328 ALA A O 1
ATOM 2735 N N . GLY A 1 331 ? 8.16869 3.35543 36.70767 1.000 16.11224 329 GLY A N 1
ATOM 2736 C CA . GLY A 1 331 ? 9.55508 3.80815 36.77216 1.000 14.00306 329 GLY A CA 1
ATOM 2737 C C . GLY A 1 331 ? 10.52475 2.92239 36.01400 1.000 15.46673 329 GLY A C 1
ATOM 2738 O O . GLY A 1 331 ? 11.68664 3.31459 35.81431 1.000 13.18166 329 GLY A O 1
ATOM 2739 N N . ASP A 1 332 ? 10.09601 1.73230 35.60015 1.000 11.27649 330 ASP A N 1
ATOM 2740 C CA . ASP A 1 332 ? 10.91640 0.94793 34.69808 1.000 10.14391 330 ASP A CA 1
ATOM 2741 C C . ASP A 1 332 ? 10.69104 1.41747 33.25650 1.000 10.78024 330 ASP A C 1
ATOM 2742 O O . ASP A 1 332 ? 9.74681 2.14456 32.95915 1.000 11.97305 330 ASP A O 1
ATOM 2747 N N . THR A 1 333 ? 11.58576 0.99531 32.35154 1.000 13.27545 331 THR A N 1
ATOM 2748 C CA . THR A 1 333 ? 11.54134 1.40719 30.94730 1.000 12.57428 331 THR A CA 1
ATOM 2749 C C . THR A 1 333 ? 11.78118 0.18563 30.07804 1.000 13.59165 331 THR A C 1
ATOM 2750 O O . THR A 1 333 ? 12.32666 -0.82384 30.53167 1.000 11.71451 331 THR A O 1
ATOM 2754 N N . VAL A 1 334 ? 11.42931 0.28714 28.80356 1.000 10.47800 332 VAL A N 1
ATOM 2755 C CA . VAL A 1 334 ? 11.82799 -0.75632 27.86310 1.000 12.88288 332 VAL A CA 1
ATOM 2756 C C . VAL A 1 334 ? 12.16261 -0.06898 26.54331 1.000 10.60554 332 VAL A C 1
ATOM 2757 O O . VAL A 1 334 ? 11.48518 0.88008 26.14063 1.000 10.83612 332 VAL A O 1
ATOM 2761 N N . PHE A 1 335 ? 13.22841 -0.52317 25.90842 1.000 9.24738 333 PHE A N 1
ATOM 2762 C CA . PHE A 1 335 ? 13.74408 0.08238 24.69470 1.000 11.53003 333 PHE A CA 1
ATOM 2763 C C . PHE A 1 335 ? 13.90223 -1.00558 23.64596 1.000 14.75761 333 PHE A C 1
ATOM 2764 O O . PHE A 1 335 ? 14.23387 -2.15151 23.97218 1.000 12.28409 333 PHE A O 1
ATOM 2772 N N . TRP A 1 336 ? 13.70485 -0.62395 22.37813 1.000 10.83265 334 TRP A N 1
ATOM 2773 C CA . TRP A 1 336 ? 13.91581 -1.55401 21.27754 1.000 12.77194 334 TRP A CA 1
ATOM 2774 C C . TRP A 1 336 ? 14.57084 -0.81904 20.11120 1.000 15.70493 334 TRP A C 1
ATOM 2775 O O . TRP A 1 336 ? 14.26822 0.34230 19.84626 1.000 11.25366 334 TRP A O 1
ATOM 2786 N N . HIS A 1 337 ? 15.54921 -1.49342 19.49500 1.000 13.59685 335 HIS A N 1
ATOM 2787 C CA . HIS A 1 337 ? 16.27398 -0.99550 18.32942 1.000 14.23320 335 HIS A CA 1
ATOM 2788 C C . HIS A 1 337 ? 15.28962 -0.53726 17.25942 1.000 10.83196 335 HIS A C 1
ATOM 2789 O O . HIS A 1 337 ? 14.20698 -1.10773 17.10276 1.000 11.19372 335 HIS A O 1
ATOM 2796 N N . CYS A 1 338 ? 15.67888 0.50249 16.51330 1.000 10.05027 336 CYS A N 1
ATOM 2797 C CA . CYS A 1 338 ? 14.75317 1.08980 15.53217 1.000 13.27193 336 CYS A CA 1
ATOM 2798 C C . CYS A 1 338 ? 14.26427 0.08329 14.47929 1.000 17.76634 336 CYS A C 1
ATOM 2799 O O . CYS A 1 338 ? 13.19527 0.29338 13.88441 1.000 17.64968 336 CYS A O 1
ATOM 2802 N N . ASP A 1 339 ? 14.98403 -1.01896 14.24499 1.000 14.06539 337 ASP A N 1
ATOM 2803 C CA . ASP A 1 339 ? 14.53134 -2.00518 13.25570 1.000 15.72861 337 ASP A CA 1
ATOM 2804 C C . ASP A 1 339 ? 13.72425 -3.14149 13.86346 1.000 21.20443 337 ASP A C 1
ATOM 2805 O O . ASP A 1 339 ? 13.38344 -4.07470 13.14163 1.000 11.94116 337 ASP A O 1
ATOM 2810 N N . VAL A 1 340 ? 13.43429 -3.11667 15.15415 1.000 11.97496 338 VAL A N 1
ATOM 2811 C CA . VAL A 1 340 ? 12.81837 -4.27340 15.81129 1.000 10.55611 338 VAL A CA 1
ATOM 2812 C C . VAL A 1 340 ? 11.30323 -4.22327 15.63495 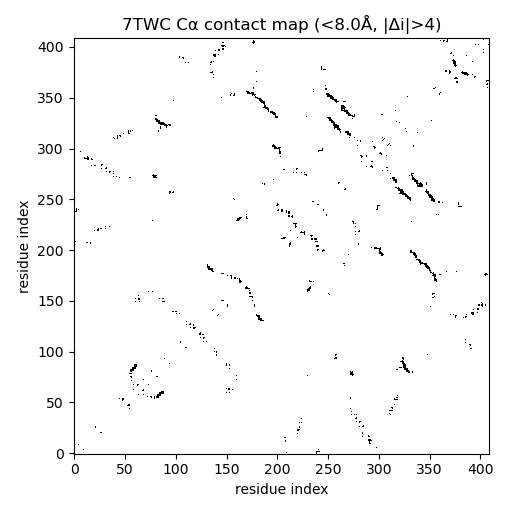1.000 18.16259 338 VAL A C 1
ATOM 2813 O O . VAL A 1 340 ? 10.66041 -3.18639 15.84392 1.000 13.88885 338 VAL A O 1
ATOM 2817 N N . ILE A 1 341 ? 10.74687 -5.34197 15.18521 1.000 11.35165 339 ILE A N 1
ATOM 2818 C CA . ILE A 1 341 ? 9.31178 -5.48225 14.95827 1.000 11.33832 339 ILE A CA 1
ATOM 2819 C C . ILE A 1 341 ? 8.56952 -5.48737 16.28583 1.000 13.46355 339 ILE A C 1
ATOM 2820 O O . ILE A 1 341 ? 8.95863 -6.19068 17.22874 1.000 12.09979 339 ILE A O 1
ATOM 2825 N N . HIS A 1 342 ? 7.46860 -4.74810 16.36377 1.000 12.84136 340 HIS A N 1
ATOM 2826 C CA . HIS A 1 342 ? 6.75692 -4.66523 17.64393 1.000 10.59136 340 HIS A CA 1
ATOM 2827 C C . HIS A 1 342 ? 5.30649 -4.30366 17.38774 1.000 12.70839 340 HIS A C 1
ATOM 2828 O O . HIS A 1 342 ? 4.94370 -3.83007 16.30174 1.000 13.57962 340 HIS A O 1
ATOM 2835 N N . SER A 1 343 ? 4.48009 -4.48002 18.42510 1.000 12.66858 341 SER A N 1
ATOM 2836 C CA . SER A 1 343 ? 3.08438 -4.07208 18.34163 1.000 16.01668 341 SER A CA 1
ATOM 2837 C C . SER A 1 343 ? 2.47369 -4.18474 19.72456 1.000 16.17354 341 SER A C 1
ATOM 2838 O O . SER A 1 343 ? 2.86463 -5.04728 20.50196 1.000 15.40103 341 SER A O 1
ATOM 2841 N N . VAL A 1 344 ? 1.52419 -3.30626 20.03961 1.000 15.45933 342 VAL A N 1
ATOM 2842 C CA . VAL A 1 344 ? 0.88338 -3.44826 21.34951 1.000 16.99407 342 VAL A CA 1
ATOM 2843 C C . VAL A 1 344 ? 0.01376 -4.70264 21.37110 1.000 17.97079 342 VAL A C 1
ATOM 2844 O O . VAL A 1 344 ? -0.47996 -5.17216 20.33911 1.000 18.67938 342 VAL A O 1
ATOM 2848 N N . GLU A 1 345 ? -0.16679 -5.27099 22.56416 1.000 17.27728 343 GLU A N 1
ATOM 2849 C CA . GLU A 1 345 ? -1.06251 -6.41164 22.75080 1.000 19.42624 343 GLU A CA 1
ATOM 2850 C C . GLU A 1 345 ? -2.50083 -6.07121 22.40229 1.000 22.62353 343 GLU A C 1
ATOM 2851 O O . GLU A 1 345 ? -2.98993 -4.99317 22.72082 1.000 18.88597 343 GLU A O 1
ATOM 2857 N N . ASN A 1 346 ? -3.22695 -7.06186 21.89487 1.000 19.44434 344 ASN A N 1
ATOM 2858 C CA . ASN A 1 346 ? -4.65029 -6.85809 21.65252 1.000 28.18105 344 ASN A CA 1
ATOM 2859 C C . ASN A 1 346 ? -5.46081 -6.89585 22.94280 1.000 23.45594 344 ASN A C 1
ATOM 2860 O O . ASN A 1 346 ? -6.47933 -6.21112 23.04536 1.000 28.56896 344 ASN A O 1
ATOM 2865 N N . GLU A 1 347 ? -5.01804 -7.65679 23.93274 1.000 22.93482 345 GLU A N 1
ATOM 2866 C CA . GLU A 1 347 ? -5.79462 -7.94773 25.13173 1.000 28.21697 345 GLU A CA 1
ATOM 2867 C C . GLU A 1 347 ? -5.34987 -7.05665 26.29546 1.000 24.73868 345 GLU A C 1
ATOM 2868 O O . GLU A 1 347 ? -4.14913 -6.89123 26.52635 1.000 23.63289 345 GLU A O 1
ATOM 2874 N N . HIS A 1 348 ? -6.32218 -6.47393 27.01375 1.000 21.40116 346 HIS A N 1
ATOM 2875 C CA . HIS A 1 348 ? -6.10057 -5.82238 28.31016 1.000 17.76164 346 HIS A CA 1
ATOM 2876 C C . HIS A 1 348 ? -7.18925 -6.31799 29.26599 1.000 28.27249 346 HIS A C 1
ATOM 2877 O O . HIS A 1 348 ? -8.31988 -5.80498 29.32425 1.000 22.42527 346 HIS A O 1
ATOM 2884 N N . ASN A 1 349 ? -6.84407 -7.35014 30.02761 1.000 22.93545 347 ASN A N 1
ATOM 2885 C CA . ASN A 1 349 ? -7.76062 -7.91436 31.00894 1.000 23.84272 347 ASN A CA 1
ATOM 2886 C C . ASN A 1 349 ? -7.31471 -7.63635 32.43153 1.000 26.96728 347 ASN A C 1
ATOM 2887 O O . ASN A 1 349 ? -7.74324 -8.32898 33.35586 1.000 23.75694 347 ASN A O 1
ATOM 2892 N N . GLY A 1 350 ? -6.48591 -6.62217 32.62521 1.000 24.90226 348 GLY A N 1
ATOM 2893 C CA . GLY A 1 350 ? -6.07701 -6.21213 33.95502 1.000 23.28962 348 GLY A CA 1
ATOM 2894 C C . GLY A 1 350 ? -7.11844 -5.37823 34.66354 1.000 26.95061 348 GLY A C 1
ATOM 2895 O O . GLY A 1 350 ? -8.21080 -5.12045 34.16239 1.000 23.08822 348 GLY A O 1
ATOM 2896 N N . GLU A 1 351 ? -6.75918 -4.92994 35.86644 1.000 21.54960 349 GLU A N 1
ATOM 2897 C CA . GLU A 1 351 ? -7.69290 -4.18500 36.70274 1.000 23.75408 349 GLU A CA 1
ATOM 2898 C C . GLU A 1 351 ? -7.55890 -2.66736 36.56628 1.000 21.39133 349 GLU A C 1
ATOM 2899 O O . GLU A 1 351 ? -8.42939 -1.93478 37.05233 1.000 21.91257 349 GLU A O 1
ATOM 2905 N N . PHE A 1 352 ? -6.48334 -2.16307 35.98129 1.000 19.75787 350 PHE A N 1
ATOM 2906 C CA . PHE A 1 352 ? -6.31501 -0.71772 35.95326 1.000 16.93716 350 PHE A CA 1
ATOM 2907 C C . PHE A 1 352 ? -5.70690 -0.30810 34.61483 1.000 14.25274 350 PHE A C 1
ATOM 2908 O O . PHE A 1 352 ? -5.16038 -1.12774 33.86817 1.000 18.03625 350 PHE A O 1
ATOM 2916 N N . ASP A 1 353 ? -5.79183 1.00106 34.34622 1.000 20.18104 351 ASP A N 1
ATOM 2917 C CA . ASP A 1 353 ? -5.21941 1.58018 33.12439 1.000 15.46317 351 ASP A CA 1
ATOM 2918 C C . ASP A 1 353 ? -3.73480 1.27374 33.05399 1.000 18.77721 351 ASP A C 1
ATOM 2919 O O . ASP A 1 353 ? -3.01335 1.49692 34.02721 1.000 18.42945 351 ASP A O 1
ATOM 2924 N N . SER A 1 354 ? -3.26945 0.82710 31.88113 1.000 17.59944 352 SER A N 1
ATOM 2925 C CA . SER A 1 354 ? -1.85109 0.60752 31.59666 1.000 14.30842 352 SER A CA 1
ATOM 2926 C C . SER A 1 354 ? -1.29153 1.81464 30.82692 1.000 16.59237 352 SER A C 1
ATOM 2927 O O . SER A 1 354 ? -1.65394 2.04147 29.66899 1.000 13.68285 352 SER A O 1
ATOM 2930 N N . ASN A 1 355 ? -0.43339 2.60281 31.47275 1.000 11.94769 353 ASN A N 1
ATOM 2931 C CA . ASN A 1 355 ? -0.06518 3.92622 30.99182 1.000 10.39450 353 ASN A CA 1
ATOM 2932 C C . ASN A 1 355 ? 1.44109 4.01709 30.83019 1.000 9.88456 353 ASN A C 1
ATOM 2933 O O . ASN A 1 355 ? 2.20649 3.51235 31.68230 1.000 11.45362 353 ASN A O 1
ATOM 2938 N N . VAL A 1 356 ? 1.88894 4.71663 29.78436 1.000 9.88265 354 VAL A N 1
ATOM 2939 C CA . VAL A 1 356 ? 3.31617 4.86628 29.51721 1.000 11.44949 354 VAL A CA 1
ATOM 2940 C C . VAL A 1 356 ? 3.55516 6.23178 28.89858 1.000 11.06089 354 VAL A C 1
ATOM 2941 O O . VAL A 1 356 ? 2.64778 6.85322 28.34002 1.000 12.89749 354 VAL A O 1
ATOM 2953 N N A TYR A 1 358 ? 6.10931 7.90549 25.93669 0.557 12.67707 356 TYR A N 1
ATOM 2954 N N B TYR A 1 358 ? 6.10097 7.88961 25.93369 0.443 12.69466 356 TYR A N 1
ATOM 2955 C CA A TYR A 1 358 ? 7.00194 7.55001 24.83129 0.557 12.46261 356 TYR A CA 1
ATOM 2956 C CA B TYR A 1 358 ? 7.01458 7.54112 24.84784 0.443 12.46363 356 TYR A CA 1
ATOM 2957 C C A TYR A 1 358 ? 8.28632 8.36161 24.98502 0.557 12.79825 356 TYR A C 1
ATOM 2958 C C B TYR A 1 358 ? 8.28230 8.36444 25.01817 0.443 12.80765 356 TYR A C 1
ATOM 2959 O O A TYR A 1 358 ? 8.26540 9.59010 24.83749 0.557 12.10034 356 TYR A O 1
ATOM 2960 O O B TYR A 1 358 ? 8.24520 9.59658 24.90840 0.443 12.11891 356 TYR A O 1
ATOM 2977 N N . ILE A 1 359 ? 9.39732 7.70372 25.31692 1.000 11.92986 357 ILE A N 1
ATOM 2978 C CA . ILE A 1 359 ? 10.67693 8.40359 25.48982 1.000 13.93751 357 ILE A CA 1
ATOM 2979 C C . ILE A 1 359 ? 11.75435 7.56156 24.82312 1.000 16.29029 357 ILE A C 1
ATOM 2980 O O . ILE A 1 359 ? 12.10543 6.49152 25.32040 1.000 16.53820 357 ILE A O 1
ATOM 2985 N N . ALA A 1 360 ? 12.26002 8.02663 23.69468 1.000 13.96623 358 ALA A N 1
ATOM 2986 C CA . ALA A 1 360 ? 13.20828 7.28448 22.88136 1.000 15.02346 358 ALA A CA 1
ATOM 2987 C C . ALA A 1 360 ? 14.62600 7.74381 23.18570 1.000 16.98021 358 ALA A C 1
ATOM 2988 O O . ALA A 1 360 ? 14.84916 8.73912 23.87260 1.000 21.88445 358 ALA A O 1
ATOM 2990 N N . ALA A 1 361 ? 15.60133 6.98172 22.68883 1.000 12.35638 359 ALA A N 1
ATOM 2991 C CA . ALA A 1 361 ? 16.99364 7.39340 22.75148 1.000 15.60634 359 ALA A CA 1
ATOM 2992 C C . ALA A 1 361 ? 17.35728 8.02205 21.40553 1.000 21.06074 359 ALA A C 1
ATOM 2993 O O . ALA A 1 361 ? 17.19368 7.39219 20.34892 1.000 15.81811 359 ALA A O 1
ATOM 2995 N N . ALA A 1 362 ? 17.79356 9.27219 21.43093 1.000 14.77410 360 ALA A N 1
ATOM 2996 C CA . ALA A 1 362 ? 18.21959 9.95863 20.20636 1.000 16.06557 360 ALA A CA 1
ATOM 2997 C C . ALA A 1 362 ? 19.58544 10.58445 20.44589 1.000 19.10538 360 ALA A C 1
ATOM 2998 O O . ALA A 1 362 ? 19.73087 11.42560 21.36166 1.000 16.34939 360 ALA A O 1
ATOM 3000 N N . PRO A 1 363 ? 20.61403 10.19157 19.70037 1.000 16.01922 361 PRO A N 1
ATOM 3001 C CA . PRO A 1 363 ? 21.94265 10.75396 19.92114 1.000 17.55039 361 PRO A CA 1
ATOM 3002 C C . PRO A 1 363 ? 22.11136 12.04881 19.14773 1.000 14.31858 361 PRO A C 1
ATOM 3003 O O . PRO A 1 363 ? 21.39346 12.34144 18.18399 1.000 16.54212 361 PRO A O 1
ATOM 3007 N N . TRP A 1 364 ? 23.08986 12.81941 19.58135 1.000 15.88225 362 TRP A N 1
ATOM 3008 C CA . TRP A 1 364 ? 23.41388 14.03713 18.86225 1.000 16.57251 362 TRP A CA 1
ATOM 3009 C C . TRP A 1 364 ? 24.00583 13.66273 17.51317 1.000 22.73334 362 TRP A C 1
ATOM 3010 O O . TRP A 1 364 ? 24.92819 12.84471 17.43390 1.000 20.24908 362 TRP A O 1
ATOM 3021 N N . CYS A 1 365 ? 23.46652 14.26481 16.45705 1.000 15.71929 363 CYS A N 1
ATOM 3022 C CA . CYS A 1 365 ? 24.05796 14.25666 15.12625 1.000 19.89035 363 CYS A CA 1
ATOM 3023 C C . CYS A 1 365 ? 23.49543 15.47594 14.41127 1.000 23.93825 363 CYS A C 1
ATOM 3024 O O . CYS A 1 365 ? 22.58706 16.13772 14.91552 1.000 20.71056 363 CYS A O 1
ATOM 3027 N N . GLU A 1 366 ? 24.05545 15.78174 13.23511 1.000 20.73509 364 GLU A N 1
ATOM 3028 C CA . GLU A 1 366 ? 23.57857 16.94722 12.48002 1.000 27.91733 364 GLU A CA 1
ATOM 3029 C C . GLU A 1 366 ? 22.08560 16.85843 12.16231 1.000 28.25185 364 GLU A C 1
ATOM 3030 O O . GLU A 1 366 ? 21.36307 17.86204 12.26736 1.000 20.70814 364 GLU A O 1
ATOM 3036 N N . LYS A 1 367 ? 21.60333 15.67142 11.78069 1.000 20.94296 365 LYS A N 1
ATOM 3037 C CA . LYS A 1 367 ? 20.17673 15.52372 11.49257 1.000 17.78821 365 LYS A CA 1
ATOM 3038 C C . LYS A 1 367 ? 19.32496 15.90191 12.70437 1.000 17.71341 365 LYS A C 1
ATOM 3039 O O . LYS A 1 367 ? 18.35463 16.66201 12.59041 1.000 22.02381 365 LYS A O 1
ATOM 3045 N N . ASN A 1 368 ? 19.63672 15.32880 13.86738 1.000 15.91817 366 ASN A N 1
ATOM 3046 C CA . ASN A 1 368 ? 18.80188 15.53739 15.04401 1.000 19.06463 366 ASN A CA 1
ATOM 3047 C C . ASN A 1 368 ? 18.93465 16.95557 15.56122 1.000 25.51474 366 ASN A C 1
ATOM 3048 O O . ASN A 1 368 ? 17.94345 17.54857 16.02016 1.000 20.11841 366 ASN A O 1
ATOM 3053 N N . ALA A 1 369 ? 20.13415 17.52857 15.45709 1.000 20.57537 367 ALA A N 1
ATOM 3054 C CA . ALA A 1 369 ? 20.31493 18.91359 15.86296 1.000 22.74490 367 ALA A CA 1
ATOM 3055 C C . ALA A 1 369 ? 19.46887 19.84700 15.01635 1.000 26.90827 367 ALA A C 1
ATOM 3056 O O . ALA A 1 369 ? 18.99473 20.87218 15.51659 1.000 24.29834 367 ALA A O 1
ATOM 3058 N N . ALA A 1 370 ? 19.24311 19.50219 13.74342 1.000 19.47710 368 ALA A N 1
ATOM 3059 C CA . ALA A 1 370 ? 18.48738 20.39893 12.88826 1.000 23.62687 368 ALA A CA 1
ATOM 3060 C C . ALA A 1 370 ? 17.01732 20.47324 13.29299 1.000 26.29299 368 ALA A C 1
ATOM 3061 O O . ALA A 1 370 ? 16.35528 21.46442 12.98356 1.000 22.50842 368 ALA A O 1
ATOM 3063 N N . TYR A 1 371 ? 16.49478 19.45165 13.97441 1.000 21.30497 369 TYR A N 1
ATOM 3064 C CA . TYR A 1 371 ? 15.10242 19.47154 14.40608 1.000 16.92197 369 TYR A CA 1
ATOM 3065 C C . TYR A 1 371 ? 14.90962 20.27238 15.67162 1.000 19.12388 369 TYR A C 1
ATOM 3066 O O . TYR A 1 371 ? 13.79907 20.73981 15.91137 1.000 16.07946 369 TYR A O 1
ATOM 3075 N N . LEU A 1 372 ? 15.95982 20.46150 16.47591 1.000 17.86559 370 LEU A N 1
ATOM 3076 C CA . LEU A 1 372 ? 15.76194 21.08956 17.78003 1.000 21.69117 370 LEU A CA 1
ATOM 3077 C C . LEU A 1 372 ? 15.15628 22.48265 17.69948 1.000 20.33701 370 LEU A C 1
ATOM 3078 O O . LEU A 1 372 ? 14.25873 22.77020 18.51098 1.000 19.84428 370 LEU A O 1
ATOM 3083 N N . PRO A 1 373 ? 15.56163 23.38484 16.78757 1.000 18.15337 371 PRO A N 1
ATOM 3084 C CA . PRO A 1 373 ? 14.93881 24.72903 16.82622 1.000 22.12597 371 PRO A CA 1
ATOM 3085 C C . PRO A 1 373 ? 13.43851 24.71245 16.57692 1.000 24.21904 371 PRO A C 1
ATOM 3086 O O . PRO A 1 373 ? 12.72482 25.47107 17.23011 1.000 21.18424 371 PRO A O 1
ATOM 3090 N N . ARG A 1 374 ? 12.91822 23.90464 15.63848 1.000 17.57847 372 ARG A N 1
ATOM 3091 C CA . ARG A 1 374 ? 11.47481 23.99955 15.46221 1.000 24.73116 372 ARG A CA 1
ATOM 3092 C C . ARG A 1 374 ? 10.73487 23.22828 16.54080 1.000 19.94679 372 ARG A C 1
ATOM 3093 O O . ARG A 1 374 ? 9.61846 23.60837 16.90890 1.000 18.58115 372 ARG A O 1
ATOM 3101 N N . GLN A 1 375 ? 11.33082 22.15504 17.06480 1.000 15.21801 373 GLN A N 1
ATOM 3102 C CA . GLN A 1 375 ? 10.76438 21.54328 18.26686 1.000 14.10317 373 GLN A CA 1
ATOM 3103 C C . GLN A 1 375 ? 10.72150 22.53371 19.42952 1.000 14.52376 373 GLN A C 1
ATOM 3104 O O . GLN A 1 375 ? 9.73585 22.59370 20.18185 1.000 14.39097 373 GLN A O 1
ATOM 3110 N N . LEU A 1 376 ? 11.79745 23.30682 19.60660 1.000 15.20796 374 LEU A N 1
ATOM 3111 C CA . LEU A 1 376 ? 11.83268 24.26618 20.70751 1.000 17.96402 374 LEU A CA 1
ATOM 3112 C C . LEU A 1 376 ? 10.76851 25.34006 20.52948 1.000 19.47286 374 LEU A C 1
ATOM 3113 O O . LEU A 1 376 ? 10.14735 25.78035 21.50470 1.000 16.39394 374 LEU A O 1
ATOM 3118 N N . ALA A 1 377 ? 10.57014 25.80259 19.28993 1.000 17.55954 375 ALA A N 1
ATOM 3119 C CA . ALA A 1 377 ? 9.52920 26.79180 19.06945 1.000 20.07827 375 ALA A CA 1
ATOM 3120 C C . ALA A 1 377 ? 8.17556 26.23479 19.48453 1.000 22.09078 375 ALA A C 1
ATOM 3121 O O . ALA A 1 377 ? 7.35517 26.95112 20.07029 1.000 20.72679 375 ALA A O 1
ATOM 3123 N N A SER A 1 378 ? 7.92775 24.95024 19.22567 0.523 17.51775 376 SER A N 1
ATOM 3124 N N B SER A 1 378 ? 7.91584 24.96801 19.16911 0.477 17.51600 376 SER A N 1
ATOM 3125 C CA A SER A 1 378 ? 6.63122 24.38938 19.60677 0.523 15.76854 376 SER A CA 1
ATOM 3126 C CA B SER A 1 378 ? 6.66279 24.36094 19.60190 0.477 15.74721 376 SER A CA 1
ATOM 3127 C C A SER A 1 378 ? 6.50767 24.21139 21.12332 0.523 15.78748 376 SER A C 1
ATOM 3128 C C B SER A 1 378 ? 6.55428 24.37139 21.12253 0.477 15.85577 376 SER A C 1
ATOM 3129 O O A SER A 1 378 ? 5.41080 24.34364 21.67273 0.523 16.14969 376 SER A O 1
ATOM 3130 O O B SER A 1 378 ? 5.54452 24.82114 21.67523 0.477 15.96195 376 SER A O 1
ATOM 3135 N N . PHE A 1 379 ? 7.60871 23.91668 21.81127 1.000 17.64877 377 PHE A N 1
ATOM 3136 C CA . PHE A 1 379 ? 7.58796 23.86031 23.28472 1.000 14.79022 377 PHE A CA 1
ATOM 3137 C C . PHE A 1 379 ? 7.27037 25.22293 23.89646 1.000 15.63861 377 PHE A C 1
ATOM 3138 O O . PHE A 1 379 ? 6.42479 25.33898 24.79008 1.000 20.14265 377 PHE A O 1
ATOM 3146 N N . ILE A 1 380 ? 7.89965 26.26788 23.36798 1.000 17.99285 378 ILE A N 1
ATOM 3147 C CA . ILE A 1 380 ? 7.68999 27.63159 23.84460 1.000 17.99404 378 ILE A CA 1
ATOM 3148 C C . ILE A 1 380 ? 6.22597 28.03532 23.72348 1.000 28.71513 378 ILE A C 1
ATOM 3149 O O . ILE A 1 380 ? 5.66366 28.66243 24.62561 1.000 23.16514 378 ILE A O 1
ATOM 3154 N N . ASP A 1 381 ? 5.60126 27.70814 22.58731 1.000 22.08879 379 ASP A N 1
ATOM 3155 C CA . ASP A 1 381 ? 4.21423 28.02734 22.29804 1.000 21.18594 379 ASP A CA 1
ATOM 3156 C C . ASP A 1 381 ? 3.23410 27.05235 22.93257 1.000 24.98423 379 ASP A C 1
ATOM 3157 O O . ASP A 1 381 ? 2.04562 27.37539 23.01135 1.000 20.19626 379 ASP A O 1
ATOM 3162 N N . GLY A 1 382 ? 3.68260 25.86001 23.33166 1.000 17.23388 380 GLY A N 1
ATOM 3163 C CA . GLY A 1 382 ? 2.75505 24.81525 23.72181 1.000 19.73965 380 GLY A CA 1
ATOM 3164 C C . GLY A 1 382 ? 2.10512 24.10984 22.54437 1.000 18.41075 380 GLY A C 1
ATOM 3165 O O . GLY A 1 382 ? 1.10741 23.39646 22.72696 1.000 13.88097 380 GLY A O 1
ATOM 3166 N N . ARG A 1 383 ? 2.64806 24.28495 21.33750 1.000 14.53156 381 ARG A N 1
ATOM 3167 C CA . ARG A 1 383 ? 2.06408 23.68370 20.14293 1.000 14.52315 381 ARG A CA 1
ATOM 3168 C C . ARG A 1 383 ? 2.52766 22.23897 20.01435 1.000 18.85741 381 ARG A C 1
ATOM 3169 O O . ARG A 1 383 ? 3.50528 21.82418 20.63617 1.000 14.87326 381 ARG A O 1
ATOM 3177 N N . SER A 1 384 ? 1.83263 21.47065 19.17357 1.000 15.42253 382 SER A N 1
ATOM 3178 C CA . SER A 1 384 ? 2.34156 20.14208 18.85277 1.000 15.93642 382 SER A CA 1
ATOM 3179 C C . SER A 1 384 ? 3.68984 20.27270 18.14539 1.000 14.16546 382 SER A C 1
ATOM 3180 O O . SER A 1 384 ? 3.89349 21.22924 17.38290 1.000 14.61899 382 SER A O 1
ATOM 3183 N N . PRO A 1 385 ? 4.63974 19.35586 18.37578 1.000 14.73934 383 PRO A N 1
ATOM 3184 C CA . PRO A 1 385 ? 5.90883 19.41551 17.63521 1.000 13.38725 383 PRO A CA 1
ATOM 3185 C C . PRO A 1 385 ? 5.67216 19.16844 16.15545 1.000 14.48939 383 PRO A C 1
ATOM 3186 O O . PRO A 1 385 ? 4.61332 18.64506 15.76642 1.000 14.86319 383 PRO A O 1
ATOM 3190 N N . PRO A 1 386 ? 6.63472 19.53945 15.30288 1.000 20.39506 384 PRO A N 1
ATOM 3191 C CA . PRO A 1 386 ? 6.38754 19.53410 13.83915 1.000 21.40103 384 PRO A CA 1
ATOM 3192 C C . PRO A 1 386 ? 6.05016 18.16250 13.25420 1.000 17.90708 384 PRO A C 1
ATOM 3193 O O . PRO A 1 386 ? 5.34840 18.10747 12.24331 1.000 19.49370 384 PRO A O 1
ATOM 3197 N N . ASP A 1 387 ? 6.47562 17.06397 13.88598 1.000 13.85042 385 ASP A N 1
ATOM 3198 C CA . ASP A 1 387 ? 6.24699 15.72677 13.34603 1.000 19.15363 385 ASP A CA 1
ATOM 3199 C C . ASP A 1 387 ? 4.84790 15.21699 13.60523 1.000 15.43053 385 ASP A C 1
ATOM 3200 O O . ASP A 1 387 ? 4.51378 14.12869 13.14891 1.000 19.48914 385 ASP A O 1
ATOM 3205 N N . PHE A 1 388 ? 4.05730 15.92547 14.38647 1.000 14.49829 386 PHE A N 1
ATOM 3206 C CA . PHE A 1 388 ? 2.72396 15.48346 14.75418 1.000 18.35315 386 PHE A CA 1
ATOM 3207 C C . PHE A 1 388 ? 1.67959 16.38452 14.11951 1.000 21.83354 386 PHE A C 1
ATOM 3208 O O . PHE A 1 388 ? 1.98440 17.50085 13.69126 1.000 19.24276 386 PHE A O 1
ATOM 3216 N N . ALA A 1 389 ? 0.43036 15.89721 14.10449 1.000 20.68943 387 ALA A N 1
ATOM 3217 C CA . ALA A 1 389 ? -0.69831 16.73760 13.72571 1.000 24.78090 387 ALA A CA 1
ATOM 3218 C C . ALA A 1 389 ? -0.70212 18.02977 14.53911 1.000 22.75832 387 ALA A C 1
ATOM 3219 O O . ALA A 1 389 ? -0.44404 18.03160 15.75186 1.000 17.20447 387 ALA A O 1
ATOM 3221 N N . ALA A 1 390 ? -1.01151 19.13945 13.86724 1.000 20.86950 388 ALA A N 1
ATOM 3222 C CA . ALA A 1 390 ? -1.00879 20.45106 14.52564 1.000 23.37708 388 ALA A CA 1
ATOM 3223 C C . ALA A 1 390 ? -2.29241 20.64262 15.33829 1.000 26.65882 388 ALA A C 1
ATOM 3224 O O . ALA A 1 390 ? -3.06226 21.57811 15.12723 1.000 21.92322 388 ALA A O 1
ATOM 3226 N N . ASP A 1 391 ? -2.52976 19.70630 16.25938 1.000 16.97012 389 ASP A N 1
ATOM 3227 C CA . ASP A 1 391 ? -3.64794 19.83745 17.19706 1.000 25.44170 389 ASP A CA 1
ATOM 3228 C C . ASP A 1 391 ? -3.45487 21.04543 18.10438 1.000 26.40984 389 ASP A C 1
ATOM 3229 O O . ASP A 1 391 ? -4.41828 21.75758 18.42810 1.000 22.84946 389 ASP A O 1
ATOM 3234 N N . ASP A 1 392 ? -2.21981 21.24788 18.57170 1.000 19.68988 390 ASP A N 1
ATOM 3235 C CA . ASP A 1 392 ? -1.85926 22.38796 19.42138 1.000 23.20732 390 ASP A CA 1
ATOM 3236 C C . ASP A 1 392 ? -2.76779 22.48813 20.64116 1.000 20.58376 390 ASP A C 1
ATOM 3237 O O . ASP A 1 392 ? -3.16089 23.58024 21.05592 1.000 17.88106 390 ASP A O 1
ATOM 3242 N N . PHE A 1 393 ? -3.13067 21.33753 21.21629 1.000 17.80466 391 PHE A N 1
ATOM 3243 C CA . PHE A 1 393 ? -4.03873 21.36124 22.36196 1.000 21.18563 391 PHE A CA 1
ATOM 3244 C C . PHE A 1 393 ? -3.49123 22.18891 23.52205 1.000 20.31726 391 PHE A C 1
ATOM 3245 O O . PHE A 1 393 ? -4.24986 22.89495 24.18903 1.000 19.85291 391 PHE A O 1
ATOM 3253 N N . GLU A 1 394 ? -2.19228 22.10941 23.79948 1.000 12.52277 392 GLU A N 1
ATOM 3254 C CA . GLU A 1 394 ? -1.71464 22.62934 25.07762 1.000 17.06321 392 GLU A CA 1
ATOM 3255 C C . GLU A 1 394 ? -1.40824 24.11725 25.06316 1.000 17.71500 392 GLU A C 1
ATOM 3256 O O . GLU A 1 394 ? -0.94082 24.64371 26.08534 1.000 18.31371 392 GLU A O 1
ATOM 3262 N N . VAL A 1 395 ? -1.72838 24.82063 23.97737 1.000 13.26697 393 VAL A N 1
ATOM 3263 C CA . VAL A 1 395 ? -1.42799 26.25253 23.89845 1.000 17.32231 393 VAL A CA 1
ATOM 3264 C C . VAL A 1 395 ? -2.01965 27.00375 25.08666 1.000 20.45205 393 VAL A C 1
ATOM 3265 O O . VAL A 1 395 ? -1.40466 27.93123 25.62827 1.000 19.49476 393 VAL A O 1
ATOM 3269 N N . ASP A 1 396 ? -3.22140 26.61759 25.51248 1.000 20.57184 394 ASP A N 1
ATOM 3270 C CA . ASP A 1 396 ? -3.88127 27.27044 26.64474 1.000 25.50667 394 ASP A CA 1
ATOM 3271 C C . ASP A 1 396 ? -4.14584 26.30608 27.80009 1.000 27.48516 394 ASP A C 1
ATOM 3272 O O . ASP A 1 396 ? -5.04356 26.54996 28.61233 1.000 32.11876 394 ASP A O 1
ATOM 3277 N N . PHE A 1 397 ? -3.39139 25.21318 27.88887 1.000 18.67576 395 PHE A N 1
ATOM 3278 C CA . PHE A 1 397 ? -3.55704 24.29044 29.00782 1.000 13.93845 395 PHE A CA 1
ATOM 3279 C C . PHE A 1 397 ? -3.01541 24.88817 30.30091 1.000 23.44053 395 PHE A C 1
ATOM 3280 O O . PHE A 1 397 ? -1.88009 25.36224 30.36948 1.000 22.61559 395 PHE A O 1
ATOM 3288 N N . ILE A 1 398 ? -3.80772 24.78761 31.34951 1.000 15.72427 396 ILE A N 1
ATOM 3289 C CA . ILE A 1 398 ? -3.33024 25.13827 32.67789 1.000 15.54257 396 ILE A CA 1
ATOM 3290 C C . ILE A 1 398 ? -2.32357 24.08782 33.13545 1.000 23.19640 396 ILE A C 1
ATOM 3291 O O . ILE A 1 398 ? -2.57399 22.87764 33.03363 1.000 19.49011 396 ILE A O 1
ATOM 3296 N N . GLY A 1 399 ? -1.16660 24.53870 33.61475 1.000 14.58857 397 GLY A N 1
ATOM 3297 C CA . GLY A 1 399 ? -0.15667 23.62915 34.11566 1.000 15.48557 397 GLY A CA 1
ATOM 3298 C C . GLY A 1 399 ? 0.83971 23.12709 33.09088 1.000 16.48575 397 GLY A C 1
ATOM 3299 O O . GLY A 1 399 ? 1.66034 22.26828 33.42067 1.000 17.36869 397 GLY A O 1
ATOM 3300 N N . ARG A 1 400 ? 0.80260 23.62472 31.86547 1.000 15.22620 398 ARG A N 1
ATOM 3301 C CA . ARG A 1 400 ? 1.77951 23.19207 30.86429 1.000 14.27714 398 ARG A CA 1
ATOM 3302 C C . ARG A 1 400 ? 3.19320 23.51976 31.34097 1.000 14.97004 398 ARG A C 1
ATOM 3303 O O . ARG A 1 400 ? 3.44210 24.56991 31.94319 1.000 15.21958 398 ARG A O 1
ATOM 3311 N N . ALA A 1 401 ? 4.11380 22.58967 31.14471 1.000 15.02617 399 ALA A N 1
ATOM 3312 C CA . ALA A 1 401 ? 5.48805 22.86615 31.53217 1.000 11.26354 399 ALA A CA 1
ATOM 3313 C C . ALA A 1 401 ? 6.08997 24.00287 30.68616 1.000 13.77250 399 ALA A C 1
ATOM 3314 O O . ALA A 1 401 ? 5.70631 24.22235 29.54068 1.000 19.67283 399 ALA A O 1
ATOM 3316 N N . THR A 1 402 ? 7.07057 24.70260 31.26851 1.000 16.92901 400 THR A N 1
ATOM 3317 C CA . THR A 1 402 ? 7.77069 25.82932 30.65709 1.000 20.74290 400 THR A CA 1
ATOM 3318 C C . THR A 1 402 ? 9.27370 25.65076 30.88725 1.000 26.21520 400 THR A C 1
ATOM 3319 O O . THR A 1 402 ? 9.71456 24.68988 31.51755 1.000 18.81895 400 THR A O 1
ATOM 3323 N N . ILE A 1 403 ? 10.06561 26.63253 30.44608 1.000 22.28324 401 ILE A N 1
ATOM 3324 C CA . ILE A 1 403 ? 11.51100 26.55808 30.66712 1.000 23.14180 401 ILE A CA 1
ATOM 3325 C C . ILE A 1 403 ? 11.85629 26.52883 32.15787 1.000 21.58643 401 ILE A C 1
ATOM 3326 O O . ILE A 1 403 ? 12.88568 25.96526 32.54856 1.000 24.40155 401 ILE A O 1
ATOM 3331 N N . LYS A 1 404 ? 10.99328 27.09003 33.01928 1.000 20.48588 402 LYS A N 1
ATOM 3332 C CA . LYS A 1 404 ? 11.26457 27.06630 34.45849 1.000 22.70378 402 LYS A CA 1
ATOM 3333 C C . LYS A 1 404 ? 11.39475 25.65076 34.99001 1.000 22.71218 402 LYS A C 1
ATOM 3334 O O . LYS A 1 404 ? 12.04127 25.44294 36.02794 1.000 23.51775 402 LYS A O 1
ATOM 3340 N N . ASN A 1 405 ? 10.74082 24.67547 34.32577 1.000 18.55170 403 ASN A N 1
ATOM 3341 C CA . ASN A 1 405 ? 10.81121 23.27345 34.72138 1.000 19.94487 403 ASN A CA 1
ATOM 3342 C C . ASN A 1 405 ? 12.12293 22.61275 34.34343 1.000 24.68246 403 ASN A C 1
ATOM 3343 O O . ASN A 1 405 ? 12.42589 21.53615 34.86729 1.000 19.23986 403 ASN A O 1
ATOM 3348 N N . LEU A 1 406 ? 12.90131 23.22191 33.45828 1.000 15.21772 404 LEU A N 1
ATOM 3349 C CA . LEU A 1 406 ? 14.08271 22.54889 32.91478 1.000 20.59696 404 LEU A CA 1
ATOM 3350 C C . LEU A 1 406 ? 15.31079 22.69515 33.80582 1.000 25.24197 404 LEU A C 1
ATOM 3351 O O . LEU A 1 406 ? 15.56088 23.75093 34.39742 1.000 22.23417 404 LEU A O 1
ATOM 3356 N N . THR A 1 407 ? 16.07405 21.61858 33.90755 1.000 19.07315 405 THR A N 1
ATOM 3357 C CA . THR A 1 407 ? 17.42044 21.70817 34.45982 1.000 22.12089 405 THR A CA 1
ATOM 3358 C C . THR A 1 407 ? 18.38027 22.18474 33.37247 1.000 19.52538 405 THR A C 1
ATOM 3359 O O . THR A 1 407 ? 17.99737 22.32954 32.21160 1.000 18.35560 405 THR A O 1
ATOM 3363 N N . GLU A 1 408 ? 19.66025 22.36387 33.72979 1.000 21.66693 406 GLU A N 1
ATOM 3364 C CA . GLU A 1 408 ? 20.66797 22.64224 32.70747 1.000 22.64174 406 GLU A CA 1
ATOM 3365 C C . GLU A 1 408 ? 20.73880 21.52066 31.67589 1.000 27.07060 406 GLU A C 1
ATOM 3366 O O . GLU A 1 408 ? 20.85732 21.77841 30.46857 1.000 24.37242 406 GLU A O 1
ATOM 3372 N N . ILE A 1 409 ? 20.71742 20.26804 32.12931 1.000 20.82531 407 ILE A N 1
ATOM 3373 C CA . ILE A 1 409 ? 20.67572 19.13926 31.19202 1.000 22.94577 407 ILE A CA 1
ATOM 3374 C C . ILE A 1 409 ? 19.45456 19.25013 30.28722 1.000 21.45432 407 ILE A C 1
ATOM 3375 O O . ILE A 1 409 ? 19.53475 19.05847 29.06490 1.000 16.99932 407 ILE A O 1
ATOM 3380 N N . GLY A 1 410 ? 18.29762 19.54987 30.87896 1.000 18.42166 408 GLY A N 1
ATOM 3381 C CA . GLY A 1 410 ? 17.09558 19.68066 30.07845 1.000 15.20705 408 GLY A CA 1
ATOM 3382 C C . GLY A 1 410 ? 17.26087 20.71185 28.97987 1.000 21.02961 408 GLY A C 1
ATOM 3383 O O . GLY A 1 410 ? 16.89406 20.47474 27.82140 1.000 14.82883 408 GLY A O 1
ATOM 3384 N N . LYS A 1 411 ? 17.83957 21.86185 29.32319 1.000 19.45313 409 LYS A N 1
ATOM 3385 C CA . LYS A 1 411 ? 18.04720 22.91175 28.33290 1.000 17.70396 409 LYS A CA 1
ATOM 3386 C C . LYS A 1 411 ? 18.98666 22.45761 27.21803 1.000 21.26483 409 LYS A C 1
ATOM 3387 O O . LYS A 1 411 ? 18.74968 22.74998 26.03779 1.000 20.89258 409 LYS A O 1
ATOM 3393 N N . GLN A 1 412 ? 20.09689 21.80275 27.57234 1.000 21.78681 410 GLN A N 1
ATOM 3394 C CA . GLN A 1 412 ? 21.02543 21.34633 26.53607 1.000 19.55091 410 GLN A CA 1
ATOM 3395 C C . GLN A 1 412 ? 20.33743 20.37169 25.59238 1.000 23.03726 410 GLN A C 1
ATOM 3396 O O . GLN A 1 412 ? 20.44254 20.48484 24.36299 1.000 18.62877 410 GLN A O 1
ATOM 3402 N N . GLN A 1 413 ? 19.62022 19.40030 26.15215 1.000 16.67625 411 GLN A N 1
ATOM 3403 C CA . GLN A 1 413 ? 18.98560 18.38152 25.30227 1.000 18.40142 411 GLN A CA 1
ATOM 3404 C C . GLN A 1 413 ? 17.89750 18.94148 24.40014 1.000 20.89528 411 GLN A C 1
ATOM 3405 O O . GLN A 1 413 ? 17.57000 18.31828 23.37440 1.000 18.21382 411 GLN A O 1
ATOM 3411 N N . LEU A 1 414 ? 17.30297 20.07728 24.75374 1.000 17.29784 412 LEU A N 1
ATOM 3412 C CA . LEU A 1 414 ? 16.31260 20.70629 23.88258 1.000 16.05715 412 LEU A CA 1
ATOM 3413 C C . LEU A 1 414 ? 16.89920 21.76567 22.97654 1.000 21.24890 412 LEU A C 1
ATOM 3414 O O . LEU A 1 414 ? 16.14722 22.39445 22.22985 1.000 24.49924 412 LEU A O 1
ATOM 3419 N N . GLY A 1 415 ? 18.19919 21.99715 23.05162 1.000 19.82256 413 GLY A N 1
ATOM 3420 C CA . GLY A 1 415 ? 18.85361 22.99932 22.23173 1.000 25.74223 413 GLY A CA 1
ATOM 3421 C C . GLY A 1 415 ? 18.64667 24.41901 22.70457 1.000 33.66149 413 GLY A C 1
ATOM 3422 O O . GLY A 1 415 ? 18.65043 25.33720 21.88527 1.000 32.87266 413 GLY A O 1
ATOM 3423 N N . ILE A 1 416 ? 18.42909 24.62150 24.00313 1.000 27.50933 414 ILE A N 1
ATOM 3424 C CA . ILE A 1 416 ? 18.33600 25.96393 24.56672 1.000 27.92069 414 ILE A CA 1
ATOM 3425 C C . ILE A 1 416 ? 19.71196 26.47911 24.92548 1.000 41.87059 414 ILE A C 1
ATOM 3426 O O . ILE A 1 416 ? 19.99798 27.67284 24.78871 1.000 54.61160 414 ILE A O 1
ATOM 3431 N N . THR A 1 417 ? 20.58735 25.59705 25.37812 1.000 35.73474 415 THR A N 1
ATOM 3432 C CA . THR A 1 417 ? 21.99758 25.97134 25.40924 1.000 58.70942 415 THR A CA 1
ATOM 3433 C C . THR A 1 417 ? 22.75455 25.19447 24.34290 1.000 57.29741 415 THR A C 1
ATOM 3434 O O . THR A 1 417 ? 23.28358 25.79083 23.40348 1.000 71.73842 415 THR A O 1
#

Organism: Yersinia pestis (NCBI:txid632)

B-factor: mean 23.82, std 12.15, range [8.87, 91.23]

Foldseek 3Di:
DVLPQDQVCQLVLLLVLLVVLCVLVVVLPVLLVVVVVVLLVVLCLVVCVVVVHHLAAEEELVCLVVVNDDPVSLVSCQFQQKYWYAQLDPLVLLLVVVVQVVCLCVVLVQLVLQLVPFDPDPVRCVCSPDHFKGLAFFFLSNLCSQLDPSLSVLLSLLVSAPQDDPNDRQFDSSAFAFDTDIKGWAWAPDFDPPDFFFFAAAFSQCRSPVLNCVLVVCLSNSVLVPRGLRYSPSQLPRDANDDLRHDLHFFKKKKAWSAKDDPLAFAKKWQRGSSVSSLQSLQSDPVHDSSDSPPTHHPDGHHDDCVRHVSSNRIGTDDIGGHGMMMIGGSGITMDIDRGRNDDGITMITTTTDGDDPSVLVQLVQQVVCLQQCFRRPSHPRSSSCNPRPNGDDCVSDDPSSCVSSVVD

Radius of gyration: 21.1 Å; Cα contacts (8 Å, |Δi|>4): 813; chains: 1; bounding box: 55×50×56 Å